Protein AF-0000000074435480 (afdb_homodimer)

Structure (mmCIF, N/CA/C/O backbone):
data_AF-0000000074435480-model_v1
#
loop_
_entity.id
_entity.type
_entity.pdbx_description
1 polymer 'D-3-phosphoglycerate dehydrogenase'
#
loop_
_atom_site.group_PDB
_atom_site.id
_atom_site.type_symbol
_atom_site.label_atom_id
_atom_site.label_alt_id
_atom_site.label_comp_id
_atom_site.label_asym_id
_atom_site.label_entity_id
_atom_site.label_seq_id
_atom_site.pdbx_PDB_ins_code
_atom_site.Cartn_x
_atom_site.Cartn_y
_atom_site.Cartn_z
_atom_site.occupancy
_atom_site.B_iso_or_equiv
_atom_site.auth_seq_id
_atom_site.auth_comp_id
_atom_site.auth_asym_id
_atom_site.auth_atom_id
_atom_site.pdbx_PDB_model_num
ATOM 1 N N . MET A 1 1 ? -9.57 33.469 27.469 1 95.88 1 MET A N 1
ATOM 2 C CA . MET A 1 1 ? -8.82 33.781 26.266 1 95.88 1 MET A CA 1
ATOM 3 C C . MET A 1 1 ? -9.508 33.219 25.016 1 95.88 1 MET A C 1
ATOM 5 O O . MET A 1 1 ? -10.156 32.188 25.078 1 95.88 1 MET A O 1
ATOM 9 N N . LYS A 1 2 ? -9.391 34.031 23.969 1 98.12 2 LYS A N 1
ATOM 10 C CA . LYS A 1 2 ? -10.07 33.688 22.719 1 98.12 2 LYS A CA 1
ATOM 11 C C . LYS A 1 2 ? -9.086 33.156 21.688 1 98.12 2 LYS A C 1
ATOM 13 O O . LYS A 1 2 ? -8.039 33.75 21.453 1 98.12 2 LYS A O 1
ATOM 18 N N . ILE A 1 3 ? -9.484 32.031 21.141 1 98.5 3 ILE A N 1
ATOM 19 C CA . ILE A 1 3 ? -8.641 31.375 20.141 1 98.5 3 ILE A CA 1
ATOM 20 C C . ILE A 1 3 ? -9.375 31.312 18.797 1 98.5 3 ILE A C 1
ATOM 22 O O . ILE A 1 3 ? -10.531 30.891 18.734 1 98.5 3 ILE A O 1
ATOM 26 N N . LEU A 1 4 ? -8.711 31.781 17.766 1 98.69 4 LEU A N 1
ATOM 27 C CA . LEU A 1 4 ? -9.234 31.625 16.406 1 98.69 4 LEU A CA 1
ATOM 28 C C . LEU A 1 4 ? -8.516 30.516 15.664 1 98.69 4 LEU A C 1
ATOM 30 O O . LEU A 1 4 ? -7.324 30.625 15.375 1 98.69 4 LEU A O 1
ATOM 34 N N . ALA A 1 5 ? -9.219 29.438 15.438 1 98.19 5 ALA A N 1
ATOM 35 C CA . ALA A 1 5 ? -8.719 28.391 14.547 1 98.19 5 ALA A CA 1
ATOM 36 C C . ALA A 1 5 ? -9.117 28.656 13.102 1 98.19 5 ALA A C 1
ATOM 38 O O . ALA A 1 5 ? -10.07 28.062 12.594 1 98.19 5 ALA A O 1
ATOM 39 N N . ASN A 1 6 ? -8.305 29.5 12.445 1 97.75 6 ASN A N 1
ATOM 40 C CA . ASN A 1 6 ? -8.703 30.047 11.148 1 97.75 6 ASN A CA 1
ATOM 41 C C . ASN A 1 6 ? -8.781 28.953 10.086 1 97.75 6 ASN A C 1
ATOM 43 O O . ASN A 1 6 ? -9.578 29.047 9.148 1 97.75 6 ASN A O 1
ATOM 47 N N . ASP A 1 7 ? -7.941 27.953 10.172 1 94 7 ASP A N 1
ATOM 48 C CA . ASP A 1 7 ? -7.938 26.875 9.188 1 94 7 ASP A CA 1
ATOM 49 C C . ASP A 1 7 ? -8.523 25.594 9.781 1 94 7 ASP A C 1
ATOM 51 O O . ASP A 1 7 ? -8.266 24.5 9.273 1 94 7 ASP A O 1
ATOM 55 N N . GLY A 1 8 ? -9.164 25.781 10.867 1 93.62 8 GLY A N 1
ATOM 56 C CA . GLY A 1 8 ? -9.828 24.656 11.492 1 93.62 8 GLY A CA 1
ATOM 57 C C . GLY A 1 8 ? -8.961 23.938 12.516 1 93.62 8 GLY A C 1
ATOM 58 O O . GLY A 1 8 ? -7.742 24.109 12.523 1 93.62 8 GLY A O 1
ATOM 59 N N . ILE A 1 9 ? -9.609 23.188 13.383 1 95.94 9 ILE A N 1
ATOM 60 C CA . ILE A 1 9 ? -8.984 22.328 14.383 1 95.94 9 ILE A CA 1
ATOM 61 C C . ILE A 1 9 ? -9.914 21.156 14.719 1 95.94 9 ILE A C 1
ATOM 63 O O . ILE A 1 9 ? -11.133 21.266 14.555 1 95.94 9 ILE A O 1
ATOM 67 N N . SER A 1 10 ? -9.328 20.078 15.102 1 95.12 10 SER A N 1
ATOM 68 C CA . SER A 1 10 ? -10.125 18.891 15.398 1 95.12 10 SER A CA 1
ATOM 69 C C . SER A 1 10 ? -11.055 19.141 16.578 1 95.12 10 SER A C 1
ATOM 71 O O . SER A 1 10 ? -10.773 19.984 17.438 1 95.12 10 SER A O 1
ATOM 73 N N . GLN A 1 11 ? -12.133 18.344 16.641 1 96.38 11 GLN A N 1
ATOM 74 C CA . GLN A 1 11 ? -13.07 18.453 17.766 1 96.38 11 GLN A CA 1
ATOM 75 C C . GLN A 1 11 ? -12.375 18.156 19.094 1 96.38 11 GLN A C 1
ATOM 77 O O . GLN A 1 11 ? -12.664 18.797 20.109 1 96.38 11 GLN A O 1
ATOM 82 N N . SER A 1 12 ? -11.523 17.203 19.062 1 95.81 12 SER A N 1
ATOM 83 C CA . SER A 1 12 ? -10.781 16.891 20.281 1 95.81 12 SER A CA 1
ATOM 84 C C . SER A 1 12 ? -9.953 18.078 20.75 1 95.81 12 SER A C 1
ATOM 86 O O . SER A 1 12 ? -9.828 18.328 21.953 1 95.81 12 SER A O 1
ATOM 88 N N . GLY A 1 13 ? -9.367 18.766 19.797 1 97.44 13 GLY A N 1
ATOM 89 C CA . GLY A 1 13 ? -8.648 20 20.125 1 97.44 13 GLY A CA 1
ATOM 90 C C . GLY A 1 13 ? -9.539 21.062 20.734 1 97.44 13 GLY A C 1
ATOM 91 O O . GLY A 1 13 ? -9.188 21.688 21.734 1 97.44 13 GLY A O 1
ATOM 92 N N . ILE A 1 14 ? -10.695 21.234 20.156 1 98.06 14 ILE A N 1
ATOM 93 C CA . ILE A 1 14 ? -11.672 22.188 20.656 1 98.06 14 ILE A CA 1
ATOM 94 C C . ILE A 1 14 ? -12.078 21.828 22.078 1 98.06 14 ILE A C 1
ATOM 96 O O . ILE A 1 14 ? -12.062 22.672 22.969 1 98.06 14 ILE A O 1
ATOM 100 N N . ASP A 1 15 ? -12.391 20.547 22.219 1 98 15 ASP A N 1
ATOM 101 C CA . ASP A 1 15 ? -12.836 20.078 23.516 1 98 15 ASP A CA 1
ATOM 102 C C . ASP A 1 15 ? -11.773 20.312 24.578 1 98 15 ASP A C 1
ATOM 104 O O . ASP A 1 15 ? -12.086 20.75 25.703 1 98 15 ASP A O 1
ATOM 108 N N . THR A 1 16 ? -10.578 20.031 24.234 1 97.19 16 THR A N 1
ATOM 109 C CA . THR A 1 16 ? -9.469 20.203 25.156 1 97.19 16 THR A CA 1
ATOM 110 C C . THR A 1 16 ? -9.312 21.688 25.547 1 97.19 16 THR A C 1
ATOM 112 O O . THR A 1 16 ? -9.141 22.016 26.719 1 97.19 16 THR A O 1
ATOM 115 N N . LEU A 1 17 ? -9.406 22.562 24.594 1 98.12 17 LEU A N 1
ATOM 116 C CA . LEU A 1 17 ? -9.234 24 24.812 1 98.12 17 LEU A CA 1
ATOM 117 C C . LEU A 1 17 ? -10.398 24.547 25.641 1 98.12 17 LEU A C 1
ATOM 119 O O . LEU A 1 17 ? -10.18 25.266 26.609 1 98.12 17 LEU A O 1
ATOM 123 N N . GLU A 1 18 ? -11.594 24.156 25.297 1 98 18 GLU A N 1
ATOM 124 C CA . GLU A 1 18 ? -12.773 24.672 25.984 1 98 18 GLU A CA 1
ATOM 125 C C . GLU A 1 18 ? -12.844 24.156 27.422 1 98 18 GLU A C 1
ATOM 127 O O . GLU A 1 18 ? -13.242 24.875 28.328 1 98 18 GLU A O 1
ATOM 132 N N . LYS A 1 19 ? -12.477 22.938 27.562 1 97.44 19 LYS A N 1
ATOM 133 C CA . LYS A 1 19 ? -12.438 22.344 28.906 1 97.44 19 LYS A CA 1
ATOM 134 C C . LYS A 1 19 ? -11.477 23.109 29.812 1 97.44 19 LYS A C 1
ATOM 136 O O . LYS A 1 19 ? -11.656 23.141 31.031 1 97.44 19 LYS A O 1
ATOM 141 N N . ASN A 1 20 ? -10.531 23.781 29.234 1 97.31 20 ASN A N 1
ATOM 142 C CA . ASN A 1 20 ? -9.539 24.516 30.016 1 97.31 20 ASN A CA 1
ATOM 143 C C . ASN A 1 20 ? -9.812 26.016 29.984 1 97.31 20 ASN A C 1
ATOM 145 O O . ASN A 1 20 ? -8.906 26.812 30.234 1 97.31 20 ASN A O 1
ATOM 149 N N . GLY A 1 21 ? -11.008 26.391 29.562 1 96.69 21 GLY A N 1
ATOM 150 C CA . GLY A 1 21 ? -11.477 27.75 29.766 1 96.69 21 GLY A CA 1
ATOM 151 C C . GLY A 1 21 ? -11.258 28.656 28.562 1 96.69 21 GLY A C 1
ATOM 152 O O . GLY A 1 21 ? -11.492 29.859 28.641 1 96.69 21 GLY A O 1
ATOM 153 N N . PHE A 1 22 ? -10.797 28.109 27.469 1 98.06 22 PHE A N 1
ATOM 154 C CA . PHE A 1 22 ? -10.586 28.922 26.281 1 98.06 22 PHE A CA 1
ATOM 155 C C . PHE A 1 22 ? -11.852 28.984 25.438 1 98.06 22 PHE A C 1
ATOM 157 O O . PHE A 1 22 ? -12.648 28.047 25.422 1 98.06 22 PHE A O 1
ATOM 164 N N . GLU A 1 23 ? -12.07 30.094 24.828 1 98.19 23 GLU A N 1
ATOM 165 C CA . GLU A 1 23 ? -13.117 30.234 23.812 1 98.19 23 GLU A CA 1
ATOM 166 C C . GLU A 1 23 ? -12.555 30 22.422 1 98.19 23 GLU A C 1
ATOM 168 O O . GLU A 1 23 ? -11.656 30.734 21.969 1 98.19 23 GLU A O 1
ATOM 173 N N . VAL A 1 24 ? -13.102 29.016 21.719 1 98.44 24 VAL A N 1
ATOM 174 C CA . VAL A 1 24 ? -12.547 28.641 20.422 1 98.44 24 VAL A CA 1
ATOM 175 C C . VAL A 1 24 ? -13.508 29.078 19.312 1 98.44 24 VAL A C 1
ATOM 177 O O . VAL A 1 24 ? -14.695 28.734 19.344 1 98.44 24 VAL A O 1
ATOM 180 N N . ARG A 1 25 ? -13.023 29.844 18.391 1 98.19 25 ARG A N 1
ATOM 181 C CA . ARG A 1 25 ? -13.742 30.219 17.188 1 98.19 25 ARG A CA 1
ATOM 182 C C . ARG A 1 25 ? -13.156 29.531 15.953 1 98.19 25 ARG A C 1
ATOM 184 O O . ARG A 1 25 ? -11.953 29.594 15.711 1 98.19 25 ARG A O 1
ATOM 191 N N . THR A 1 26 ? -14 28.891 15.156 1 97 26 THR A N 1
ATOM 192 C CA . THR A 1 26 ? -13.508 28.109 14.023 1 97 26 THR A CA 1
ATOM 193 C C . THR A 1 26 ? -13.953 28.734 12.703 1 97 26 THR A C 1
ATOM 195 O O . THR A 1 26 ? -13.852 28.109 11.648 1 97 26 THR A O 1
ATOM 198 N N . THR A 1 27 ? -14.406 29.938 12.773 1 95.06 27 THR A N 1
ATOM 199 C CA . THR A 1 27 ? -14.82 30.641 11.562 1 95.06 27 THR A CA 1
ATOM 200 C C . THR A 1 27 ? -13.617 30.922 10.664 1 95.06 27 THR A C 1
ATOM 202 O O . THR A 1 27 ? -12.609 31.484 11.109 1 95.06 27 THR A O 1
ATOM 205 N N . LYS A 1 28 ? -13.75 30.531 9.43 1 95.81 28 LYS A N 1
ATOM 206 C CA . LYS A 1 28 ? -12.68 30.844 8.484 1 95.81 28 LYS A CA 1
ATOM 207 C C . LYS A 1 28 ? -12.734 32.312 8.055 1 95.81 28 LYS A C 1
ATOM 209 O O . LYS A 1 28 ? -13.695 32.75 7.406 1 95.81 28 LYS A O 1
ATOM 214 N N . VAL A 1 29 ? -11.727 33.031 8.406 1 97.44 29 VAL A N 1
ATOM 215 C CA . VAL A 1 29 ? -11.609 34.438 8.062 1 97.44 29 VAL A CA 1
ATOM 216 C C . VAL A 1 29 ? -10.641 34.625 6.898 1 97.44 29 VAL A C 1
ATOM 218 O O . VAL A 1 29 ? -9.539 34.062 6.91 1 97.44 29 VAL A O 1
ATOM 221 N N . ALA A 1 30 ? -11.133 35.344 5.871 1 96.44 30 ALA A N 1
ATOM 222 C CA . ALA A 1 30 ? -10.281 35.594 4.715 1 96.44 30 ALA A CA 1
ATOM 223 C C . ALA A 1 30 ? -9.031 36.375 5.113 1 96.44 30 ALA A C 1
ATOM 225 O O . ALA A 1 30 ? -9.094 37.219 6.012 1 96.44 30 ALA A O 1
ATOM 226 N N . GLN A 1 31 ? -8 36.125 4.414 1 97.31 31 GLN A N 1
ATOM 227 C CA . GLN A 1 31 ? -6.707 36.75 4.695 1 97.31 31 GLN A CA 1
ATOM 228 C C . GLN A 1 31 ? -6.844 38.281 4.84 1 97.31 31 GLN A C 1
ATOM 230 O O . GLN A 1 31 ? -6.293 38.844 5.77 1 97.31 31 GLN A O 1
ATOM 235 N N . ARG A 1 32 ? -7.676 38.938 4.016 1 96.38 32 ARG A N 1
ATOM 236 C CA . ARG A 1 32 ? -7.793 40.406 3.957 1 96.38 32 ARG A CA 1
ATOM 237 C C . ARG A 1 32 ? -8.578 40.938 5.148 1 96.38 32 ARG A C 1
ATOM 239 O O . ARG A 1 32 ? -8.477 42.125 5.492 1 96.38 32 ARG A O 1
ATOM 246 N N . GLN A 1 33 ? -9.273 40.094 5.742 1 97.88 33 GLN A N 1
ATOM 247 C CA . GLN A 1 33 ? -10.141 40.5 6.836 1 97.88 33 GLN A CA 1
ATOM 248 C C . GLN A 1 33 ? -9.578 40.062 8.188 1 97.88 33 GLN A C 1
ATOM 250 O O . GLN A 1 33 ? -10.133 40.406 9.234 1 97.88 33 GLN A O 1
ATOM 255 N N . LEU A 1 34 ? -8.508 39.375 8.141 1 98.25 34 LEU A N 1
ATOM 256 C CA . LEU A 1 34 ? -7.969 38.719 9.328 1 98.25 34 LEU A CA 1
ATOM 257 C C . LEU A 1 34 ? -7.598 39.75 10.398 1 98.25 34 LEU A C 1
ATOM 259 O O . LEU A 1 34 ? -7.93 39.562 11.57 1 98.25 34 LEU A O 1
ATOM 263 N N . GLU A 1 35 ? -6.902 40.781 10.039 1 98.06 35 GLU A N 1
ATOM 264 C CA . GLU A 1 35 ? -6.496 41.844 10.961 1 98.06 35 GLU A CA 1
ATOM 265 C C . GLU A 1 35 ? -7.703 42.438 11.688 1 98.06 35 GLU A C 1
ATOM 267 O O . GLU A 1 35 ? -7.711 42.531 12.914 1 98.06 35 GLU A O 1
ATOM 272 N N . ASN A 1 36 ? -8.688 42.844 10.867 1 98.38 36 ASN A N 1
ATOM 273 C CA . ASN A 1 36 ? -9.891 43.438 11.438 1 98.38 36 ASN A CA 1
ATOM 274 C C . ASN A 1 36 ? -10.609 42.469 12.383 1 98.38 36 ASN A C 1
ATOM 276 O O . ASN A 1 36 ? -11.078 42.875 13.445 1 98.38 36 ASN A O 1
ATOM 280 N N . TYR A 1 37 ? -10.727 41.25 12 1 98.56 37 TYR A N 1
ATOM 281 C CA . TYR A 1 37 ? -11.406 40.25 12.812 1 98.56 37 TYR A CA 1
ATOM 282 C C . TYR A 1 37 ? -10.695 40.062 14.141 1 98.56 37 TYR A C 1
ATOM 284 O O . TYR A 1 37 ? -11.336 40.031 15.195 1 98.56 37 TYR A O 1
ATOM 292 N N . ILE A 1 38 ? -9.375 39.875 14.078 1 98.44 38 ILE A N 1
ATOM 293 C CA . ILE A 1 38 ? -8.562 39.625 15.273 1 98.44 38 ILE A CA 1
ATOM 294 C C . ILE A 1 38 ? -8.719 40.812 16.234 1 98.44 38 ILE A C 1
ATOM 296 O O . ILE A 1 38 ? -8.93 40.594 17.438 1 98.44 38 ILE A O 1
ATOM 300 N N . ASN A 1 39 ? -8.664 42.031 15.688 1 98.5 39 ASN A N 1
ATOM 301 C CA . ASN A 1 39 ? -8.766 43.25 16.531 1 98.5 39 ASN A CA 1
ATOM 302 C C . ASN A 1 39 ? -10.172 43.406 17.078 1 98.5 39 ASN A C 1
ATOM 304 O O . ASN A 1 39 ? -10.352 43.75 18.25 1 98.5 39 AS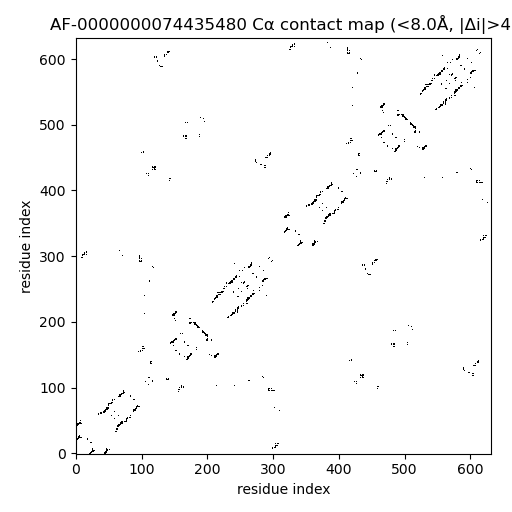N A O 1
ATOM 308 N N . GLU A 1 40 ? -11.141 43.188 16.219 1 98.25 40 GLU A N 1
ATOM 309 C CA . GLU A 1 40 ? -12.539 43.344 16.641 1 98.25 40 GLU A CA 1
ATOM 310 C C . GLU A 1 40 ? -12.891 42.375 17.75 1 98.25 40 GLU A C 1
ATOM 312 O O . GLU A 1 40 ? -13.617 42.719 18.688 1 98.25 40 GLU A O 1
ATOM 317 N N . HIS A 1 41 ? -12.383 41.188 17.703 1 98.06 41 HIS A N 1
ATOM 318 C CA . HIS A 1 41 ? -12.789 40.125 18.625 1 98.06 41 HIS A CA 1
ATOM 319 C C . HIS A 1 41 ? -11.727 39.906 19.703 1 98.06 41 HIS A C 1
ATOM 321 O O . HIS A 1 41 ? -11.883 39.031 20.562 1 98.06 41 HIS A O 1
ATOM 327 N N . GLN A 1 42 ? -10.633 40.625 19.656 1 98.06 42 GLN A N 1
ATOM 328 C CA . GLN A 1 42 ? -9.562 40.562 20.641 1 98.06 42 GLN A CA 1
ATOM 329 C C . GLN A 1 42 ? -9.031 39.125 20.781 1 98.06 42 GLN A C 1
ATOM 331 O O . GLN A 1 42 ? -8.977 38.594 21.875 1 98.06 42 GLN A O 1
ATOM 336 N N . ILE A 1 43 ? -8.688 38.531 19.672 1 98.44 43 ILE A N 1
ATOM 337 C CA . ILE A 1 43 ? -8.188 37.156 19.625 1 98.44 43 ILE A CA 1
ATOM 338 C C . ILE A 1 43 ? -6.824 37.094 20.312 1 98.44 43 ILE A C 1
ATOM 340 O O . ILE A 1 43 ? -5.926 37.875 20 1 98.44 43 ILE A O 1
ATOM 344 N N . ASP A 1 44 ? -6.672 36.125 21.188 1 98.12 44 ASP A N 1
ATOM 345 C CA . ASP A 1 44 ? -5.438 35.969 21.953 1 98.12 44 ASP A CA 1
ATOM 346 C C . ASP A 1 44 ? -4.48 35 21.25 1 98.12 44 ASP A C 1
ATOM 348 O O . ASP A 1 44 ? -3.264 35.125 21.406 1 98.12 44 ASP A O 1
ATOM 352 N N . ALA A 1 45 ? -5.043 34 20.594 1 98.44 45 ALA A N 1
ATOM 353 C CA . ALA A 1 45 ? -4.254 33 19.891 1 98.44 45 ALA A CA 1
ATOM 354 C C . ALA A 1 45 ? -4.887 32.625 18.547 1 98.44 45 ALA A C 1
ATOM 356 O O . ALA A 1 45 ? -6.113 32.531 18.438 1 98.44 45 ALA A O 1
ATOM 357 N N . ILE A 1 46 ? -4.031 32.438 17.594 1 98.5 46 ILE A N 1
ATOM 358 C CA . ILE A 1 46 ? -4.516 32.094 16.266 1 98.5 46 ILE A CA 1
ATOM 359 C C . ILE A 1 46 ? -3.875 30.781 15.812 1 98.5 46 ILE A C 1
ATOM 361 O O . ILE A 1 46 ? -2.666 30.594 15.969 1 98.5 46 ILE A O 1
ATOM 365 N N . LEU A 1 47 ? -4.711 29.844 15.398 1 97.94 47 LEU A N 1
ATOM 366 C CA . LEU A 1 47 ? -4.277 28.562 14.883 1 97.94 47 LEU A CA 1
ATOM 367 C C . LEU A 1 47 ? -4.469 28.484 13.375 1 97.94 47 LEU A C 1
ATOM 369 O O . LEU A 1 47 ? -5.555 28.766 12.867 1 97.94 47 LEU A O 1
ATOM 373 N N . VAL A 1 48 ? -3.391 28.141 12.711 1 96.81 48 VAL A N 1
ATOM 374 C CA . VAL A 1 48 ? -3.447 28.172 11.25 1 96.81 48 VAL A CA 1
ATOM 375 C C . VAL A 1 48 ? -2.748 26.922 10.695 1 96.81 48 VAL A C 1
ATOM 377 O O . VAL A 1 48 ? -2.1 26.188 11.43 1 96.81 48 VAL A O 1
ATOM 380 N N . LYS A 1 49 ? -3.031 26.672 9.422 1 92.38 49 LYS A N 1
ATOM 381 C CA . LYS A 1 49 ? -2.246 25.766 8.586 1 92.38 49 LYS A CA 1
ATOM 382 C C . LYS A 1 49 ? -1.452 26.531 7.535 1 92.38 49 LYS A C 1
ATOM 384 O O . LYS A 1 49 ? -1.077 27.688 7.762 1 92.38 49 LYS A O 1
ATOM 389 N N . ASN A 1 50 ? -1.131 25.922 6.461 1 86.69 50 ASN A N 1
ATOM 390 C CA . ASN A 1 50 ? -0.224 26.547 5.508 1 86.69 50 ASN A CA 1
ATOM 391 C C . ASN A 1 50 ? -0.954 27.562 4.621 1 86.69 50 ASN A C 1
ATOM 393 O O . ASN A 1 50 ? -0.32 28.375 3.955 1 86.69 50 ASN A O 1
ATOM 397 N N . SER A 1 51 ? -2.219 27.641 4.723 1 85.56 51 SER A N 1
ATOM 398 C CA . SER A 1 51 ? -3.002 28.484 3.826 1 85.56 51 SER A CA 1
ATOM 399 C C . SER A 1 51 ? -3.113 29.906 4.363 1 85.56 51 SER A C 1
ATOM 401 O O . SER A 1 51 ? -3.352 30.844 3.602 1 85.56 51 SER A O 1
ATOM 403 N N . THR A 1 52 ? -3.002 30.109 5.66 1 94.44 52 THR A N 1
ATOM 404 C CA . THR A 1 52 ? -3.104 31.422 6.301 1 94.44 52 THR A CA 1
ATOM 405 C C . THR A 1 52 ? -1.718 32 6.539 1 94.44 52 THR A C 1
ATOM 407 O O . THR A 1 52 ? -0.832 31.344 7.07 1 94.44 52 THR A O 1
ATOM 410 N N . GLN A 1 53 ? -1.595 33.25 6.117 1 95.69 53 GLN A N 1
ATOM 411 C CA . GLN A 1 53 ? -0.306 33.938 6.23 1 95.69 53 GLN A CA 1
ATOM 412 C C . GLN A 1 53 ? -0.259 34.812 7.465 1 95.69 53 GLN A C 1
ATOM 414 O O . GLN A 1 53 ? -1.136 35.656 7.66 1 95.69 53 GLN A O 1
ATOM 419 N N . ILE A 1 54 ? 0.703 34.625 8.266 1 97.75 54 ILE A N 1
ATOM 420 C CA . ILE A 1 54 ? 0.902 35.469 9.453 1 97.75 54 ILE A CA 1
ATOM 421 C C . ILE A 1 54 ? 2.307 36.062 9.438 1 97.75 54 ILE A C 1
ATOM 423 O O . ILE A 1 54 ? 3.232 35.5 10.039 1 97.75 54 ILE A O 1
ATOM 427 N N . HIS A 1 55 ? 2.391 37.219 8.836 1 96.88 55 HIS A N 1
ATOM 428 C CA . HIS A 1 55 ? 3.688 37.875 8.711 1 96.88 55 HIS A CA 1
ATOM 429 C C . HIS A 1 55 ? 3.764 39.094 9.586 1 96.88 55 HIS A C 1
ATOM 431 O O . HIS A 1 55 ? 2.85 39.375 10.375 1 96.88 55 HIS A O 1
ATOM 437 N N . GLN A 1 56 ? 4.883 39.812 9.516 1 97.44 56 GLN A N 1
ATOM 438 C CA . GLN A 1 56 ? 5.219 40.906 10.406 1 97.44 56 GLN A CA 1
ATOM 439 C C . GLN A 1 56 ? 4.078 41.938 10.484 1 97.44 56 GLN A C 1
ATOM 441 O O . GLN A 1 56 ? 3.68 42.344 11.578 1 97.44 56 GLN A O 1
ATOM 446 N N . GLU A 1 57 ? 3.486 42.281 9.367 1 97.44 57 GLU A N 1
ATOM 447 C CA . GLU A 1 57 ? 2.449 43.312 9.297 1 97.44 57 GLU A CA 1
ATOM 448 C C . GLU A 1 57 ? 1.236 42.906 10.141 1 97.44 57 GLU A C 1
ATOM 450 O O . GLU A 1 57 ? 0.69 43.75 10.859 1 97.44 57 GLU A O 1
ATOM 455 N N . LEU A 1 58 ? 0.875 41.656 10.008 1 98 58 LEU A N 1
ATOM 456 C CA . LEU A 1 58 ? -0.292 41.219 10.758 1 98 58 LEU A CA 1
ATOM 457 C C . LEU A 1 58 ? 0.003 41.156 12.25 1 98 58 LEU A C 1
ATOM 459 O O . LEU A 1 58 ? -0.845 41.531 13.062 1 98 58 LEU A O 1
ATOM 463 N N . ILE A 1 59 ? 1.117 40.688 12.633 1 98 59 ILE A N 1
ATOM 464 C CA . ILE A 1 59 ? 1.515 40.594 14.031 1 98 59 ILE A CA 1
ATOM 465 C C . ILE A 1 59 ? 1.537 41.969 14.664 1 98 59 ILE A C 1
ATOM 467 O O . ILE A 1 59 ? 1.039 42.188 15.773 1 98 59 ILE A O 1
ATOM 471 N N . GLU A 1 60 ? 2.078 42.969 13.945 1 97.38 60 GLU A N 1
ATOM 472 C CA . GLU A 1 60 ? 2.15 44.344 14.414 1 97.38 60 GLU A CA 1
ATOM 473 C C . GLU A 1 60 ? 0.758 44.938 14.586 1 97.38 60 GLU A C 1
ATOM 475 O O . GLU A 1 60 ? 0.511 45.719 15.523 1 97.38 60 GLU A O 1
ATOM 480 N N . ALA A 1 61 ? -0.049 44.625 13.68 1 97.94 61 ALA A N 1
ATOM 481 C CA . ALA A 1 61 ? -1.375 45.219 13.617 1 97.94 61 ALA A CA 1
ATOM 482 C C . ALA A 1 61 ? -2.312 44.594 14.648 1 97.94 61 ALA A C 1
ATOM 484 O O . ALA A 1 61 ? -3.379 45.156 14.938 1 97.94 61 ALA A O 1
ATOM 485 N N . CYS A 1 62 ? -1.92 43.469 15.258 1 98.19 62 CYS A N 1
ATOM 486 C CA . CYS A 1 62 ? -2.797 42.75 16.172 1 98.19 62 CYS A CA 1
ATOM 487 C C . CYS A 1 62 ? -2.107 42.5 17.516 1 98.19 62 CYS A C 1
ATOM 489 O O . CYS A 1 62 ? -1.761 41.375 17.844 1 98.19 62 CYS A O 1
ATOM 491 N N . PRO A 1 63 ? -2.098 43.469 18.359 1 96.94 63 PRO A N 1
ATOM 492 C CA . PRO A 1 63 ? -1.328 43.375 19.609 1 96.94 63 PRO A CA 1
ATOM 493 C C . PRO A 1 63 ? -1.937 42.406 20.609 1 96.94 63 PRO A C 1
ATOM 495 O O . PRO A 1 63 ? -1.286 42.031 21.594 1 96.94 63 PRO A O 1
ATOM 498 N N . SER A 1 64 ? -3.156 42.031 20.375 1 97.69 64 SER A N 1
ATOM 499 C CA . SER A 1 64 ? -3.795 41.094 21.297 1 97.69 64 SER A CA 1
ATOM 500 C C . SER A 1 64 ? -3.203 39.688 21.172 1 97.69 64 SER A C 1
ATOM 502 O O . SER A 1 64 ? -3.352 38.875 22.078 1 97.69 64 SER A O 1
ATOM 504 N N . ILE A 1 65 ? -2.605 39.312 20.062 1 98.19 65 ILE A N 1
ATOM 505 C CA . ILE A 1 65 ? -2.115 37.969 19.797 1 98.19 65 ILE A CA 1
ATOM 506 C C . ILE A 1 65 ? -0.949 37.625 20.719 1 98.19 65 ILE A C 1
ATOM 508 O O . ILE A 1 65 ? 0.064 38.344 20.719 1 98.19 65 ILE A O 1
ATOM 512 N N . LYS A 1 66 ? -1.131 36.594 21.406 1 98.06 66 LYS A N 1
ATOM 513 C CA . LYS A 1 66 ? -0.096 36.125 22.328 1 98.06 66 LYS A CA 1
ATOM 514 C C . LYS A 1 66 ? 0.564 34.844 21.797 1 98.06 66 LYS A C 1
ATOM 516 O O . LYS A 1 66 ? 1.688 34.531 22.188 1 98.06 66 LYS A O 1
ATOM 521 N N . LEU A 1 67 ? -0.139 34.125 20.938 1 98.44 67 LEU A N 1
ATOM 522 C CA . LEU A 1 67 ? 0.346 32.812 20.484 1 98.44 67 LEU A CA 1
ATOM 523 C C . LEU A 1 67 ? -0.131 32.531 19.062 1 98.44 67 LEU A C 1
ATOM 525 O O . LEU A 1 67 ? -1.287 32.781 18.734 1 98.44 67 LEU A O 1
ATOM 529 N N . ILE A 1 68 ? 0.766 32.062 18.25 1 98.44 68 ILE A N 1
ATOM 530 C CA . ILE A 1 68 ? 0.475 31.562 16.906 1 98.44 68 ILE A CA 1
ATOM 531 C C . ILE A 1 68 ? 0.786 30.078 16.844 1 98.44 68 ILE A C 1
ATOM 533 O O . ILE A 1 68 ? 1.911 29.656 17.109 1 98.44 68 ILE A O 1
ATOM 537 N N . GLY A 1 69 ? -0.232 29.297 16.594 1 97.75 69 GLY A N 1
ATOM 538 C CA . GLY A 1 69 ? -0.063 27.859 16.422 1 97.75 69 GLY A CA 1
ATOM 539 C C . GLY A 1 69 ? -0.204 27.422 14.977 1 97.75 69 GLY A C 1
ATOM 540 O O . GLY A 1 69 ? -1.153 27.812 14.289 1 97.75 69 GLY A O 1
ATOM 541 N N . CYS A 1 70 ? 0.725 26.688 14.531 1 96.56 70 CYS A N 1
ATOM 542 C CA . CYS A 1 70 ? 0.681 26.141 13.18 1 96.56 70 CYS A CA 1
ATOM 543 C C . CYS A 1 70 ? 0.514 24.625 13.227 1 96.56 70 CYS A C 1
ATOM 545 O O . CYS A 1 70 ? 1.344 23.922 13.805 1 96.56 70 CYS A O 1
ATOM 547 N N . ALA A 1 71 ? -0.577 24.141 12.602 1 93.69 71 ALA A N 1
ATOM 548 C CA . ALA A 1 71 ? -0.783 22.703 12.5 1 93.69 71 ALA A CA 1
ATOM 549 C C . ALA A 1 71 ? 0.095 22.094 11.406 1 93.69 71 ALA A C 1
ATOM 551 O O . ALA A 1 71 ? -0.244 22.156 10.219 1 93.69 71 ALA A O 1
ATOM 552 N N . GLY A 1 72 ? 1.198 21.391 11.773 1 89.12 72 GLY A N 1
ATOM 553 C CA . GLY A 1 72 ? 2.119 20.797 10.812 1 89.12 72 GLY A CA 1
ATOM 554 C C . GLY A 1 72 ? 3.576 21.031 11.164 1 89.12 72 GLY A C 1
ATOM 555 O O . GLY A 1 72 ? 3.885 21.609 12.211 1 89.12 72 GLY A O 1
ATOM 556 N N . LEU A 1 73 ? 4.414 20.578 10.289 1 81.31 73 LEU A N 1
ATOM 557 C CA . LEU A 1 73 ? 5.852 20.672 10.516 1 81.31 73 LEU A CA 1
ATOM 558 C C . LEU A 1 73 ? 6.391 22.031 10.055 1 81.31 73 LEU A C 1
ATOM 560 O O . LEU A 1 73 ? 7.152 22.672 10.781 1 81.31 73 LEU A O 1
ATOM 564 N N . HIS A 1 74 ? 5.965 22.484 8.914 1 80.5 74 HIS A N 1
ATOM 565 C CA . HIS A 1 74 ? 6.531 23.688 8.289 1 80.5 74 HIS A CA 1
ATOM 566 C C . HIS A 1 74 ? 5.758 24.938 8.703 1 80.5 74 HIS A C 1
ATOM 568 O O . HIS A 1 74 ? 4.543 24.875 8.898 1 80.5 74 HIS A O 1
ATOM 574 N N . MET A 1 75 ? 6.484 26.047 8.859 1 88.44 75 MET A N 1
ATOM 575 C CA . MET A 1 75 ? 5.879 27.312 9.289 1 88.44 75 MET A CA 1
ATOM 576 C C . MET A 1 75 ? 6.328 28.453 8.391 1 88.44 75 MET A C 1
ATOM 578 O O . MET A 1 75 ? 6.598 29.562 8.875 1 88.44 75 MET A O 1
ATOM 582 N N . ASP A 1 76 ? 6.461 28.094 7.148 1 86.88 76 ASP A N 1
ATOM 583 C CA . ASP A 1 76 ? 6.941 29.094 6.191 1 86.88 76 ASP A CA 1
ATOM 584 C C . ASP A 1 76 ? 5.961 30.25 6.066 1 86.88 76 ASP A C 1
ATOM 586 O O . ASP A 1 76 ? 6.352 31.359 5.68 1 86.88 76 ASP A O 1
ATOM 590 N N . ASN A 1 77 ? 4.762 30.047 6.391 1 92.81 77 ASN A N 1
ATOM 591 C CA . ASN A 1 77 ? 3.721 31.062 6.262 1 92.81 77 ASN A CA 1
ATOM 592 C C . ASN A 1 77 ? 3.662 31.953 7.496 1 92.81 77 ASN A C 1
ATOM 594 O O . ASN A 1 77 ? 2.809 32.844 7.582 1 92.81 77 ASN A O 1
ATOM 598 N N . ILE A 1 78 ? 4.574 31.797 8.414 1 96.94 78 ILE A N 1
ATOM 599 C CA . ILE A 1 78 ? 4.594 32.562 9.664 1 96.94 78 ILE A CA 1
ATOM 600 C C . ILE A 1 78 ? 5.965 33.188 9.852 1 96.94 78 ILE A C 1
ATOM 602 O O . ILE A 1 78 ? 6.996 32.562 9.656 1 96.94 78 ILE A O 1
ATOM 606 N N . ASP A 1 79 ? 5.988 34.469 10.148 1 97.12 79 ASP A N 1
ATOM 607 C CA . ASP A 1 79 ? 7.23 35.125 10.539 1 97.12 79 ASP A CA 1
ATOM 608 C C . ASP A 1 79 ? 7.566 34.844 12 1 97.12 79 ASP A C 1
ATOM 610 O O . ASP A 1 79 ? 7.461 35.719 12.859 1 97.12 79 ASP A O 1
ATOM 614 N N . ALA A 1 80 ? 8.07 33.688 12.203 1 96.62 80 ALA A N 1
ATOM 615 C CA . ALA A 1 80 ? 8.297 33.156 13.555 1 96.62 80 ALA A CA 1
ATOM 616 C C . ALA A 1 80 ? 9.344 34 14.281 1 96.62 80 ALA A C 1
ATOM 618 O O . ALA A 1 80 ? 9.227 34.25 15.484 1 96.62 80 ALA A O 1
ATOM 619 N N . ALA A 1 81 ? 10.375 34.375 13.609 1 96.5 81 ALA A N 1
ATOM 620 C CA . ALA A 1 81 ? 11.43 35.188 14.219 1 96.5 81 ALA A CA 1
ATOM 621 C C . ALA A 1 81 ? 10.875 36.5 14.742 1 96.5 81 ALA A C 1
ATOM 623 O O . ALA A 1 81 ? 11.164 36.906 15.875 1 96.5 81 ALA A O 1
ATOM 624 N N . TYR A 1 82 ? 10.148 37.188 13.914 1 97.25 82 TYR A N 1
ATOM 625 C CA . TYR A 1 82 ? 9.547 38.469 14.312 1 97.25 82 TYR A CA 1
ATOM 626 C C . TYR A 1 82 ? 8.586 38.281 15.477 1 97.25 82 TYR A C 1
ATOM 628 O O . TYR A 1 82 ? 8.555 39.094 16.406 1 97.25 82 TYR A O 1
ATOM 636 N N . ALA A 1 83 ? 7.781 37.219 15.422 1 97.88 83 ALA A N 1
ATOM 637 C CA . ALA A 1 83 ? 6.863 36.906 16.516 1 97.88 83 ALA A CA 1
ATOM 638 C C . ALA A 1 83 ? 7.609 36.781 17.828 1 97.88 83 ALA A C 1
ATOM 640 O O . ALA A 1 83 ? 7.23 37.406 18.828 1 97.88 83 ALA A O 1
ATOM 641 N N . HIS A 1 84 ? 8.633 36.062 17.859 1 96.56 84 HIS A N 1
ATOM 642 C CA . HIS A 1 84 ? 9.43 35.812 19.062 1 96.56 84 HIS A CA 1
ATOM 643 C C . HIS A 1 84 ? 10 37.125 19.594 1 96.56 84 HIS A C 1
ATOM 645 O O . HIS A 1 84 ? 9.961 37.375 20.797 1 96.56 84 HIS A O 1
ATOM 651 N N . GLU A 1 85 ? 10.5 37.906 18.703 1 97.06 85 GLU A N 1
ATOM 652 C CA . GLU A 1 85 ? 11.094 39.188 19.062 1 97.06 85 GLU A CA 1
ATOM 653 C C . GLU A 1 85 ? 10.062 40.125 19.703 1 97.06 85 GLU A C 1
ATOM 655 O O . GLU A 1 85 ? 10.414 41 20.469 1 97.06 85 GLU A O 1
ATOM 660 N N . ASN A 1 86 ? 8.859 39.938 19.406 1 96.56 86 ASN A N 1
ATOM 661 C CA . ASN A 1 86 ? 7.801 40.812 19.891 1 96.56 86 ASN A CA 1
ATOM 662 C C . ASN A 1 86 ? 6.984 40.125 21 1 96.56 86 ASN A C 1
ATOM 664 O O . ASN A 1 86 ? 5.859 40.562 21.281 1 96.56 86 ASN A O 1
ATOM 668 N N . GLY A 1 87 ? 7.531 39.031 21.516 1 96.5 87 GLY A N 1
ATOM 669 C CA . GLY A 1 87 ? 6.945 38.406 22.688 1 96.5 87 GLY A CA 1
ATOM 670 C C . GLY A 1 87 ? 5.773 37.5 22.344 1 96.5 87 GLY A C 1
ATOM 671 O O . GLY A 1 87 ? 4.988 37.125 23.219 1 96.5 87 GLY A O 1
ATOM 672 N N . VAL A 1 88 ? 5.535 37.156 21.125 1 98 88 VAL A N 1
ATOM 673 C CA . VAL A 1 88 ? 4.473 36.25 20.688 1 98 88 VAL A CA 1
ATOM 674 C C . VAL A 1 88 ? 5.004 34.812 20.609 1 98 88 VAL A C 1
ATOM 676 O O . VAL A 1 88 ? 6.027 34.562 19.953 1 98 88 VAL A O 1
ATOM 679 N N . LEU A 1 89 ? 4.328 33.844 21.234 1 97.88 89 LEU A N 1
ATOM 680 C CA . LEU A 1 89 ? 4.727 32.469 21.203 1 97.88 89 LEU A CA 1
ATOM 681 C C . LEU A 1 89 ? 4.336 31.812 19.875 1 97.88 89 LEU A C 1
ATOM 683 O O . LEU A 1 89 ? 3.271 32.094 19.328 1 97.88 89 LEU A O 1
ATOM 687 N N . VAL A 1 90 ? 5.223 31.016 19.344 1 97.94 90 VAL A N 1
ATOM 688 C CA . VAL A 1 90 ? 4.926 30.266 18.141 1 97.94 90 VAL A CA 1
ATOM 689 C C . VAL A 1 90 ? 5.113 28.766 18.406 1 97.94 90 VAL A C 1
ATOM 691 O O . VAL A 1 90 ? 6.168 28.344 18.891 1 97.94 90 VAL A O 1
ATOM 694 N N . ILE A 1 91 ? 4.062 27.984 18.156 1 97.12 91 ILE A N 1
ATOM 695 C CA . ILE A 1 91 ? 4.125 26.547 18.375 1 97.12 91 ILE A CA 1
ATOM 696 C C . ILE A 1 91 ? 3.668 25.812 17.125 1 97.12 91 ILE A C 1
ATOM 698 O O . ILE A 1 91 ? 2.979 26.391 16.281 1 97.12 91 ILE A O 1
ATOM 702 N N . ASN A 1 92 ? 4.102 24.594 16.938 1 96.56 92 ASN A N 1
ATOM 703 C CA . ASN A 1 92 ? 3.68 23.734 15.828 1 96.56 92 ASN A CA 1
ATOM 704 C C . ASN A 1 92 ? 3.594 22.281 16.266 1 96.56 92 ASN A C 1
ATOM 706 O O . ASN A 1 92 ? 3.607 21.984 17.453 1 96.56 92 ASN A O 1
ATOM 710 N N . THR A 1 93 ? 3.266 21.422 15.398 1 95.31 93 THR A N 1
ATOM 711 C CA . THR A 1 93 ? 3.139 19.984 15.656 1 95.31 93 THR A CA 1
ATOM 712 C C . THR A 1 93 ? 4.016 19.188 14.703 1 95.31 93 THR A C 1
ATOM 714 O O . THR A 1 93 ? 3.506 18.531 13.781 1 95.31 93 THR A O 1
ATOM 717 N N . PRO A 1 94 ? 5.301 19.125 14.93 1 91.25 94 PRO A N 1
ATOM 718 C CA . PRO A 1 94 ? 6.273 18.656 13.938 1 91.25 94 PRO A CA 1
ATOM 719 C C . PRO A 1 94 ? 6.16 17.156 13.656 1 91.25 94 PRO A C 1
ATOM 721 O O . PRO A 1 94 ? 6.594 16.688 12.602 1 91.25 94 PRO A O 1
ATOM 724 N N . THR A 1 95 ? 5.582 16.344 14.578 1 93.94 95 THR A N 1
ATOM 725 C CA . THR A 1 95 ? 5.602 14.898 14.375 1 93.94 95 THR A CA 1
ATOM 726 C C . THR A 1 95 ? 4.191 14.359 14.141 1 93.94 95 THR A C 1
ATOM 728 O O . THR A 1 95 ? 4.012 13.172 13.867 1 93.94 95 THR A O 1
ATOM 731 N N . ALA A 1 96 ? 3.24 15.25 14.18 1 95.25 96 ALA A N 1
ATOM 732 C CA . ALA A 1 96 ? 1.844 14.82 14.227 1 95.25 96 ALA A CA 1
ATOM 733 C C . ALA A 1 96 ? 1.425 14.18 12.906 1 95.25 96 ALA A C 1
ATOM 735 O O . ALA A 1 96 ? 0.487 13.383 12.859 1 95.25 96 ALA A O 1
ATOM 736 N N . THR A 1 97 ? 2.131 14.492 11.828 1 96.19 97 THR A N 1
ATOM 737 C CA . THR A 1 97 ? 1.699 14.039 10.508 1 96.19 97 THR A CA 1
ATOM 738 C C . THR A 1 97 ? 2.635 12.953 9.977 1 96.19 97 THR A C 1
ATOM 740 O O . THR A 1 97 ? 2.414 12.414 8.891 1 96.19 97 THR A O 1
ATOM 743 N N . SER A 1 98 ? 3.656 12.562 10.75 1 97 98 SER A N 1
ATOM 744 C CA . SER A 1 98 ? 4.738 11.703 10.273 1 97 98 SER A CA 1
ATOM 745 C C . SER A 1 98 ? 4.207 10.352 9.812 1 97 98 SER A C 1
ATOM 747 O O . SER A 1 98 ? 4.559 9.875 8.734 1 97 98 SER A O 1
ATOM 749 N N . ASN A 1 99 ? 3.334 9.766 10.609 1 97.81 99 ASN A N 1
ATOM 750 C CA . ASN A 1 99 ? 2.812 8.445 10.266 1 97.81 99 ASN A CA 1
ATOM 751 C C . ASN A 1 99 ? 1.924 8.5 9.023 1 97.81 99 ASN A C 1
ATOM 753 O O . ASN A 1 99 ? 1.925 7.574 8.211 1 97.81 99 ASN A O 1
ATOM 757 N N . ALA A 1 100 ? 1.126 9.562 8.906 1 98.06 100 ALA A N 1
ATOM 758 C CA . ALA A 1 100 ? 0.266 9.734 7.742 1 98.06 100 ALA A CA 1
ATOM 759 C C . ALA A 1 100 ? 1.087 9.758 6.453 1 98.06 100 ALA A C 1
ATOM 761 O O . ALA A 1 100 ? 0.768 9.055 5.492 1 98.06 100 ALA A O 1
ATOM 762 N N . VAL A 1 101 ? 2.135 10.516 6.465 1 98.12 101 VAL A N 1
ATOM 763 C CA . VAL A 1 101 ? 2.998 10.625 5.293 1 98.12 101 VAL A CA 1
ATOM 764 C C . VAL A 1 101 ? 3.656 9.281 5 1 98.12 101 VAL A C 1
ATOM 766 O O . VAL A 1 101 ? 3.719 8.852 3.846 1 98.12 101 VAL A O 1
ATOM 769 N N . ALA A 1 102 ? 4.105 8.602 6.027 1 98.69 102 ALA A N 1
ATOM 770 C CA . ALA A 1 102 ? 4.77 7.312 5.867 1 98.69 102 ALA A CA 1
ATOM 771 C C . ALA A 1 102 ? 3.84 6.293 5.211 1 98.69 102 ALA A C 1
ATOM 773 O O . ALA A 1 102 ? 4.238 5.59 4.281 1 98.69 102 ALA A O 1
ATOM 774 N N . GLU A 1 103 ? 2.619 6.254 5.672 1 98.81 103 GLU A N 1
ATOM 775 C CA . GLU A 1 103 ? 1.678 5.285 5.113 1 98.81 103 GLU A CA 1
ATOM 776 C C . GLU A 1 103 ? 1.348 5.609 3.66 1 98.81 103 GLU A C 1
ATOM 778 O O . GLU A 1 103 ? 1.127 4.707 2.852 1 98.81 103 GLU A O 1
ATOM 783 N N . LEU A 1 104 ? 1.354 6.906 3.338 1 98.81 104 LEU A N 1
ATOM 784 C CA . LEU A 1 104 ? 1.115 7.258 1.942 1 98.81 104 LEU A CA 1
ATOM 785 C C . LEU A 1 104 ? 2.264 6.785 1.058 1 98.81 104 LEU A C 1
ATOM 787 O O . LEU A 1 104 ? 2.041 6.34 -0.071 1 98.81 104 LEU A O 1
ATOM 791 N N . VAL A 1 105 ? 3.486 6.906 1.564 1 98.81 105 VAL A N 1
ATOM 792 C CA . VAL A 1 105 ? 4.641 6.402 0.826 1 98.81 105 VAL A CA 1
ATOM 793 C C . VAL A 1 105 ? 4.418 4.941 0.449 1 98.81 105 VAL A C 1
ATOM 795 O O . VAL A 1 105 ? 4.598 4.555 -0.709 1 98.81 105 VAL A O 1
ATOM 798 N N . PHE A 1 106 ? 3.908 4.16 1.338 1 98.88 106 PHE A N 1
ATOM 799 C CA . PHE A 1 106 ? 3.758 2.732 1.077 1 98.88 106 PHE A CA 1
ATOM 800 C C . PHE A 1 106 ? 2.5 2.459 0.263 1 98.88 106 PHE A C 1
ATOM 802 O O . PHE A 1 106 ? 2.438 1.479 -0.482 1 98.88 106 PHE A O 1
ATOM 809 N N . ALA A 1 107 ? 1.463 3.34 0.388 1 98.81 107 ALA A N 1
ATOM 810 C CA . ALA A 1 107 ? 0.339 3.238 -0.54 1 98.81 107 ALA A CA 1
ATOM 811 C C . ALA A 1 107 ? 0.814 3.324 -1.987 1 98.81 107 ALA A C 1
ATOM 813 O O . ALA A 1 107 ? 0.437 2.498 -2.822 1 98.81 107 ALA A O 1
ATOM 814 N N . HIS A 1 108 ? 1.706 4.246 -2.189 1 98.81 108 HIS A N 1
ATOM 815 C CA . HIS A 1 108 ? 2.236 4.426 -3.537 1 98.81 108 HIS A CA 1
ATOM 816 C C . HIS A 1 108 ? 3.188 3.295 -3.912 1 98.81 108 HIS A C 1
ATOM 818 O O . HIS A 1 108 ? 3.123 2.768 -5.023 1 98.81 108 HIS A O 1
ATOM 824 N N . LEU A 1 109 ? 4.062 2.877 -3.008 1 98.5 109 LEU A N 1
ATOM 825 C CA . LEU A 1 109 ? 5.059 1.849 -3.291 1 98.5 109 LEU A CA 1
ATOM 826 C C . LEU A 1 109 ? 4.387 0.53 -3.662 1 98.5 109 LEU A C 1
ATOM 828 O O . LEU A 1 109 ? 4.641 -0.019 -4.738 1 98.5 109 LEU A O 1
ATOM 832 N N . PHE A 1 110 ? 3.477 0.073 -2.812 1 98.62 110 PHE A N 1
ATOM 833 C CA . PHE A 1 110 ? 2.758 -1.164 -3.092 1 98.62 110 PHE A CA 1
ATOM 834 C C . PHE A 1 110 ? 1.931 -1.034 -4.367 1 98.62 110 PHE A C 1
ATOM 836 O O . PHE A 1 110 ? 1.865 -1.968 -5.168 1 98.62 110 PHE A O 1
ATOM 843 N N . GLY A 1 111 ? 1.287 0.118 -4.508 1 98.25 111 GLY A N 1
ATOM 844 C CA . GLY A 1 111 ? 0.456 0.328 -5.684 1 98.25 111 GLY A CA 1
ATOM 845 C C . GLY A 1 111 ? 1.232 0.26 -6.984 1 98.25 111 GLY A C 1
ATOM 846 O O . GLY A 1 111 ? 0.807 -0.402 -7.934 1 98.25 111 GLY A O 1
ATOM 847 N N . MET A 1 112 ? 2.369 0.857 -6.965 1 97.31 112 MET A N 1
ATOM 848 C CA . MET A 1 112 ? 3.131 0.958 -8.211 1 97.31 112 MET A CA 1
ATOM 849 C C . MET A 1 112 ? 3.725 -0.393 -8.594 1 97.31 112 MET A C 1
ATOM 851 O O . MET A 1 112 ? 3.676 -0.786 -9.758 1 97.31 112 MET A O 1
ATOM 855 N N . VAL A 1 113 ? 4.203 -1.168 -7.617 1 97.94 113 VAL A N 1
ATOM 856 C CA . VAL A 1 113 ? 4.91 -2.402 -7.941 1 97.94 113 VAL A CA 1
ATOM 857 C C . VAL A 1 113 ? 3.918 -3.465 -8.398 1 97.94 113 VAL A C 1
ATOM 859 O O . VAL A 1 113 ? 4.309 -4.488 -8.969 1 97.94 113 VAL A O 1
ATOM 862 N N . ARG A 1 114 ? 2.641 -3.15 -8.148 1 98.31 114 ARG A N 1
ATOM 863 C CA . ARG A 1 114 ? 1.6 -4.074 -8.578 1 98.31 114 ARG A CA 1
ATOM 864 C C . ARG A 1 114 ? 0.702 -3.438 -9.633 1 98.31 114 ARG A C 1
ATOM 866 O O . ARG A 1 114 ? -0.385 -3.943 -9.922 1 98.31 114 ARG A O 1
ATOM 873 N N . PHE A 1 115 ? 1.039 -2.268 -10.133 1 97.88 115 PHE A N 1
ATOM 874 C CA . PHE A 1 115 ? 0.409 -1.562 -11.242 1 97.88 115 PHE A CA 1
ATOM 875 C C . PHE A 1 115 ? -1.013 -1.147 -10.883 1 97.88 115 PHE A C 1
ATOM 877 O O . PHE A 1 115 ? -1.885 -1.085 -11.75 1 97.88 115 PHE A O 1
ATOM 884 N N . LEU A 1 116 ? -1.242 -0.899 -9.664 1 97.94 116 LEU A N 1
ATOM 885 C CA . LEU A 1 116 ? -2.588 -0.548 -9.219 1 97.94 116 LEU A CA 1
ATOM 886 C C . LEU A 1 116 ? -3.021 0.791 -9.805 1 97.94 116 LEU A C 1
ATOM 888 O O . LEU A 1 116 ? -4.203 0.993 -10.094 1 97.94 116 LEU A O 1
ATOM 892 N N . HIS A 1 117 ? -2.041 1.758 -9.898 1 97.31 117 HIS A N 1
ATOM 893 C CA . HIS A 1 117 ? -2.357 3.07 -10.453 1 97.31 117 HIS A CA 1
ATOM 894 C C . HIS A 1 117 ? -2.861 2.957 -11.891 1 97.31 117 HIS A C 1
ATOM 896 O O . HIS A 1 117 ? -3.805 3.652 -12.273 1 97.31 117 HIS A O 1
ATOM 902 N N . GLN A 1 118 ? -2.34 2.049 -12.656 1 96.94 118 GLN A N 1
ATOM 903 C CA . GLN A 1 118 ? -2.791 1.816 -14.023 1 96.94 118 GLN A CA 1
ATOM 904 C C . GLN A 1 118 ? -4.062 0.973 -14.055 1 96.94 118 GLN A C 1
ATOM 906 O O . GLN A 1 118 ? -4.988 1.26 -14.812 1 96.94 118 GLN A O 1
ATOM 911 N N . SER A 1 119 ? -4.051 -0.051 -13.242 1 97.88 119 SER A N 1
ATOM 912 C CA . SER A 1 119 ? -5.188 -0.964 -13.219 1 97.88 119 SER A CA 1
ATOM 913 C C . SER A 1 119 ? -6.48 -0.227 -12.883 1 97.88 119 SER A C 1
ATOM 915 O O . SER A 1 119 ? -7.512 -0.458 -13.516 1 97.88 119 SER A O 1
ATOM 917 N N . ASN A 1 120 ? -6.414 0.697 -11.914 1 96.94 120 ASN A N 1
ATOM 918 C CA . ASN A 1 120 ? -7.602 1.436 -11.492 1 96.94 120 ASN A CA 1
ATOM 919 C C . ASN A 1 120 ? -8.023 2.463 -12.539 1 96.94 120 ASN A C 1
ATOM 921 O O . ASN A 1 120 ? -9.148 2.959 -12.516 1 96.94 120 ASN A O 1
ATOM 925 N N . ARG A 1 121 ? -7.145 2.773 -13.453 1 95 121 ARG A N 1
ATOM 926 C CA . ARG A 1 121 ? -7.504 3.617 -14.594 1 95 121 ARG A CA 1
ATOM 927 C C . ARG A 1 121 ? -8.172 2.799 -15.688 1 95 121 ARG A C 1
ATOM 929 O O . ARG A 1 121 ? -9.18 3.223 -16.266 1 95 121 ARG A O 1
ATOM 936 N N . GLU A 1 122 ? -7.688 1.61 -15.953 1 96.38 122 GLU A N 1
ATOM 937 C CA . GLU A 1 122 ? -8.031 0.861 -17.156 1 96.38 122 GLU A CA 1
ATOM 938 C C . GLU A 1 122 ? -9.211 -0.072 -16.906 1 96.38 122 GLU A C 1
ATOM 940 O O . GLU A 1 122 ? -10.055 -0.273 -17.781 1 96.38 122 GLU A O 1
ATOM 945 N N . MET A 1 123 ? -9.344 -0.689 -15.727 1 97.25 123 MET A N 1
ATOM 946 C CA . MET A 1 123 ? -10.391 -1.657 -15.422 1 97.25 123 MET A CA 1
ATOM 947 C C . MET A 1 123 ? -11.773 -1.037 -15.602 1 97.25 123 MET A C 1
ATOM 949 O O . MET A 1 123 ? -12.664 -1.651 -16.188 1 97.25 123 MET A O 1
ATOM 953 N N . PRO A 1 124 ? -11.969 0.209 -15.094 1 95.88 124 PRO A N 1
ATOM 954 C CA . PRO A 1 124 ? -13.281 0.817 -15.305 1 95.88 124 PRO A CA 1
ATOM 955 C C . PRO A 1 124 ? -13.617 1.003 -16.781 1 95.88 124 PRO A C 1
ATOM 957 O O . PRO A 1 124 ? -14.789 0.917 -17.172 1 95.88 124 PRO A O 1
ATOM 960 N N . LEU A 1 125 ? -12.648 1.194 -17.594 1 94.44 125 LEU A N 1
ATOM 961 C CA . LEU A 1 125 ? -12.867 1.528 -19 1 94.44 125 LEU A CA 1
ATOM 962 C C . LEU A 1 125 ? -12.914 0.268 -19.859 1 94.44 125 LEU A C 1
ATOM 964 O O . LEU A 1 125 ? -13.727 0.167 -20.766 1 94.44 125 LEU A O 1
ATOM 968 N N . GLU A 1 126 ? -12.078 -0.725 -19.484 1 96.38 126 GLU A N 1
ATOM 969 C CA . GLU A 1 126 ? -11.859 -1.821 -20.422 1 96.38 126 GLU A CA 1
ATOM 970 C C . GLU A 1 126 ? -11.977 -3.174 -19.719 1 96.38 126 GLU A C 1
ATOM 972 O O . GLU A 1 126 ? -11.828 -4.219 -20.359 1 96.38 126 GLU A O 1
ATOM 977 N N . GLY A 1 127 ? -12.305 -3.209 -18.531 1 96 127 GLY A N 1
ATOM 978 C CA . GLY A 1 127 ? -12.281 -4.441 -17.75 1 96 127 GLY A CA 1
ATOM 979 C C . GLY A 1 127 ? -13.281 -5.469 -18.234 1 96 127 GLY A C 1
ATOM 980 O O . GLY A 1 127 ? -13.055 -6.676 -18.109 1 96 127 GLY A O 1
ATOM 981 N N . GLU A 1 128 ? -14.367 -5.051 -18.797 1 96.44 128 GLU A N 1
ATOM 982 C CA . GLU A 1 128 ? -15.414 -5.957 -19.25 1 96.44 128 GLU A CA 1
ATOM 983 C C . GLU A 1 128 ? -15.023 -6.633 -20.562 1 96.44 128 GLU A C 1
ATOM 985 O O . GLU A 1 128 ? -15.375 -7.789 -20.797 1 96.44 128 GLU A O 1
ATOM 990 N N . THR A 1 129 ? -14.211 -5.969 -21.406 1 96.62 129 THR A N 1
ATOM 991 C CA . THR A 1 129 ? -13.93 -6.457 -22.75 1 96.62 129 THR A CA 1
ATOM 992 C C . THR A 1 129 ? -12.492 -6.949 -22.859 1 96.62 129 THR A C 1
ATOM 994 O O . THR A 1 129 ? -12.188 -7.801 -23.688 1 96.62 129 THR A O 1
ATOM 997 N N . ARG A 1 130 ? -11.656 -6.469 -21.984 1 97.12 130 ARG A N 1
ATOM 998 C CA . ARG A 1 130 ? -10.242 -6.77 -22.125 1 97.12 130 ARG A CA 1
ATOM 999 C C . ARG A 1 130 ? -9.656 -7.305 -20.828 1 97.12 130 ARG A C 1
ATOM 1001 O O . ARG A 1 130 ? -8.5 -7.027 -20.5 1 97.12 130 ARG A O 1
ATOM 1008 N N . PHE A 1 131 ? -10.438 -7.992 -20.141 1 97.38 131 PHE A N 1
ATOM 1009 C CA . PHE A 1 131 ? -10.039 -8.477 -18.828 1 97.38 131 PHE A CA 1
ATOM 1010 C C . PHE A 1 131 ? -8.758 -9.289 -18.906 1 97.38 131 PHE A C 1
ATOM 1012 O O . PHE A 1 131 ? -7.793 -9.016 -18.188 1 97.38 131 PHE A O 1
ATOM 1019 N N . ASN A 1 132 ? -8.648 -10.242 -19.75 1 95 132 ASN A N 1
ATOM 1020 C CA . ASN A 1 132 ? -7.488 -11.133 -19.859 1 95 132 ASN A CA 1
ATOM 1021 C C . ASN A 1 132 ? -6.258 -10.375 -20.359 1 95 132 ASN A C 1
ATOM 1023 O O . ASN A 1 132 ? -5.137 -10.672 -19.938 1 95 132 ASN A O 1
ATOM 1027 N N . SER A 1 133 ? -6.449 -9.469 -21.219 1 96.94 133 SER A N 1
ATOM 1028 C CA . SER A 1 133 ? -5.34 -8.656 -21.703 1 96.94 133 SER A CA 1
ATOM 1029 C C . SER A 1 133 ? -4.766 -7.793 -20.578 1 96.94 133 SER A C 1
ATOM 1031 O O . SER A 1 133 ? -3.547 -7.676 -20.438 1 96.94 133 SER A O 1
ATOM 1033 N N . LEU A 1 134 ? -5.672 -7.199 -19.828 1 97.81 134 LEU A N 1
ATOM 1034 C CA . LEU A 1 134 ? -5.238 -6.395 -18.688 1 97.81 134 LEU A CA 1
ATOM 1035 C C . LEU A 1 134 ? -4.516 -7.254 -17.656 1 97.81 134 LEU A C 1
ATOM 1037 O O . LEU A 1 134 ? -3.498 -6.84 -17.094 1 97.81 134 LEU A O 1
ATOM 1041 N N . ARG A 1 135 ? -5.059 -8.422 -17.453 1 96.5 135 ARG A N 1
ATOM 1042 C CA . ARG A 1 135 ? -4.395 -9.367 -16.562 1 96.5 135 ARG A CA 1
ATOM 1043 C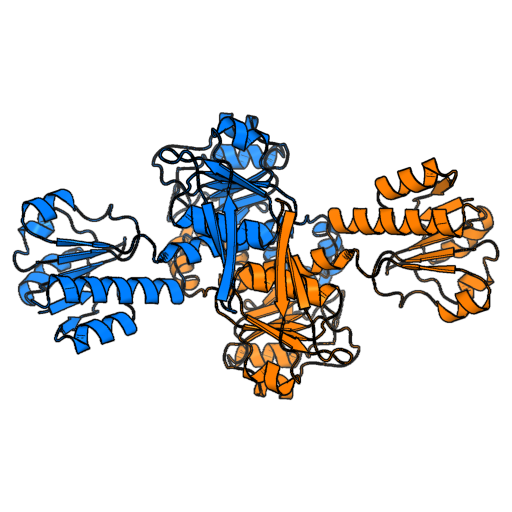 C . ARG A 1 135 ? -2.961 -9.633 -17 1 96.5 135 ARG A C 1
ATOM 1045 O O . ARG A 1 135 ? -2.031 -9.562 -16.203 1 96.5 135 ARG A O 1
ATOM 1052 N N . LYS A 1 136 ? -2.781 -9.906 -18.219 1 94.06 136 LYS A N 1
ATOM 1053 C CA . LYS A 1 136 ? -1.451 -10.172 -18.766 1 94.06 136 LYS A CA 1
ATOM 1054 C C . LYS A 1 136 ? -0.541 -8.953 -18.594 1 94.06 136 LYS A C 1
ATOM 1056 O O . LYS A 1 136 ? 0.625 -9.094 -18.219 1 94.06 136 LYS A O 1
ATOM 1061 N N . GLU A 1 137 ? -1.062 -7.832 -18.812 1 96 137 GLU A N 1
ATOM 1062 C CA . GLU A 1 137 ? -0.301 -6.586 -18.766 1 96 137 GLU A CA 1
ATOM 1063 C C . GLU A 1 137 ? 0.192 -6.301 -17.344 1 96 137 GLU A C 1
ATOM 1065 O O . GLU A 1 137 ? 1.297 -5.789 -17.156 1 96 137 GLU A O 1
ATOM 1070 N N . PHE A 1 138 ? -0.585 -6.637 -16.375 1 97 138 PHE A N 1
ATOM 1071 C CA . PHE A 1 138 ? -0.279 -6.254 -15.008 1 97 138 PHE A CA 1
ATOM 1072 C C . PHE A 1 138 ? 0.257 -7.445 -14.219 1 97 138 PHE A C 1
ATOM 1074 O O . PHE A 1 138 ? 0.292 -7.422 -12.992 1 97 138 PHE A O 1
ATOM 1081 N N . SER A 1 139 ? 0.72 -8.539 -14.938 1 95.56 139 SER A N 1
ATOM 1082 C CA . SER A 1 139 ? 1.148 -9.766 -14.273 1 95.56 139 SER A CA 1
ATOM 1083 C C . SER A 1 139 ? 2.656 -9.773 -14.055 1 95.56 139 SER A C 1
ATOM 1085 O O . SER A 1 139 ? 3.23 -10.812 -13.703 1 95.56 139 SER A O 1
ATOM 1087 N N . LYS A 1 140 ? 3.338 -8.719 -14.242 1 95.25 140 LYS A N 1
ATOM 1088 C CA . LYS A 1 140 ? 4.781 -8.633 -14.047 1 95.25 140 LYS A CA 1
ATOM 1089 C C . LYS A 1 140 ? 5.125 -7.73 -12.867 1 95.25 140 LYS A C 1
ATOM 1091 O O . LYS A 1 140 ? 6.043 -6.91 -12.953 1 95.25 140 LYS A O 1
ATOM 1096 N N . GLY A 1 141 ? 4.293 -7.824 -11.812 1 97.56 141 GLY A N 1
ATOM 1097 C CA . GLY A 1 141 ? 4.594 -7.086 -10.594 1 97.56 141 GLY A CA 1
ATOM 1098 C C . GLY A 1 141 ? 5.797 -7.629 -9.852 1 97.56 141 GLY A C 1
ATOM 1099 O O . GLY A 1 141 ? 6.371 -8.641 -10.25 1 97.56 141 GLY A O 1
ATOM 1100 N N . ILE A 1 142 ? 6.219 -6.93 -8.812 1 98.06 142 ILE A N 1
ATOM 1101 C CA . ILE A 1 142 ? 7.312 -7.406 -7.969 1 98.06 142 ILE A CA 1
ATOM 1102 C C . ILE A 1 142 ? 6.926 -7.273 -6.496 1 98.06 142 ILE A C 1
ATOM 1104 O O . ILE A 1 142 ? 5.938 -6.621 -6.164 1 98.06 142 ILE A O 1
ATOM 1108 N N . GLU A 1 143 ? 7.633 -7.93 -5.625 1 98.56 143 GLU A N 1
ATOM 1109 C CA . GLU A 1 143 ? 7.41 -7.895 -4.184 1 98.56 143 GLU A CA 1
ATOM 1110 C C . GLU A 1 143 ? 8.367 -6.93 -3.498 1 98.56 143 GLU A C 1
ATOM 1112 O O . GLU A 1 143 ? 9.523 -6.793 -3.914 1 98.56 143 GLU A O 1
ATOM 1117 N N . LEU A 1 144 ? 7.902 -6.23 -2.463 1 98.56 144 LEU A N 1
ATOM 1118 C CA . LEU A 1 144 ? 8.727 -5.285 -1.722 1 98.56 144 LEU A CA 1
ATOM 1119 C C . LEU A 1 144 ? 9.641 -6.012 -0.737 1 98.56 144 LEU A C 1
ATOM 1121 O O . LEU A 1 144 ? 10.758 -5.566 -0.474 1 98.56 144 LEU A O 1
ATOM 1125 N N . ARG A 1 145 ? 9.109 -7.133 -0.146 1 97.88 145 ARG A N 1
ATOM 1126 C CA . ARG A 1 145 ? 9.922 -7.891 0.795 1 97.88 145 ARG A CA 1
ATOM 1127 C C . ARG A 1 145 ? 11.281 -8.234 0.19 1 97.88 145 ARG A C 1
ATOM 1129 O O . ARG A 1 145 ? 11.359 -8.688 -0.953 1 97.88 145 ARG A O 1
ATOM 1136 N N . GLY A 1 146 ? 12.305 -7.945 0.937 1 97.5 146 GLY A N 1
ATOM 1137 C CA . GLY A 1 146 ? 13.648 -8.297 0.514 1 97.5 146 GLY A CA 1
ATOM 1138 C C . GLY A 1 146 ? 14.312 -7.211 -0.31 1 97.5 146 GLY A C 1
ATOM 1139 O O . GLY A 1 146 ? 15.531 -7.238 -0.516 1 97.5 146 GLY A O 1
ATOM 1140 N N . LYS A 1 147 ? 13.586 -6.262 -0.839 1 98.38 147 LYS A N 1
ATOM 1141 C CA . LYS A 1 147 ? 14.148 -5.148 -1.599 1 98.38 147 LYS A CA 1
ATOM 1142 C C . LYS A 1 147 ? 14.695 -4.07 -0.669 1 98.38 147 LYS A C 1
ATOM 1144 O O . LYS A 1 147 ? 14.359 -4.039 0.518 1 98.38 147 LYS A O 1
ATOM 1149 N N . THR A 1 148 ? 15.484 -3.182 -1.178 1 98.56 148 THR A N 1
ATOM 1150 C CA . THR A 1 148 ? 16.125 -2.133 -0.388 1 98.56 148 THR A CA 1
ATOM 1151 C C . THR A 1 148 ? 15.453 -0.785 -0.641 1 98.56 148 THR A C 1
ATOM 1153 O O . THR A 1 148 ? 15.344 -0.347 -1.787 1 98.56 148 THR A O 1
ATOM 1156 N N . LEU A 1 149 ? 15.023 -0.16 0.423 1 98.75 149 LEU A N 1
ATOM 1157 C CA . LEU A 1 149 ? 14.484 1.194 0.36 1 98.75 149 LEU A CA 1
ATOM 1158 C C . LEU A 1 149 ? 15.531 2.215 0.813 1 98.75 149 LEU A C 1
ATOM 1160 O O . LEU A 1 149 ? 16.078 2.098 1.909 1 98.75 149 LEU A O 1
ATOM 1164 N N . GLY A 1 150 ? 15.852 3.148 -0.068 1 98.69 150 GLY A N 1
ATOM 1165 C CA . GLY A 1 150 ? 16.656 4.305 0.286 1 98.69 150 GLY A CA 1
ATOM 1166 C C . GLY A 1 150 ? 15.828 5.504 0.707 1 98.69 150 GLY A C 1
ATOM 1167 O O . GLY A 1 150 ? 14.945 5.949 -0.034 1 98.69 150 GLY A O 1
ATOM 1168 N N . ILE A 1 151 ? 16.125 6.035 1.904 1 98.62 151 ILE A N 1
ATOM 1169 C CA . ILE A 1 151 ? 15.367 7.164 2.439 1 98.62 151 ILE A CA 1
ATOM 1170 C C . ILE A 1 151 ? 16.25 8.414 2.436 1 98.62 151 ILE A C 1
ATOM 1172 O O . ILE A 1 151 ? 17.266 8.461 3.121 1 98.62 151 ILE A O 1
ATOM 1176 N N . LEU A 1 152 ? 15.859 9.398 1.604 1 97.81 152 LEU A N 1
ATOM 1177 C CA . LEU A 1 152 ? 16.531 10.688 1.629 1 97.81 152 LEU A CA 1
ATOM 1178 C C . LEU A 1 152 ? 15.883 11.617 2.654 1 97.81 152 LEU A C 1
ATOM 1180 O O . LEU A 1 152 ? 14.914 12.312 2.344 1 97.81 152 LEU A O 1
ATOM 1184 N N . GLY A 1 153 ? 16.469 11.695 3.828 1 94.5 153 GLY A N 1
ATOM 1185 C CA . GLY A 1 153 ? 15.922 12.461 4.934 1 94.5 153 GLY A CA 1
ATOM 1186 C C . GLY A 1 153 ? 15.391 11.594 6.055 1 94.5 153 GLY A C 1
ATOM 1187 O O . GLY A 1 153 ? 14.281 11.055 5.961 1 94.5 153 GLY A O 1
ATOM 1188 N N . LEU A 1 154 ? 16.094 11.57 7.152 1 93.69 154 LEU A N 1
ATOM 1189 C CA . LEU A 1 154 ? 15.758 10.688 8.266 1 93.69 154 LEU A CA 1
ATOM 1190 C C . LEU A 1 154 ? 15.281 11.484 9.469 1 93.69 154 LEU A C 1
ATOM 1192 O O . LEU A 1 154 ? 15.781 11.305 10.578 1 93.69 154 LEU A O 1
ATOM 1196 N N . ASP A 1 155 ? 14.359 12.336 9.234 1 91.69 155 ASP A N 1
ATOM 1197 C CA . ASP A 1 155 ? 13.648 13.023 10.305 1 91.69 155 ASP A CA 1
ATOM 1198 C C . ASP A 1 155 ? 12.531 12.156 10.867 1 91.69 155 ASP A C 1
ATOM 1200 O O . ASP A 1 155 ? 12.539 10.93 10.703 1 91.69 155 ASP A O 1
ATOM 1204 N N . ALA A 1 156 ? 11.562 12.75 11.562 1 93.56 156 ALA A N 1
ATOM 1205 C CA . ALA A 1 156 ? 10.469 11.992 12.172 1 93.56 156 ALA A CA 1
ATOM 1206 C C . ALA A 1 156 ? 9.711 11.18 11.125 1 93.56 156 ALA A C 1
ATOM 1208 O O . ALA A 1 156 ? 9.383 10.008 11.359 1 93.56 156 ALA A O 1
ATOM 1209 N N . THR A 1 157 ? 9.43 11.82 9.977 1 96.25 157 THR A N 1
ATOM 1210 C CA . THR A 1 157 ? 8.742 11.125 8.898 1 96.25 157 THR A CA 1
ATOM 1211 C C . THR A 1 157 ? 9.602 9.992 8.336 1 96.25 157 THR A C 1
ATOM 1213 O O . THR A 1 157 ? 9.102 8.883 8.102 1 96.25 157 THR A O 1
ATOM 1216 N N . GLY A 1 158 ? 10.867 10.305 8.117 1 96.94 158 GLY A N 1
ATOM 1217 C CA . GLY A 1 158 ? 11.781 9.281 7.637 1 96.94 158 GLY A CA 1
ATOM 1218 C C . GLY A 1 158 ? 11.852 8.062 8.539 1 96.94 158 GLY A C 1
ATOM 1219 O O . GLY A 1 158 ? 11.914 6.93 8.062 1 96.94 158 GLY A O 1
ATOM 1220 N N . LYS A 1 159 ? 11.828 8.305 9.805 1 96.88 159 LYS A N 1
ATOM 1221 C CA . LYS A 1 159 ? 11.875 7.207 10.766 1 96.88 159 LYS A CA 1
ATOM 1222 C C . LYS A 1 159 ? 10.602 6.367 10.703 1 96.88 159 LYS A C 1
ATOM 1224 O O . LYS A 1 159 ? 10.656 5.141 10.836 1 96.88 159 LYS A O 1
ATOM 1229 N N . GLU A 1 160 ? 9.461 7.031 10.555 1 98 160 GLU A N 1
ATOM 1230 C CA . GLU A 1 160 ? 8.211 6.289 10.406 1 98 160 GLU A CA 1
ATOM 1231 C C . GLU A 1 160 ? 8.219 5.445 9.133 1 98 160 GLU A C 1
ATOM 1233 O O . GLU A 1 160 ? 7.715 4.32 9.125 1 98 160 GLU A O 1
ATOM 1238 N N . VAL A 1 161 ? 8.797 5.973 8.055 1 98.69 161 VAL A N 1
ATOM 1239 C CA . VAL A 1 161 ? 8.914 5.23 6.805 1 98.69 161 VAL A CA 1
ATOM 1240 C C . VAL A 1 161 ? 9.812 4.012 7.012 1 98.69 161 VAL A C 1
ATOM 1242 O O . VAL A 1 161 ? 9.469 2.904 6.59 1 98.69 161 VAL A O 1
ATOM 1245 N N . ALA A 1 162 ? 10.922 4.246 7.684 1 98.56 162 ALA A N 1
ATOM 1246 C CA . ALA A 1 162 ? 11.836 3.145 7.973 1 98.56 162 ALA A CA 1
ATOM 1247 C C . ALA A 1 162 ? 11.141 2.059 8.789 1 98.56 162 ALA A C 1
ATOM 1249 O O . ALA A 1 162 ? 11.312 0.867 8.523 1 98.56 162 ALA A O 1
ATOM 1250 N N . LYS A 1 163 ? 10.414 2.498 9.766 1 98.31 163 LYS A N 1
ATOM 1251 C CA . LYS A 1 163 ? 9.68 1.591 10.641 1 98.31 163 LYS A CA 1
ATOM 1252 C C . LYS A 1 163 ? 8.773 0.663 9.844 1 98.31 163 LYS A C 1
ATOM 1254 O O . LYS A 1 163 ? 8.805 -0.556 10.023 1 98.31 163 LYS A O 1
ATOM 1259 N N . ILE A 1 164 ? 8.008 1.184 8.922 1 98.62 164 ILE A N 1
ATOM 1260 C CA . ILE A 1 164 ? 7.078 0.398 8.125 1 98.62 164 ILE A CA 1
ATOM 1261 C C . ILE A 1 164 ? 7.859 -0.515 7.176 1 98.62 164 ILE A C 1
ATOM 1263 O O . ILE A 1 164 ? 7.543 -1.699 7.047 1 98.62 164 ILE A O 1
ATOM 1267 N N . ALA A 1 165 ? 8.883 0.008 6.527 1 98.75 165 ALA A N 1
ATOM 1268 C CA . ALA A 1 165 ? 9.688 -0.769 5.594 1 98.75 165 ALA A CA 1
ATOM 1269 C C . ALA A 1 165 ? 10.258 -2.014 6.266 1 98.75 165 ALA A C 1
ATOM 1271 O O . ALA A 1 165 ? 10.164 -3.119 5.727 1 98.75 165 ALA A O 1
ATOM 1272 N N . LEU A 1 166 ? 10.828 -1.8 7.426 1 98.31 166 LEU A N 1
ATOM 1273 C CA . LEU A 1 166 ? 11.406 -2.91 8.172 1 98.31 166 LEU A CA 1
ATOM 1274 C C . LEU A 1 166 ? 10.328 -3.91 8.578 1 98.31 166 LEU A C 1
ATOM 1276 O O . LEU A 1 166 ? 10.547 -5.121 8.508 1 98.31 166 LEU A O 1
ATOM 1280 N N . GLY A 1 167 ? 9.211 -3.43 8.953 1 97.5 167 GLY A N 1
ATOM 1281 C CA . GLY A 1 167 ? 8.109 -4.273 9.383 1 97.5 167 GLY A CA 1
ATOM 1282 C C . GLY A 1 167 ? 7.602 -5.195 8.289 1 97.5 167 GLY A C 1
ATOM 1283 O O . GLY A 1 167 ? 7.129 -6.301 8.57 1 97.5 167 GLY A O 1
ATOM 1284 N N . ILE A 1 168 ? 7.715 -4.762 7.023 1 97.38 168 ILE A N 1
ATOM 1285 C CA . ILE A 1 168 ? 7.18 -5.594 5.953 1 97.38 168 ILE A CA 1
ATOM 1286 C C . ILE A 1 168 ? 8.297 -6.449 5.355 1 97.38 168 ILE A C 1
ATOM 1288 O O . ILE A 1 168 ? 8.062 -7.223 4.426 1 97.38 168 ILE A O 1
ATOM 1292 N N . GLY A 1 169 ? 9.516 -6.238 5.867 1 97.25 169 GLY A N 1
ATOM 1293 C CA . GLY A 1 169 ? 10.602 -7.137 5.5 1 97.25 169 GLY A CA 1
ATOM 1294 C C . GLY A 1 169 ? 11.555 -6.547 4.48 1 97.25 169 GLY A C 1
ATOM 1295 O O . GLY A 1 169 ? 12.305 -7.273 3.83 1 97.25 169 GLY A O 1
ATOM 1296 N N . MET A 1 170 ? 11.555 -5.27 4.285 1 98.12 170 MET A N 1
ATOM 1297 C CA . MET A 1 170 ? 12.508 -4.605 3.396 1 98.12 170 MET A CA 1
ATOM 1298 C C . MET A 1 170 ? 13.82 -4.32 4.117 1 98.12 170 MET A C 1
ATOM 1300 O O . MET A 1 170 ? 13.867 -4.316 5.348 1 98.12 170 MET A O 1
ATOM 1304 N N . ASN A 1 171 ? 14.852 -4.105 3.328 1 97.44 171 ASN A N 1
ATOM 1305 C CA . ASN A 1 171 ? 16.062 -3.459 3.811 1 97.44 171 ASN A CA 1
ATOM 1306 C C . ASN A 1 171 ? 15.969 -1.938 3.723 1 97.44 171 ASN A C 1
ATOM 1308 O O . ASN A 1 171 ? 15.266 -1.407 2.859 1 97.44 171 ASN A O 1
ATOM 1312 N N . VAL A 1 172 ? 16.719 -1.264 4.672 1 98.06 172 VAL A N 1
ATOM 1313 C CA . VAL A 1 172 ? 16.609 0.191 4.676 1 98.06 172 VAL A CA 1
ATOM 1314 C C . VAL A 1 172 ? 18 0.81 4.734 1 98.06 172 VAL A C 1
ATOM 1316 O O . VAL A 1 172 ? 18.844 0.383 5.527 1 98.06 172 VAL A O 1
ATOM 1319 N N . ILE A 1 173 ? 18.297 1.727 3.881 1 97.44 173 ILE A N 1
ATOM 1320 C CA . ILE A 1 173 ? 19.438 2.629 3.953 1 97.44 173 ILE A CA 1
ATOM 1321 C C . ILE A 1 173 ? 18.969 4.078 3.904 1 97.44 173 ILE A C 1
ATOM 1323 O O . ILE A 1 173 ? 17.984 4.387 3.227 1 97.44 173 ILE A O 1
ATOM 1327 N N . ALA A 1 174 ? 19.578 4.949 4.645 1 97.88 174 ALA A N 1
ATOM 1328 C CA . ALA A 1 174 ? 19.094 6.324 4.715 1 97.88 174 ALA A CA 1
ATOM 1329 C C . ALA A 1 174 ? 20.25 7.312 4.723 1 97.88 174 ALA A C 1
ATOM 1331 O O . ALA A 1 174 ? 21.406 6.934 4.953 1 97.88 174 ALA A O 1
ATOM 1332 N N . THR A 1 175 ? 19.906 8.523 4.375 1 96.62 175 THR A N 1
ATOM 1333 C CA . THR A 1 175 ? 20.844 9.625 4.527 1 96.62 175 THR A CA 1
ATOM 1334 C C . THR A 1 175 ? 20.391 10.57 5.637 1 96.62 175 THR A C 1
ATOM 1336 O O . THR A 1 175 ? 19.203 10.672 5.934 1 96.62 175 THR A O 1
ATOM 1339 N N . SER A 1 176 ? 21.359 11.117 6.273 1 92.75 176 SER A N 1
ATOM 1340 C CA . SER A 1 176 ? 21.109 12.141 7.281 1 92.75 176 SER A CA 1
ATOM 1341 C C . SER A 1 176 ? 22.266 13.133 7.355 1 92.75 176 SER A C 1
ATOM 1343 O O . SER A 1 176 ? 23.438 12.758 7.199 1 92.75 176 SER A O 1
ATOM 1345 N N . ASP A 1 177 ? 21.875 14.328 7.512 1 85.94 177 ASP A N 1
ATOM 1346 C CA . ASP A 1 177 ? 22.906 15.344 7.652 1 85.94 177 ASP A CA 1
ATOM 1347 C C . ASP A 1 177 ? 23.422 15.422 9.094 1 85.94 177 ASP A C 1
ATOM 1349 O O . ASP A 1 177 ? 24.516 15.914 9.344 1 85.94 177 ASP A O 1
ATOM 1353 N N . ASN A 1 178 ? 22.703 14.906 10 1 85 178 ASN A N 1
ATOM 1354 C CA . ASN A 1 178 ? 23 15.188 11.398 1 85 178 ASN A CA 1
ATOM 1355 C C . ASN A 1 178 ? 23.172 13.906 12.211 1 85 178 ASN A C 1
ATOM 1357 O O . ASN A 1 178 ? 23.5 13.961 13.398 1 85 178 ASN A O 1
ATOM 1361 N N . LEU A 1 179 ? 22.875 12.812 11.555 1 85.12 179 LEU A N 1
ATOM 1362 C CA . LEU A 1 179 ? 22.953 11.562 12.297 1 85.12 179 LEU A CA 1
ATOM 1363 C C . LEU A 1 179 ? 24.062 10.672 11.758 1 85.12 179 LEU A C 1
ATOM 1365 O O . LEU A 1 179 ? 24.266 10.594 10.539 1 85.12 179 LEU A O 1
ATOM 1369 N N . GLU A 1 180 ? 24.75 10.055 12.656 1 85.12 180 GLU A N 1
ATOM 1370 C CA . GLU A 1 180 ? 25.75 9.07 12.258 1 85.12 180 GLU A CA 1
ATOM 1371 C C . GLU A 1 180 ? 25.188 7.652 12.336 1 85.12 180 GLU A C 1
ATOM 1373 O O . GLU A 1 180 ? 25.625 6.766 11.602 1 85.12 180 GLU A O 1
ATOM 1378 N N . LYS A 1 181 ? 24.406 7.539 13.344 1 88.31 181 LYS A N 1
ATOM 1379 C CA . LYS A 1 181 ? 23.734 6.262 13.539 1 88.31 181 LYS A CA 1
ATOM 1380 C C . LYS A 1 181 ? 22.281 6.469 13.977 1 88.31 181 LYS A C 1
ATOM 1382 O O . LYS A 1 181 ? 21.938 7.531 14.5 1 88.31 181 LYS A O 1
ATOM 1387 N N . THR A 1 182 ? 21.469 5.531 13.578 1 92.88 182 THR A N 1
ATOM 1388 C CA . THR A 1 182 ? 20.078 5.629 14.031 1 92.88 182 THR A CA 1
ATOM 1389 C C . THR A 1 182 ? 19.5 4.242 14.32 1 92.88 182 THR A C 1
ATOM 1391 O O . THR A 1 182 ? 19.953 3.248 13.742 1 92.88 182 THR A O 1
ATOM 1394 N N . THR A 1 183 ? 18.703 4.227 15.328 1 96.56 183 THR A N 1
ATOM 1395 C CA . THR A 1 183 ? 17.969 3.02 15.688 1 96.56 183 THR A CA 1
ATOM 1396 C C . THR A 1 183 ? 16.469 3.23 15.516 1 96.56 183 THR A C 1
ATOM 1398 O O . THR A 1 183 ? 15.922 4.242 15.969 1 96.56 183 THR A O 1
ATOM 1401 N N . ILE A 1 184 ? 15.883 2.295 14.836 1 97.56 184 ILE A N 1
ATOM 1402 C CA . ILE A 1 184 ? 14.438 2.344 14.641 1 97.56 184 ILE A CA 1
ATOM 1403 C C . ILE A 1 184 ? 13.758 1.341 15.57 1 97.56 184 ILE A C 1
ATOM 1405 O O . ILE A 1 184 ? 14.109 0.158 15.586 1 97.56 184 ILE A O 1
ATOM 1409 N N . THR A 1 185 ? 12.828 1.843 16.312 1 97.44 185 THR A N 1
ATOM 1410 C CA . THR A 1 185 ? 12.023 0.974 17.172 1 97.44 185 THR A CA 1
ATOM 1411 C C . THR A 1 185 ? 10.688 0.638 16.5 1 97.44 185 THR A C 1
ATOM 1413 O O . THR A 1 185 ? 9.953 1.536 16.094 1 97.44 185 THR A O 1
ATOM 1416 N N . ILE A 1 186 ? 10.359 -0.612 16.344 1 97.44 186 ILE A N 1
ATOM 1417 C CA . ILE A 1 186 ? 9.094 -1.097 15.797 1 97.44 186 ILE A CA 1
ATOM 1418 C C . ILE A 1 186 ? 8.219 -1.65 16.922 1 97.44 186 ILE A C 1
ATOM 1420 O O . ILE A 1 186 ? 8.477 -2.746 17.422 1 97.44 186 ILE A O 1
ATOM 1424 N N . PRO A 1 187 ? 7.207 -0.896 17.281 1 97.12 187 PRO A N 1
ATOM 1425 C CA . PRO A 1 187 ? 6.305 -1.369 18.328 1 97.12 187 PRO A CA 1
ATOM 1426 C C . PRO A 1 187 ? 5.176 -2.246 17.781 1 97.12 187 PRO A C 1
ATOM 1428 O O . PRO A 1 187 ? 4.66 -1.989 16.688 1 97.12 187 PRO A O 1
ATOM 1431 N N . PHE A 1 188 ? 4.723 -3.234 18.531 1 95.69 188 PHE A N 1
ATOM 1432 C CA . PHE A 1 188 ? 3.602 -4.102 18.188 1 95.69 188 PHE A CA 1
ATOM 1433 C C . PHE A 1 188 ? 2.461 -3.922 19.188 1 95.69 188 PHE A C 1
ATOM 1435 O O . PHE A 1 188 ? 2.672 -3.428 20.297 1 95.69 188 PHE A O 1
ATOM 1442 N N . TYR A 1 189 ? 1.343 -4.289 18.828 1 90.31 189 TYR A N 1
ATOM 1443 C CA . TYR A 1 189 ? 0.133 -3.986 19.578 1 90.31 189 TYR A CA 1
ATOM 1444 C C . TYR A 1 189 ? 0.116 -4.738 20.906 1 90.31 189 TYR A C 1
ATOM 1446 O O . TYR A 1 189 ? -0.569 -4.336 21.844 1 90.31 189 TYR A O 1
ATOM 1454 N N . ASN A 1 190 ? 0.87 -5.801 21 1 91.38 190 ASN A N 1
ATOM 1455 C CA . ASN A 1 190 ? 0.86 -6.609 22.219 1 91.38 190 ASN A CA 1
ATOM 1456 C C . ASN A 1 190 ? 1.93 -6.148 23.203 1 91.38 190 ASN A C 1
ATOM 1458 O O . ASN A 1 190 ? 2.275 -6.875 24.125 1 91.38 190 ASN A O 1
ATOM 1462 N N . GLY A 1 191 ? 2.584 -5.004 22.938 1 93.62 191 GLY A N 1
ATOM 1463 C CA . GLY A 1 191 ? 3.547 -4.414 23.859 1 93.62 191 GLY A CA 1
ATOM 1464 C C . GLY A 1 191 ? 4.984 -4.766 23.516 1 93.62 191 GLY A C 1
ATOM 1465 O O . GLY A 1 191 ? 5.918 -4.156 24.047 1 93.62 191 GLY A O 1
ATOM 1466 N N . GLN A 1 192 ? 5.168 -5.758 22.625 1 95.19 192 GLN A N 1
ATOM 1467 C CA . GLN A 1 192 ? 6.512 -6.094 22.156 1 95.19 192 GLN A CA 1
ATOM 1468 C C . GLN A 1 192 ? 7.07 -4.996 21.25 1 95.19 192 GLN A C 1
ATOM 1470 O O . GLN A 1 192 ? 6.316 -4.176 20.719 1 95.19 192 GLN A O 1
ATOM 1475 N N . SER A 1 193 ? 8.383 -4.977 21.156 1 96.81 193 SER A N 1
ATOM 1476 C CA . SER A 1 193 ? 9.055 -4.078 20.219 1 96.81 193 SER A CA 1
ATOM 1477 C C . SER A 1 193 ? 10.383 -4.66 19.75 1 96.81 193 SER A C 1
ATOM 1479 O O . SER A 1 193 ? 10.945 -5.547 20.406 1 96.81 193 SER A O 1
ATOM 1481 N N . VAL A 1 194 ? 10.797 -4.316 18.641 1 96.81 194 VAL A N 1
ATOM 1482 C CA . VAL A 1 194 ? 12.094 -4.691 18.094 1 96.81 194 VAL A CA 1
ATOM 1483 C C . VAL A 1 194 ? 12.883 -3.439 17.734 1 96.81 194 VAL A C 1
ATOM 1485 O O . VAL A 1 194 ? 12.328 -2.473 17.203 1 96.81 194 VAL A O 1
ATOM 1488 N N . MET A 1 195 ? 14.086 -3.406 18.062 1 97.56 195 MET A N 1
ATOM 1489 C CA . MET A 1 195 ? 14.977 -2.311 17.703 1 97.56 195 MET A CA 1
ATOM 1490 C C . MET A 1 195 ? 15.938 -2.734 16.609 1 97.56 195 MET A C 1
ATOM 1492 O O . MET A 1 195 ? 16.625 -3.754 16.734 1 97.56 195 MET A O 1
ATOM 1496 N N . ILE A 1 196 ? 15.992 -1.985 15.578 1 97.31 196 ILE A N 1
ATOM 1497 C CA . ILE A 1 196 ? 16.859 -2.309 14.445 1 97.31 196 ILE A CA 1
ATOM 1498 C C . ILE A 1 196 ? 17.688 -1.088 14.07 1 97.31 196 ILE A C 1
ATOM 1500 O O . ILE A 1 196 ? 17.156 0.009 13.891 1 97.31 196 ILE A O 1
ATOM 1504 N N . ASN A 1 197 ? 18.969 -1.293 13.93 1 96 197 ASN A N 1
ATOM 1505 C CA . ASN A 1 197 ? 19.859 -0.238 13.445 1 96 197 ASN A CA 1
ATOM 1506 C C . ASN A 1 197 ? 19.828 -0.143 11.922 1 96 197 ASN A C 1
ATOM 1508 O O . ASN A 1 197 ? 19.922 -1.159 11.227 1 96 197 ASN A O 1
ATOM 1512 N N . ILE A 1 198 ? 19.641 1.039 11.43 1 94.69 198 ILE A N 1
ATOM 1513 C CA . ILE A 1 198 ? 19.688 1.197 9.977 1 94.69 198 ILE A CA 1
ATOM 1514 C C . ILE A 1 198 ? 20.969 1.93 9.594 1 94.69 198 ILE A C 1
ATOM 1516 O O . ILE A 1 198 ? 21.516 2.701 10.383 1 94.69 198 ILE A O 1
ATOM 1520 N N . ASP A 1 199 ? 21.422 1.724 8.375 1 92.62 199 ASP A N 1
ATOM 1521 C CA . ASP A 1 199 ? 22.672 2.289 7.879 1 92.62 199 ASP A CA 1
ATOM 1522 C C . ASP A 1 199 ? 22.469 3.709 7.359 1 92.62 199 ASP A C 1
ATOM 1524 O O . ASP A 1 199 ? 21.594 3.947 6.523 1 92.62 199 ASP A O 1
ATOM 1528 N N . ILE A 1 200 ? 23.188 4.562 7.871 1 95.88 200 ILE A N 1
ATOM 1529 C CA . ILE A 1 200 ? 23.266 5.906 7.309 1 95.88 200 ILE A CA 1
ATOM 1530 C C . ILE A 1 200 ? 24.406 5.98 6.305 1 95.88 200 ILE A C 1
ATOM 1532 O O . ILE A 1 200 ? 25.547 5.664 6.637 1 95.88 200 ILE A O 1
ATOM 1536 N N . LYS A 1 201 ? 24.078 6.285 5.09 1 94 201 LYS A N 1
ATOM 1537 C CA . LYS A 1 201 ? 25.047 6.289 3.994 1 94 201 LYS A CA 1
ATOM 1538 C C . LYS A 1 201 ? 25.016 7.613 3.236 1 94 201 LYS A C 1
ATOM 1540 O O . LYS A 1 201 ? 24 8.328 3.266 1 94 201 LYS A O 1
ATOM 1545 N N . PRO A 1 202 ? 26.203 7.902 2.596 1 94.75 202 PRO A N 1
ATOM 1546 C CA . PRO A 1 202 ? 26.125 9.031 1.662 1 94.75 202 PRO A CA 1
ATOM 1547 C C . PRO A 1 202 ? 25.109 8.797 0.54 1 94.75 202 PRO A C 1
ATOM 1549 O O . PRO A 1 202 ? 24.875 7.652 0.141 1 94.75 202 PRO A O 1
ATOM 1552 N N . ALA A 1 203 ? 24.578 9.844 0.016 1 95.69 203 ALA A N 1
ATOM 1553 C CA . ALA A 1 203 ? 23.531 9.773 -1.014 1 95.69 203 ALA A CA 1
ATOM 1554 C C . ALA A 1 203 ? 24.016 8.938 -2.205 1 95.69 203 ALA A C 1
ATOM 1556 O O . ALA A 1 203 ? 23.234 8.172 -2.779 1 95.69 203 ALA A O 1
ATOM 1557 N N . GLU A 1 204 ? 25.281 9.047 -2.533 1 96.12 204 GLU A N 1
ATOM 1558 C CA . GLU A 1 204 ? 25.844 8.336 -3.678 1 96.12 204 GLU A CA 1
ATOM 1559 C C . GLU A 1 204 ? 25.719 6.824 -3.492 1 96.12 204 GLU A C 1
ATOM 1561 O O . GLU A 1 204 ? 25.375 6.105 -4.43 1 96.12 204 GLU A O 1
ATOM 1566 N N . GLU A 1 205 ? 26.031 6.391 -2.359 1 96.62 205 GLU A N 1
ATOM 1567 C CA . GLU A 1 205 ? 25.938 4.965 -2.061 1 96.62 205 GLU A CA 1
ATOM 1568 C C . GLU A 1 205 ? 24.484 4.512 -2.031 1 96.62 205 GLU A C 1
ATOM 1570 O O . GLU A 1 205 ? 24.156 3.418 -2.498 1 96.62 205 GLU A O 1
ATOM 1575 N N . LEU A 1 206 ? 23.672 5.32 -1.478 1 97.69 206 LEU A N 1
ATOM 1576 C CA . LEU A 1 206 ? 22.25 5.023 -1.444 1 97.69 206 LEU A CA 1
ATOM 1577 C C . LEU A 1 206 ? 21.703 4.84 -2.854 1 97.69 206 LEU A C 1
ATOM 1579 O O . LEU A 1 206 ? 20.984 3.869 -3.125 1 97.69 206 LEU A O 1
ATOM 1583 N N . PHE A 1 207 ? 22.062 5.715 -3.787 1 98.38 207 PHE A N 1
ATOM 1584 C CA . PHE A 1 207 ? 21.594 5.664 -5.168 1 98.38 207 PHE A CA 1
ATOM 1585 C C . PHE A 1 207 ? 22.031 4.359 -5.832 1 98.38 207 PHE A C 1
ATOM 1587 O O . PHE A 1 207 ? 21.266 3.768 -6.598 1 98.38 207 PHE A O 1
ATOM 1594 N N . GLN A 1 208 ? 23.156 3.826 -5.48 1 97.56 208 GLN A N 1
ATOM 1595 C CA . GLN A 1 208 ? 23.734 2.658 -6.137 1 97.56 208 GLN A CA 1
ATOM 1596 C C . GLN A 1 208 ? 23.078 1.37 -5.652 1 97.56 208 GLN A C 1
ATOM 1598 O O . GLN A 1 208 ? 23.016 0.382 -6.387 1 97.56 208 GLN A O 1
ATOM 1603 N N . HIS A 1 209 ? 22.516 1.419 -4.477 1 97.38 209 HIS A N 1
ATOM 1604 C CA . HIS A 1 209 ? 22.156 0.146 -3.863 1 97.38 209 HIS A CA 1
ATOM 1605 C C . HIS A 1 209 ? 20.641 0.025 -3.688 1 97.38 209 HIS A C 1
ATOM 1607 O O . HIS A 1 209 ? 20.125 -1.079 -3.52 1 97.38 209 HIS A O 1
ATOM 1613 N N . ALA A 1 210 ? 19.953 1.106 -3.697 1 98.62 210 ALA A N 1
ATOM 1614 C CA . ALA A 1 210 ? 18.531 1.101 -3.395 1 98.62 210 ALA A CA 1
ATOM 1615 C C . ALA A 1 210 ? 17.719 0.616 -4.59 1 98.62 210 ALA A C 1
ATOM 1617 O O . ALA A 1 210 ? 18.031 0.947 -5.738 1 98.62 210 ALA A O 1
ATOM 1618 N N . ASP A 1 211 ? 16.734 -0.214 -4.34 1 98.75 211 ASP A N 1
ATOM 1619 C CA . ASP A 1 211 ? 15.742 -0.578 -5.352 1 98.75 211 ASP A CA 1
ATOM 1620 C C . ASP A 1 211 ? 14.656 0.493 -5.477 1 98.75 211 ASP A C 1
ATOM 1622 O O . ASP A 1 211 ? 14.086 0.684 -6.551 1 98.75 211 ASP A O 1
ATOM 1626 N N . PHE A 1 212 ? 14.367 1.132 -4.379 1 98.88 212 PHE A N 1
ATOM 1627 C CA . PHE A 1 212 ? 13.414 2.23 -4.27 1 98.88 212 PHE A CA 1
ATOM 1628 C C . PHE A 1 212 ? 14.016 3.389 -3.477 1 98.88 212 PHE A C 1
ATOM 1630 O O . PHE A 1 212 ? 14.797 3.172 -2.547 1 98.88 212 PHE A O 1
ATOM 1637 N N . ILE A 1 213 ? 13.625 4.613 -3.842 1 98.88 213 ILE A N 1
ATOM 1638 C CA . ILE A 1 213 ? 14.117 5.801 -3.148 1 98.88 213 ILE A CA 1
ATOM 1639 C C . ILE A 1 213 ? 12.953 6.738 -2.85 1 98.88 213 ILE A C 1
ATOM 1641 O O . ILE A 1 213 ? 12.133 7.02 -3.727 1 98.88 213 ILE A O 1
ATOM 1645 N N . THR A 1 214 ? 12.836 7.145 -1.636 1 98.81 214 THR A N 1
ATOM 1646 C CA . THR A 1 214 ? 11.828 8.133 -1.263 1 98.81 214 THR A CA 1
ATOM 1647 C C . THR A 1 214 ? 12.492 9.422 -0.781 1 98.81 214 THR A C 1
ATOM 1649 O O . THR A 1 214 ? 13.477 9.383 -0.036 1 98.81 214 THR A O 1
ATOM 1652 N N . ILE A 1 215 ? 12.023 10.523 -1.294 1 98.19 215 ILE A N 1
ATOM 1653 C CA . ILE A 1 215 ? 12.492 11.844 -0.892 1 98.19 215 ILE A CA 1
ATOM 1654 C C . ILE A 1 215 ? 11.617 12.383 0.234 1 98.19 215 ILE A C 1
ATOM 1656 O O . ILE A 1 215 ? 10.414 12.602 0.044 1 98.19 215 ILE A O 1
ATOM 1660 N N . LEU A 1 216 ? 12.227 12.625 1.377 1 96.5 216 LEU A N 1
ATOM 1661 C CA . LEU A 1 216 ? 11.477 13.133 2.523 1 96.5 216 LEU A CA 1
ATOM 1662 C C . LEU A 1 216 ? 12.109 14.422 3.047 1 96.5 216 LEU A C 1
ATOM 1664 O O . LEU A 1 216 ? 11.539 15.086 3.918 1 96.5 216 LEU A O 1
ATOM 1668 N N . LYS A 1 217 ? 13.188 14.773 2.445 1 92 217 LYS A N 1
ATOM 1669 C CA . LYS A 1 217 ? 13.875 16 2.803 1 92 217 LYS A CA 1
ATOM 1670 C C . LYS A 1 217 ? 13.273 17.203 2.074 1 92 217 LYS A C 1
ATOM 1672 O O . LYS A 1 217 ? 13.172 17.203 0.846 1 92 217 LYS A O 1
ATOM 1677 N N . TYR A 1 218 ? 12.93 18.156 2.881 1 88.25 218 TYR A N 1
ATOM 1678 C CA . TYR A 1 218 ? 12.438 19.391 2.275 1 88.25 218 TYR A CA 1
ATOM 1679 C C . TYR A 1 218 ? 13.586 20.203 1.687 1 88.25 218 TYR A C 1
ATOM 1681 O O . TYR A 1 218 ? 14.641 20.344 2.311 1 88.25 218 TYR A O 1
ATOM 1689 N N . SER A 1 219 ? 13.383 20.578 0.472 1 90.25 219 SER A N 1
ATOM 1690 C CA . SER A 1 219 ? 14.414 21.359 -0.203 1 90.25 219 SER A CA 1
ATOM 1691 C C . SER A 1 219 ? 13.812 22.234 -1.291 1 90.25 219 SER A C 1
ATOM 1693 O O . SER A 1 219 ? 12.906 21.812 -2.01 1 90.25 219 SER A O 1
ATOM 1695 N N . SER A 1 220 ? 14.359 23.422 -1.367 1 86 220 SER A N 1
ATOM 1696 C CA . SER A 1 220 ? 13.953 24.328 -2.439 1 86 220 SER A CA 1
ATOM 1697 C C . SER A 1 220 ? 14.75 24.062 -3.711 1 86 220 SER A C 1
ATOM 1699 O O . SER A 1 220 ? 14.453 24.641 -4.766 1 86 220 SER A O 1
ATOM 1701 N N . GLU A 1 221 ? 15.742 23.281 -3.527 1 93.44 221 GLU A N 1
ATOM 1702 C CA . GLU A 1 221 ? 16.562 22.891 -4.672 1 93.44 221 GLU A CA 1
ATOM 1703 C C . GLU A 1 221 ? 16.391 21.406 -4.992 1 93.44 221 GLU A C 1
ATOM 1705 O O . GLU A 1 221 ? 16.031 20.625 -4.121 1 93.44 221 GLU A O 1
ATOM 1710 N N . TYR A 1 222 ? 16.719 21.156 -6.273 1 96.06 222 TYR A N 1
ATOM 1711 C CA . TYR A 1 222 ? 16.625 19.766 -6.695 1 96.06 222 TYR A CA 1
ATOM 1712 C C . TYR A 1 222 ? 17.594 18.891 -5.906 1 96.06 222 TYR A C 1
ATOM 1714 O O . TYR A 1 222 ? 18.797 19.156 -5.879 1 96.06 222 TYR A O 1
ATOM 1722 N N . ILE A 1 223 ? 17.094 17.922 -5.234 1 96.25 223 ILE A N 1
ATOM 1723 C CA . ILE A 1 223 ? 17.906 16.875 -4.625 1 96.25 223 ILE A CA 1
ATOM 1724 C C . ILE A 1 223 ? 18.266 15.828 -5.672 1 96.25 223 ILE A C 1
ATOM 1726 O O . ILE A 1 223 ? 19.391 15.312 -5.676 1 96.25 223 ILE A O 1
ATOM 1730 N N . ILE A 1 224 ? 17.266 15.539 -6.527 1 97.94 224 ILE A N 1
ATOM 1731 C CA . ILE A 1 224 ? 17.453 14.562 -7.594 1 97.94 224 ILE A CA 1
ATOM 1732 C C . ILE A 1 224 ? 17.234 15.227 -8.953 1 97.94 224 ILE A C 1
ATOM 1734 O O . ILE A 1 224 ? 16.156 15.781 -9.211 1 97.94 224 ILE A O 1
ATOM 1738 N N . LYS A 1 225 ? 18.219 15.242 -9.727 1 97.06 225 LYS A N 1
ATOM 1739 C CA . LYS A 1 225 ? 18.188 15.664 -11.125 1 97.06 225 LYS A CA 1
ATOM 1740 C C . LYS A 1 225 ? 18.766 14.594 -12.039 1 97.06 225 LYS A C 1
ATOM 1742 O O . LYS A 1 225 ? 18.844 13.422 -11.664 1 97.06 225 LYS A O 1
ATOM 1747 N N . GLU A 1 226 ? 19.094 14.898 -13.234 1 97.56 226 GLU A N 1
ATOM 1748 C CA . GLU A 1 226 ? 19.547 13.93 -14.219 1 97.56 226 GLU A CA 1
ATOM 1749 C C . GLU A 1 226 ? 20.766 13.164 -13.711 1 97.56 226 GLU A C 1
ATOM 1751 O O . GLU A 1 226 ? 20.859 11.945 -13.867 1 97.56 226 GLU A O 1
ATOM 1756 N N . GLU A 1 227 ? 21.703 13.836 -13.125 1 97.81 227 GLU A N 1
ATOM 1757 C CA . GLU A 1 227 ? 22.953 13.234 -12.664 1 97.81 227 GLU A CA 1
ATOM 1758 C C . GLU A 1 227 ? 22.688 12.164 -11.609 1 97.81 227 GLU A C 1
ATOM 1760 O O . GLU A 1 227 ? 23.312 11.102 -11.633 1 97.81 227 GLU A O 1
ATOM 1765 N N . GLU A 1 228 ? 21.859 12.43 -10.695 1 98.31 228 GLU A N 1
ATOM 1766 C CA . GLU A 1 228 ? 21.547 11.461 -9.648 1 98.31 228 GLU A CA 1
ATOM 1767 C C . GLU A 1 228 ? 20.859 10.227 -10.227 1 98.31 228 GLU A C 1
ATOM 1769 O O . GLU A 1 228 ? 21.156 9.102 -9.82 1 98.31 228 GLU A O 1
ATOM 1774 N N . PHE A 1 229 ? 19.922 10.367 -11.203 1 98.38 229 PHE A N 1
ATOM 1775 C CA . PHE A 1 229 ? 19.25 9.234 -11.828 1 98.38 229 PHE A CA 1
ATOM 1776 C C . PHE A 1 229 ? 20.266 8.297 -12.469 1 98.38 229 PHE A C 1
ATOM 1778 O O . PHE A 1 229 ? 20.109 7.07 -12.406 1 98.38 229 PHE A O 1
ATOM 1785 N N . ARG A 1 230 ? 21.281 8.859 -13.039 1 97.69 230 ARG A N 1
ATOM 1786 C CA . ARG A 1 230 ? 22.281 8.055 -13.719 1 97.69 230 ARG A CA 1
ATOM 1787 C C . ARG A 1 230 ? 23 7.141 -12.742 1 97.69 230 ARG A C 1
ATOM 1789 O O . ARG A 1 230 ? 23.484 6.07 -13.117 1 97.69 230 ARG A O 1
ATOM 1796 N N . LYS A 1 231 ? 23.047 7.531 -11.516 1 98.19 231 LYS A N 1
ATOM 1797 C CA . LYS A 1 231 ? 23.781 6.789 -10.5 1 98.19 231 LYS A CA 1
ATOM 1798 C C . LYS A 1 231 ? 22.922 5.676 -9.906 1 98.19 231 LYS A C 1
ATOM 1800 O O . LYS A 1 231 ? 23.422 4.805 -9.195 1 98.19 231 LYS A O 1
ATOM 1805 N N . MET A 1 232 ? 21.672 5.645 -10.227 1 98.5 232 MET A N 1
ATOM 1806 C CA . MET A 1 232 ? 20.75 4.699 -9.617 1 98.5 232 MET A CA 1
ATOM 1807 C C . MET A 1 232 ? 20.719 3.387 -10.391 1 98.5 232 MET A C 1
ATOM 1809 O O . MET A 1 232 ? 21.234 3.305 -11.508 1 98.5 232 MET A O 1
ATOM 1813 N N . LYS A 1 233 ? 20.203 2.336 -9.766 1 97.94 233 LYS A N 1
ATOM 1814 C CA . LYS A 1 233 ? 19.984 1.064 -10.445 1 97.94 233 LYS A CA 1
ATOM 1815 C C . LYS A 1 233 ? 19.016 1.232 -11.617 1 97.94 233 LYS A C 1
ATOM 1817 O O . LYS A 1 233 ? 18.094 2.049 -11.555 1 97.94 233 LYS A O 1
ATOM 1822 N N . ASP A 1 234 ? 19.25 0.48 -12.656 1 97.69 234 ASP A N 1
ATOM 1823 C CA . ASP A 1 234 ? 18.234 0.42 -13.703 1 97.69 234 ASP A CA 1
ATOM 1824 C C . ASP A 1 234 ? 16.922 -0.142 -13.164 1 97.69 234 ASP A C 1
ATOM 1826 O O . ASP A 1 234 ? 16.922 -1.137 -12.43 1 97.69 234 ASP A O 1
ATOM 1830 N N . GLY A 1 235 ? 15.844 0.567 -13.453 1 97.44 235 GLY A N 1
ATOM 1831 C CA . GLY A 1 235 ? 14.539 0.111 -13.008 1 97.44 235 GLY A CA 1
ATOM 1832 C C . GLY A 1 235 ? 14.18 0.592 -11.617 1 97.44 235 GLY A C 1
ATOM 1833 O O . GLY A 1 235 ? 13.25 0.078 -10.992 1 97.44 235 GLY A O 1
ATOM 1834 N N . VAL A 1 236 ? 14.867 1.566 -11.094 1 98.56 236 VAL A N 1
ATOM 1835 C CA . VAL A 1 236 ? 14.648 2.072 -9.742 1 98.56 236 VAL A CA 1
ATOM 1836 C C . VAL A 1 236 ? 13.242 2.641 -9.617 1 98.56 236 VAL A C 1
ATOM 1838 O O . VAL A 1 236 ? 12.648 3.076 -10.617 1 98.56 236 VAL A O 1
ATOM 1841 N N . GLY A 1 237 ? 12.672 2.523 -8.43 1 98.38 237 GLY A N 1
ATOM 1842 C CA . GLY A 1 237 ? 11.453 3.244 -8.078 1 98.38 237 GLY A CA 1
ATOM 1843 C C . GLY A 1 237 ? 11.719 4.512 -7.293 1 98.38 237 GLY A C 1
ATOM 1844 O O . GLY A 1 237 ? 12.594 4.543 -6.426 1 98.38 237 GLY A O 1
ATOM 1845 N N . ILE A 1 238 ? 10.953 5.617 -7.586 1 98.56 238 ILE A N 1
ATOM 1846 C CA . ILE A 1 238 ? 11.172 6.895 -6.918 1 98.56 238 ILE A CA 1
ATOM 1847 C C . ILE A 1 238 ? 9.844 7.449 -6.414 1 98.56 238 ILE A C 1
ATOM 1849 O O . ILE A 1 238 ? 8.836 7.398 -7.125 1 98.56 238 ILE A O 1
ATOM 1853 N N . ILE A 1 239 ? 9.844 7.961 -5.203 1 98.62 239 ILE A N 1
ATOM 1854 C CA . ILE A 1 239 ? 8.656 8.578 -4.617 1 98.62 239 ILE A CA 1
ATOM 1855 C C . ILE A 1 239 ? 9.023 9.93 -4.02 1 98.62 239 ILE A C 1
ATOM 1857 O O . ILE A 1 239 ? 9.992 10.047 -3.268 1 98.62 239 ILE A O 1
ATOM 1861 N N . ASN A 1 240 ? 8.258 10.945 -4.348 1 98.38 240 ASN A N 1
ATOM 1862 C CA . ASN A 1 240 ? 8.43 12.258 -3.736 1 98.38 240 ASN A CA 1
ATOM 1863 C C . ASN A 1 240 ? 7.164 12.711 -3.018 1 98.38 240 ASN A C 1
ATOM 1865 O O . ASN A 1 240 ? 6.145 12.984 -3.658 1 98.38 240 ASN A O 1
ATOM 1869 N N . THR A 1 241 ? 7.246 12.773 -1.739 1 97.38 241 THR A N 1
ATOM 1870 C CA . THR A 1 241 ? 6.152 13.281 -0.922 1 97.38 241 THR A CA 1
ATOM 1871 C C . THR A 1 241 ? 6.602 14.484 -0.103 1 97.38 241 THR A C 1
ATOM 1873 O O . THR A 1 241 ? 5.922 14.891 0.842 1 97.38 241 THR A O 1
ATOM 1876 N N . ALA A 1 242 ? 7.793 14.984 -0.366 1 94.88 242 ALA A N 1
ATOM 1877 C CA . ALA A 1 242 ? 8.391 16.047 0.454 1 94.88 242 ALA A CA 1
ATOM 1878 C C . ALA A 1 242 ? 7.961 17.422 -0.032 1 94.88 242 ALA A C 1
ATOM 1880 O O . ALA A 1 242 ? 7.16 18.094 0.62 1 94.88 242 ALA A O 1
ATOM 1881 N N . GLN A 1 243 ? 8.5 17.75 -1.208 1 93.62 243 GLN A N 1
ATOM 1882 C CA . GLN A 1 243 ? 8.266 19.078 -1.742 1 93.62 243 GLN A CA 1
ATOM 1883 C C . GLN A 1 243 ? 8.398 19.094 -3.264 1 93.62 243 GLN A C 1
ATOM 1885 O O . GLN A 1 243 ? 9.289 18.469 -3.82 1 93.62 243 GLN A O 1
ATOM 1890 N N . GLY A 1 244 ? 7.391 19.781 -3.869 1 94.81 244 GLY A N 1
ATOM 1891 C CA . GLY A 1 244 ? 7.617 20.062 -5.281 1 94.81 244 GLY A CA 1
ATOM 1892 C C . GLY A 1 244 ? 8.906 20.812 -5.539 1 94.81 244 GLY A C 1
ATOM 1893 O O . GLY A 1 244 ? 9.211 21.797 -4.867 1 94.81 244 GLY A O 1
ATOM 1894 N N . GLY A 1 245 ? 9.734 20.375 -6.402 1 94.88 245 GLY A N 1
ATOM 1895 C CA . GLY A 1 245 ? 11.008 21.031 -6.664 1 94.88 245 GLY A CA 1
ATOM 1896 C C . GLY A 1 245 ? 12.195 20.281 -6.074 1 94.88 245 GLY A C 1
ATOM 1897 O O . GLY A 1 245 ? 13.336 20.531 -6.457 1 94.88 245 GLY A O 1
ATOM 1898 N N . ALA A 1 246 ? 11.938 19.375 -5.188 1 96.5 246 ALA A N 1
ATOM 1899 C CA . ALA A 1 246 ? 13.016 18.531 -4.672 1 96.5 246 ALA A CA 1
ATOM 1900 C C . ALA A 1 246 ? 13.484 17.531 -5.727 1 96.5 246 ALA A C 1
ATOM 1902 O O . ALA A 1 246 ? 14.633 17.078 -5.695 1 96.5 246 ALA A O 1
ATOM 1903 N N . LEU A 1 247 ? 12.617 17.188 -6.59 1 97.75 247 LEU A N 1
ATOM 1904 C CA . LEU A 1 247 ? 12.844 16.297 -7.723 1 97.75 247 LEU A CA 1
ATOM 1905 C C . LEU A 1 247 ? 12.641 17.047 -9.039 1 97.75 247 LEU A C 1
ATOM 1907 O O . LEU A 1 247 ? 11.641 17.734 -9.227 1 97.75 247 LEU A O 1
ATOM 1911 N N . ASP A 1 248 ? 13.656 16.984 -9.922 1 98.31 248 ASP A N 1
ATOM 1912 C CA . ASP A 1 248 ? 13.508 17.547 -11.266 1 98.31 248 ASP A CA 1
ATOM 1913 C C . ASP A 1 248 ? 12.516 16.719 -12.086 1 98.31 248 ASP A C 1
ATOM 1915 O O . ASP A 1 248 ? 12.836 15.625 -12.547 1 98.31 248 ASP A O 1
ATOM 1919 N N . GLU A 1 249 ? 11.383 17.328 -12.344 1 98.06 249 GLU A N 1
ATOM 1920 C CA . GLU A 1 249 ? 10.281 16.594 -12.961 1 98.06 249 GLU A CA 1
ATOM 1921 C C . GLU A 1 249 ? 10.57 16.281 -14.422 1 98.06 249 GLU A C 1
ATOM 1923 O O . GLU A 1 249 ? 10.156 15.234 -14.938 1 98.06 249 GLU A O 1
ATOM 1928 N N . VAL A 1 250 ? 11.242 17.188 -15.109 1 97.94 250 VAL A N 1
ATOM 1929 C CA . VAL A 1 250 ? 11.633 16.922 -16.484 1 97.94 250 VAL A CA 1
ATOM 1930 C C . VAL A 1 250 ? 12.602 15.742 -16.547 1 97.94 250 VAL A C 1
ATOM 1932 O O . VAL A 1 250 ? 12.453 14.844 -17.375 1 97.94 250 VAL A O 1
ATOM 1935 N N . ALA A 1 251 ? 13.547 15.75 -15.688 1 98.38 251 ALA A N 1
ATOM 1936 C CA . ALA A 1 251 ? 14.492 14.641 -15.594 1 98.38 251 ALA A CA 1
ATOM 1937 C C . ALA A 1 251 ? 13.781 13.336 -15.273 1 98.38 251 ALA A C 1
ATOM 1939 O O . ALA A 1 251 ? 14.148 12.273 -15.781 1 98.38 251 ALA A O 1
ATOM 1940 N N . LEU A 1 252 ? 12.836 13.375 -14.406 1 98.5 252 LEU A N 1
ATOM 1941 C CA . LEU A 1 252 ? 12.055 12.195 -14.047 1 98.5 252 LEU A CA 1
ATOM 1942 C C . LEU A 1 252 ? 11.375 11.602 -15.281 1 98.5 252 LEU A C 1
ATOM 1944 O O . LEU A 1 252 ? 11.461 10.398 -15.523 1 98.5 252 LEU A O 1
ATOM 1948 N N . VAL A 1 253 ? 10.695 12.469 -16.031 1 98.12 253 VAL A N 1
ATOM 1949 C CA . VAL A 1 253 ? 9.977 12.008 -17.219 1 98.12 253 VAL A CA 1
ATOM 1950 C C . VAL A 1 253 ? 10.961 11.344 -18.188 1 98.12 253 VAL A C 1
ATOM 1952 O O . VAL A 1 253 ? 10.672 10.273 -18.719 1 98.12 253 VAL A O 1
ATOM 1955 N N . ASN A 1 254 ? 12.086 12.008 -18.344 1 98.12 254 ASN A N 1
ATOM 1956 C CA . ASN A 1 254 ? 13.109 11.438 -19.219 1 98.12 254 ASN A CA 1
ATOM 1957 C C . ASN A 1 254 ? 13.602 10.086 -18.703 1 98.12 254 ASN A C 1
ATOM 1959 O O . ASN A 1 254 ? 13.812 9.156 -19.484 1 98.12 254 ASN A O 1
ATOM 1963 N N . ALA A 1 255 ? 13.828 9.953 -17.422 1 98.38 255 ALA A N 1
ATOM 1964 C CA . ALA A 1 255 ? 14.305 8.719 -16.797 1 98.38 255 ALA A CA 1
ATOM 1965 C C . ALA A 1 255 ? 13.281 7.602 -16.953 1 98.38 255 ALA A C 1
ATOM 1967 O O . ALA A 1 255 ? 13.648 6.43 -17.094 1 98.38 255 ALA A O 1
ATOM 1968 N N . ILE A 1 256 ? 12.031 7.906 -16.906 1 98.06 256 ILE A N 1
ATOM 1969 C CA . ILE A 1 256 ? 10.969 6.93 -17.125 1 98.06 256 ILE A CA 1
ATOM 1970 C C . ILE A 1 256 ? 10.992 6.445 -18.578 1 98.06 256 ILE A C 1
ATOM 1972 O O . ILE A 1 256 ? 10.93 5.242 -18.828 1 98.06 256 ILE A O 1
ATOM 1976 N N . GLU A 1 257 ? 11.109 7.359 -19.453 1 96.94 257 GLU A N 1
ATOM 1977 C CA . GLU A 1 257 ? 11.094 7.051 -20.891 1 96.94 257 GLU A CA 1
ATOM 1978 C C . GLU A 1 257 ? 12.25 6.125 -21.25 1 96.94 257 GLU A C 1
ATOM 1980 O O . GLU A 1 257 ? 12.094 5.246 -22.109 1 96.94 257 GLU A O 1
ATOM 1985 N N . THR A 1 258 ? 13.391 6.305 -20.641 1 96.94 258 THR A N 1
ATOM 1986 C CA . THR A 1 258 ? 14.578 5.52 -20.969 1 96.94 258 THR A CA 1
ATOM 1987 C C . THR A 1 258 ? 14.562 4.184 -20.234 1 96.94 258 THR A C 1
ATOM 1989 O O . THR A 1 258 ? 15.398 3.312 -20.5 1 96.94 258 THR A O 1
ATOM 1992 N N . GLY A 1 259 ? 13.695 4.074 -19.25 1 96.44 259 GLY A N 1
ATOM 1993 C CA . GLY A 1 259 ? 13.617 2.836 -18.5 1 96.44 259 GLY A CA 1
ATOM 1994 C C . GLY A 1 259 ? 14.453 2.852 -17.234 1 96.44 259 GLY A C 1
ATOM 1995 O O . GLY A 1 259 ? 14.438 1.893 -16.453 1 96.44 259 GLY A O 1
ATOM 1996 N N . LYS A 1 260 ? 15.195 3.926 -17.047 1 98.12 260 LYS A N 1
ATOM 1997 C CA . LYS A 1 260 ? 15.969 4.066 -15.812 1 98.12 260 LYS A CA 1
ATOM 1998 C C . LYS A 1 260 ? 15.062 3.994 -14.586 1 98.12 260 LYS A C 1
ATOM 2000 O O . LYS A 1 260 ? 15.359 3.287 -13.617 1 98.12 260 LYS A O 1
ATOM 2005 N N . VAL A 1 261 ? 13.992 4.719 -14.688 1 98.31 261 VAL A N 1
ATOM 2006 C CA . VAL A 1 261 ? 12.977 4.688 -13.641 1 98.31 261 VAL A CA 1
ATOM 2007 C C . VAL A 1 261 ? 11.789 3.838 -14.102 1 98.31 261 VAL A C 1
ATOM 2009 O O . VAL A 1 261 ? 11.172 4.125 -15.125 1 98.31 261 VAL A O 1
ATOM 2012 N N . ARG A 1 262 ? 11.492 2.826 -13.328 1 96.81 262 ARG A N 1
ATOM 2013 C CA . ARG A 1 262 ? 10.383 1.941 -13.68 1 96.81 262 ARG A CA 1
ATOM 2014 C C . ARG A 1 262 ? 9.117 2.314 -12.922 1 96.81 262 ARG A C 1
ATOM 2016 O O . ARG A 1 262 ? 8.008 2.143 -13.43 1 96.81 262 ARG A O 1
ATOM 2023 N N . TYR A 1 263 ? 9.273 2.746 -11.672 1 94.12 263 TYR A N 1
ATOM 2024 C CA . TYR A 1 263 ? 8.172 3.094 -10.781 1 94.12 263 TYR A CA 1
ATOM 2025 C C . TYR A 1 263 ? 8.312 4.523 -10.273 1 94.12 263 TYR A C 1
ATOM 2027 O O . TYR A 1 263 ? 9.367 4.914 -9.773 1 94.12 263 TYR A O 1
ATOM 2035 N N . ALA A 1 264 ? 7.328 5.367 -10.438 1 98.25 264 ALA A N 1
ATOM 2036 C CA . ALA A 1 264 ? 7.375 6.75 -9.961 1 98.25 264 ALA A CA 1
ATOM 2037 C C . ALA A 1 264 ? 6.066 7.137 -9.273 1 98.25 264 ALA A C 1
ATOM 2039 O O . ALA A 1 264 ? 4.984 6.758 -9.727 1 98.25 264 ALA A O 1
ATOM 2040 N N . ALA A 1 265 ? 6.207 7.863 -8.188 1 98.69 265 ALA A N 1
ATOM 2041 C CA . ALA A 1 265 ? 5.043 8.391 -7.477 1 98.69 265 ALA A CA 1
ATOM 2042 C C . ALA A 1 265 ? 5.289 9.812 -7 1 98.69 265 ALA A C 1
ATOM 2044 O O . ALA A 1 265 ? 6.383 10.148 -6.539 1 98.69 265 ALA A O 1
ATOM 2045 N N . LEU A 1 266 ? 4.266 10.648 -7.16 1 98.62 266 LEU A N 1
ATOM 2046 C CA . LEU A 1 266 ? 4.344 12.039 -6.742 1 98.62 266 LEU A CA 1
ATOM 2047 C C . LEU A 1 266 ? 3.119 12.43 -5.922 1 98.62 266 LEU A C 1
ATOM 2049 O O . LEU A 1 266 ? 1.983 12.203 -6.344 1 98.62 266 LEU A O 1
ATOM 2053 N N . ASP A 1 267 ? 3.344 13.008 -4.805 1 98.5 267 ASP A N 1
ATOM 2054 C CA . ASP A 1 267 ? 2.293 13.656 -4.031 1 98.5 267 ASP A CA 1
ATOM 2055 C C . ASP A 1 267 ? 2.404 15.18 -4.129 1 98.5 267 ASP A C 1
ATOM 2057 O O . ASP A 1 267 ? 1.481 15.898 -3.744 1 98.5 267 ASP A O 1
ATOM 2061 N N . VAL A 1 268 ? 3.51 15.609 -4.566 1 97.62 268 VAL A N 1
ATOM 2062 C CA . VAL A 1 268 ? 3.807 17.031 -4.695 1 97.62 268 VAL A CA 1
ATOM 2063 C C . VAL A 1 268 ? 4.332 17.328 -6.102 1 97.62 268 VAL A C 1
ATOM 2065 O O . VAL A 1 268 ? 4.895 16.438 -6.754 1 97.62 268 VAL A O 1
ATOM 2068 N N . PHE A 1 269 ? 4.16 18.516 -6.488 1 97.69 269 PHE A N 1
ATOM 2069 C CA . PHE A 1 269 ? 4.496 18.922 -7.848 1 97.69 269 PHE A CA 1
ATOM 2070 C C . PHE A 1 269 ? 5.152 20.297 -7.855 1 97.69 269 PHE A C 1
ATOM 2072 O O . PHE A 1 269 ? 4.844 21.141 -7.012 1 97.69 269 PHE A O 1
ATOM 2079 N N . GLU A 1 270 ? 5.984 20.562 -8.781 1 96.56 270 GLU A N 1
ATOM 2080 C CA . GLU A 1 270 ? 6.695 21.828 -8.898 1 96.56 270 GLU A CA 1
ATOM 2081 C C . GLU A 1 270 ? 5.727 22.984 -9.125 1 96.56 270 GLU A C 1
ATOM 2083 O O . GLU A 1 270 ? 5.883 24.062 -8.531 1 96.56 270 GLU A O 1
ATOM 2088 N N . ASN A 1 271 ? 4.715 22.719 -9.961 1 96.06 271 ASN A N 1
ATOM 2089 C CA . ASN A 1 271 ? 3.816 23.797 -10.352 1 96.06 271 ASN A CA 1
ATOM 2090 C C . ASN A 1 271 ? 2.426 23.625 -9.75 1 96.06 271 ASN A C 1
ATOM 2092 O O . ASN A 1 271 ? 1.422 23.719 -10.453 1 96.06 271 ASN A O 1
ATOM 2096 N N . GLU A 1 272 ? 2.355 23.359 -8.516 1 94.31 272 GLU A N 1
ATOM 2097 C CA . GLU A 1 272 ? 1.062 23.359 -7.84 1 94.31 272 GLU A CA 1
ATOM 2098 C C . GLU A 1 272 ? 0.458 24.75 -7.781 1 94.31 272 GLU A C 1
ATOM 2100 O O . GLU A 1 272 ? 1.176 25.734 -7.59 1 94.31 272 GLU A O 1
ATOM 2105 N N . PRO A 1 273 ? -0.774 24.891 -8.094 1 95.44 273 PRO A N 1
ATOM 2106 C CA . PRO A 1 273 ? -1.817 23.875 -8.211 1 95.44 273 PRO A CA 1
ATOM 2107 C C . PRO A 1 273 ? -2.09 23.469 -9.656 1 95.44 273 PRO A C 1
ATOM 2109 O O . PRO A 1 273 ? -3.197 23.031 -9.977 1 95.44 273 PRO A O 1
ATOM 2112 N N . THR A 1 274 ? -1.129 23.703 -10.57 1 97.56 274 THR A N 1
ATOM 2113 C CA . THR A 1 274 ? -1.299 23.344 -11.977 1 97.56 274 THR A CA 1
ATOM 2114 C C . THR A 1 274 ? -0.165 22.422 -12.438 1 97.56 274 THR A C 1
ATOM 2116 O O . THR A 1 274 ? 0.638 22.812 -13.289 1 97.56 274 THR A O 1
ATOM 2119 N N . PRO A 1 275 ? -0.125 21.219 -11.945 1 97.94 275 PRO A N 1
ATOM 2120 C CA . PRO A 1 275 ? 0.94 20.312 -12.367 1 97.94 275 PRO A CA 1
ATOM 2121 C C . PRO A 1 275 ? 1.018 20.172 -13.891 1 97.94 275 PRO A C 1
ATOM 2123 O O . PRO A 1 275 ? 0.01 20.328 -14.578 1 97.94 275 PRO A O 1
ATOM 2126 N N . GLU A 1 276 ? 2.178 19.891 -14.375 1 97.25 276 GLU A N 1
ATOM 2127 C CA . GLU A 1 276 ? 2.406 19.766 -15.812 1 97.25 276 GLU A CA 1
ATOM 2128 C C . GLU A 1 276 ? 1.613 18.594 -16.391 1 97.25 276 GLU A C 1
ATOM 2130 O O . GLU A 1 276 ? 1.597 17.5 -15.828 1 97.25 276 GLU A O 1
ATOM 2135 N N . ILE A 1 277 ? 1.054 18.812 -17.5 1 96.62 277 ILE A N 1
ATOM 2136 C CA . ILE A 1 277 ? 0.207 17.844 -18.172 1 96.62 277 ILE A CA 1
ATOM 2137 C C . ILE A 1 277 ? 1.02 16.594 -18.5 1 96.62 277 ILE A C 1
ATOM 2139 O O . ILE A 1 277 ? 0.498 15.469 -18.438 1 96.62 277 ILE A O 1
ATOM 2143 N N . GLN A 1 278 ? 2.25 16.812 -18.844 1 96.31 278 GL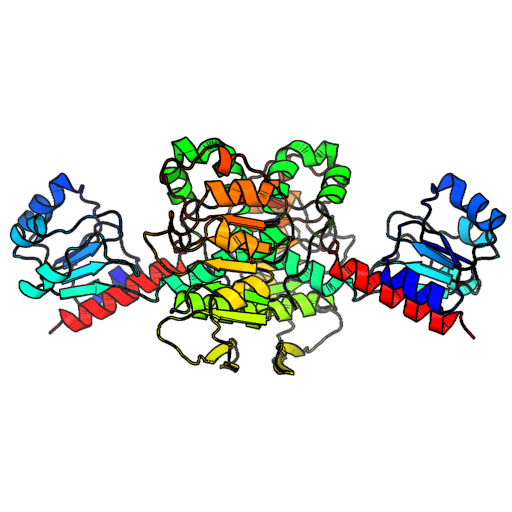N A N 1
ATOM 2144 C CA . GLN A 1 278 ? 3.109 15.68 -19.188 1 96.31 278 GLN A CA 1
ATOM 2145 C C . GLN A 1 278 ? 3.229 14.703 -18.031 1 96.31 278 GLN A C 1
ATOM 2147 O O . GLN A 1 278 ? 3.336 13.492 -18.234 1 96.31 278 GLN A O 1
ATOM 2152 N N . LEU A 1 279 ? 3.268 15.172 -16.812 1 97.62 279 LEU A N 1
ATOM 2153 C CA . LEU A 1 279 ? 3.277 14.32 -15.633 1 97.62 279 LEU A CA 1
ATOM 2154 C C . LEU A 1 279 ? 1.923 13.641 -15.445 1 97.62 279 LEU A C 1
ATOM 2156 O O . LEU A 1 279 ? 1.854 12.43 -15.234 1 97.62 279 LEU A O 1
ATOM 2160 N N . LEU A 1 280 ? 0.877 14.438 -15.547 1 97.31 280 LEU A N 1
ATOM 2161 C CA . LEU A 1 280 ? -0.481 13.992 -15.266 1 97.31 280 LEU A CA 1
ATOM 2162 C C . LEU A 1 280 ? -0.899 12.883 -16.219 1 97.31 280 LEU A C 1
ATOM 2164 O O . LEU A 1 280 ? -1.608 11.953 -15.828 1 97.31 280 LEU A O 1
ATOM 2168 N N . MET A 1 281 ? -0.419 12.898 -17.422 1 94.81 281 MET A N 1
ATOM 2169 C CA . MET A 1 281 ? -0.86 11.938 -18.438 1 94.81 281 MET A CA 1
ATOM 2170 C C . MET A 1 281 ? 0.096 10.758 -18.516 1 94.81 281 MET A C 1
ATOM 2172 O O . MET A 1 281 ? -0.136 9.82 -19.281 1 94.81 281 MET A O 1
ATOM 2176 N N . ASN A 1 282 ? 1.165 10.812 -17.797 1 95.94 282 ASN A N 1
ATOM 2177 C CA . ASN A 1 282 ? 2.119 9.711 -17.812 1 95.94 282 ASN A CA 1
ATOM 2178 C C . ASN A 1 282 ? 1.568 8.477 -17.109 1 95.94 282 ASN A C 1
ATOM 2180 O O . ASN A 1 282 ? 1.38 8.492 -15.883 1 95.94 282 ASN A O 1
ATOM 2184 N N . PRO A 1 283 ? 1.378 7.406 -17.75 1 93.25 283 PRO A N 1
ATOM 2185 C CA . PRO A 1 283 ? 0.741 6.234 -17.141 1 93.25 283 PRO A CA 1
ATOM 2186 C C . PRO A 1 283 ? 1.633 5.547 -16.109 1 93.25 283 PRO A C 1
ATOM 2188 O O . PRO A 1 283 ? 1.152 4.73 -15.328 1 93.25 283 PRO A O 1
ATOM 2191 N N . GLU A 1 284 ? 2.875 5.934 -16.078 1 95.31 284 GLU A N 1
ATOM 2192 C CA . GLU A 1 284 ? 3.814 5.246 -15.195 1 95.31 284 GLU A CA 1
ATOM 2193 C C . GLU A 1 284 ? 3.914 5.949 -13.844 1 95.31 284 GLU A C 1
ATOM 2195 O O . GLU A 1 284 ? 4.617 5.48 -12.953 1 95.31 284 GLU A O 1
ATOM 2200 N N . ILE A 1 285 ? 3.209 7.027 -13.711 1 98 285 ILE A N 1
ATOM 2201 C CA . ILE A 1 285 ? 3.338 7.801 -12.484 1 98 285 ILE A CA 1
ATOM 2202 C C . ILE A 1 285 ? 2.07 7.648 -11.641 1 98 285 ILE A C 1
ATOM 2204 O O . ILE A 1 285 ? 0.962 7.883 -12.133 1 98 285 ILE A O 1
ATOM 2208 N N . SER A 1 286 ? 2.184 7.145 -10.414 1 98.56 286 SER A N 1
ATOM 2209 C CA . SER A 1 286 ? 1.127 7.199 -9.406 1 98.56 286 SER A CA 1
ATOM 2210 C C . SER A 1 286 ? 1.062 8.57 -8.75 1 98.56 286 SER A C 1
ATOM 2212 O O . SER A 1 286 ? 2.09 9.125 -8.359 1 98.56 286 SER A O 1
ATOM 2214 N N . MET A 1 287 ? -0.168 9.172 -8.594 1 98.31 287 MET A N 1
ATOM 2215 C CA . MET A 1 287 ? -0.21 10.57 -8.195 1 98.31 287 MET A CA 1
ATOM 2216 C C . MET A 1 287 ? -1.283 10.805 -7.133 1 98.31 287 MET A C 1
ATOM 2218 O O . MET A 1 287 ? -2.357 10.195 -7.191 1 98.31 287 MET A O 1
ATOM 2222 N N . THR A 1 288 ? -1.003 11.594 -6.219 1 98.56 288 THR A N 1
ATOM 2223 C CA . THR A 1 288 ? -1.952 12.18 -5.281 1 98.56 288 THR A CA 1
ATOM 2224 C C . THR A 1 288 ? -1.752 13.688 -5.18 1 98.56 288 THR A C 1
ATOM 2226 O O . THR A 1 288 ? -0.661 14.195 -5.449 1 98.56 288 THR A O 1
ATOM 2229 N N . PRO A 1 289 ? -2.789 14.422 -4.926 1 98.19 289 PRO A N 1
ATOM 2230 C CA . PRO A 1 289 ? -2.711 15.883 -4.922 1 98.19 289 PRO A CA 1
ATOM 2231 C C . PRO A 1 289 ? -2.35 16.453 -3.549 1 98.19 289 PRO A C 1
ATOM 2233 O O . PRO A 1 289 ? -3.152 17.156 -2.939 1 98.19 289 PRO A O 1
ATOM 2236 N N . HIS A 1 290 ? -1.151 16.188 -3.141 1 96.75 290 HIS A N 1
ATOM 2237 C CA . HIS A 1 290 ? -0.571 16.812 -1.953 1 96.75 290 HIS A CA 1
ATOM 2238 C C . HIS A 1 290 ? -1.398 16.5 -0.71 1 96.75 290 HIS A C 1
ATOM 2240 O O . HIS A 1 290 ? -1.784 17.406 0.028 1 96.75 290 HIS A O 1
ATOM 2246 N N . ILE A 1 291 ? -1.553 15.195 -0.431 1 97.5 291 ILE A N 1
ATOM 2247 C CA . ILE A 1 291 ? -2.404 14.781 0.679 1 97.5 291 ILE A CA 1
ATOM 2248 C C . ILE A 1 291 ? -1.583 13.984 1.69 1 97.5 291 ILE A C 1
ATOM 2250 O O . ILE A 1 291 ? -2.135 13.211 2.479 1 97.5 291 ILE A O 1
ATOM 2254 N N . GLY A 1 292 ? -0.294 14.055 1.643 1 96.5 292 GLY A N 1
ATOM 2255 C CA . GLY A 1 292 ? 0.593 13.258 2.479 1 96.5 292 GLY A CA 1
ATOM 2256 C C . GLY A 1 292 ? 0.223 13.305 3.949 1 96.5 292 GLY A C 1
ATOM 2257 O O . GLY A 1 292 ? 0.186 12.266 4.617 1 96.5 292 GLY A O 1
ATOM 2258 N N . SER A 1 293 ? -0.166 14.477 4.391 1 94.62 293 SER A N 1
ATOM 2259 C CA . SER A 1 293 ? -0.43 14.672 5.812 1 94.62 293 SER A CA 1
ATOM 2260 C C . SER A 1 293 ? -1.918 14.547 6.121 1 94.62 293 SER A C 1
ATOM 2262 O O . SER A 1 293 ? -2.33 14.664 7.277 1 94.62 293 SER A O 1
ATOM 2264 N N . ALA A 1 294 ? -2.689 14.289 5.148 1 94.31 294 ALA A N 1
ATOM 2265 C CA . ALA A 1 294 ? -4.129 14.492 5.277 1 94.31 294 ALA A CA 1
ATOM 2266 C C . ALA A 1 294 ? -4.832 13.203 5.688 1 94.31 294 ALA A C 1
ATOM 2268 O O . ALA A 1 294 ? -5.461 12.539 4.863 1 94.31 294 ALA A O 1
ATOM 2269 N N . THR A 1 295 ? -4.801 12.828 6.957 1 97 295 THR A N 1
ATOM 2270 C CA . THR A 1 295 ? -5.605 11.758 7.535 1 97 295 THR A CA 1
ATOM 2271 C C . THR A 1 295 ? -6.375 12.25 8.75 1 97 295 THR A C 1
ATOM 2273 O O . THR A 1 295 ? -5.98 13.234 9.383 1 97 295 THR A O 1
ATOM 2276 N N . MET A 1 296 ? -7.438 11.586 9.031 1 96.38 296 MET A N 1
ATOM 2277 C CA . MET A 1 296 ? -8.234 11.945 10.203 1 96.38 296 MET A CA 1
ATOM 2278 C C . MET A 1 296 ? -7.414 11.805 11.484 1 96.38 296 MET A C 1
ATOM 2280 O O . MET A 1 296 ? -7.52 12.633 12.383 1 96.38 296 MET A O 1
ATOM 2284 N N . GLU A 1 297 ? -6.629 10.781 11.594 1 97.69 297 GLU A N 1
ATOM 2285 C CA . GLU A 1 297 ? -5.773 10.57 12.758 1 97.69 297 GLU A CA 1
ATOM 2286 C C . GLU A 1 297 ? -4.758 11.695 12.914 1 97.69 297 GLU A C 1
ATOM 2288 O O . GLU A 1 297 ? -4.535 12.195 14.016 1 97.69 297 GLU A O 1
ATOM 2293 N N . ALA A 1 298 ? -4.133 12.102 11.797 1 96.69 298 ALA A N 1
ATOM 2294 C CA . ALA A 1 298 ? -3.154 13.18 11.828 1 96.69 298 ALA A CA 1
ATOM 2295 C C . ALA A 1 298 ? -3.801 14.492 12.273 1 96.69 298 ALA A C 1
ATOM 2297 O O . ALA A 1 298 ? -3.225 15.234 13.078 1 96.69 298 ALA A O 1
ATOM 2298 N N . GLU A 1 299 ? -4.949 14.773 11.719 1 95.31 299 GLU A N 1
ATOM 2299 C CA . GLU A 1 299 ? -5.684 15.977 12.102 1 95.31 299 GLU A CA 1
ATOM 2300 C C . GLU A 1 299 ? -5.969 15.992 13.602 1 95.31 299 GLU A C 1
ATOM 2302 O O . GLU A 1 299 ? -5.789 17.016 14.266 1 95.31 299 GLU A O 1
ATOM 2307 N N . ASN A 1 300 ? -6.41 14.875 14.102 1 96.44 300 ASN A N 1
ATOM 2308 C CA . ASN A 1 300 ? -6.699 14.758 15.523 1 96.44 300 ASN A CA 1
ATOM 2309 C C . ASN A 1 300 ? -5.438 14.93 16.375 1 96.44 300 ASN A C 1
ATOM 2311 O O . ASN A 1 300 ? -5.469 15.594 17.406 1 96.44 300 ASN A O 1
ATOM 2315 N N . ARG A 1 301 ? -4.375 14.328 15.938 1 96.94 301 ARG A N 1
ATOM 2316 C CA . ARG A 1 301 ? -3.111 14.484 16.656 1 96.94 301 ARG A CA 1
ATOM 2317 C C . ARG A 1 301 ? -2.664 15.938 16.672 1 96.94 301 ARG A C 1
ATOM 2319 O O . ARG A 1 301 ? -2.246 16.453 17.703 1 96.94 301 ARG A O 1
ATOM 2326 N N . MET A 1 302 ? -2.721 16.578 15.5 1 96.75 302 MET A N 1
ATOM 2327 C CA . MET A 1 302 ? -2.332 17.984 15.406 1 96.75 302 MET A CA 1
ATOM 2328 C C . MET A 1 302 ? -3.168 18.844 16.344 1 96.75 302 MET A C 1
ATOM 2330 O O . MET A 1 302 ? -2.625 19.656 17.094 1 96.75 302 MET A O 1
ATOM 2334 N N . GLY A 1 303 ? -4.473 18.641 16.312 1 96.56 303 GLY A N 1
ATOM 2335 C CA . GLY A 1 303 ? -5.371 19.422 17.141 1 96.56 303 GLY A CA 1
ATOM 2336 C C . GLY A 1 303 ? -5.121 19.234 18.625 1 96.56 303 GLY A C 1
ATOM 2337 O O . GLY A 1 303 ? -5.047 20.203 19.375 1 96.56 303 GLY A O 1
ATOM 2338 N N . THR A 1 304 ? -4.977 18.031 19.016 1 96.75 304 THR A N 1
ATOM 2339 C CA . THR A 1 304 ? -4.773 17.719 20.422 1 96.75 304 THR A CA 1
ATOM 2340 C C . THR A 1 304 ? -3.428 18.25 20.906 1 96.75 304 THR A C 1
ATOM 2342 O O . THR A 1 304 ? -3.332 18.797 22 1 96.75 304 THR A O 1
ATOM 2345 N N . GLU A 1 305 ? -2.426 18.031 20.078 1 97.25 305 GLU A N 1
ATOM 2346 C CA . GLU A 1 305 ? -1.098 18.5 20.469 1 97.25 305 GLU A CA 1
ATOM 2347 C C . GLU A 1 305 ? -1.07 20.031 20.594 1 97.25 305 GLU A C 1
ATOM 2349 O O . GLU A 1 305 ? -0.495 20.562 21.531 1 97.25 305 GLU A O 1
ATOM 2354 N N . LEU A 1 306 ? -1.661 20.719 19.609 1 97.38 306 LEU A N 1
ATOM 2355 C CA . LEU A 1 306 ? -1.737 22.172 19.688 1 97.38 306 LEU A CA 1
ATOM 2356 C C . LEU A 1 306 ? -2.488 22.609 20.938 1 97.38 306 LEU A C 1
ATOM 2358 O O . LEU A 1 306 ? -2.039 23.516 21.641 1 97.38 306 LEU A O 1
ATOM 2362 N N . ALA A 1 307 ? -3.572 22 21.203 1 97.81 307 ALA A N 1
ATOM 2363 C CA . ALA A 1 307 ? -4.398 22.344 22.344 1 97.81 307 ALA A CA 1
ATOM 2364 C C . ALA A 1 307 ? -3.621 22.172 23.656 1 97.81 307 ALA A C 1
ATOM 2366 O O . ALA A 1 307 ? -3.662 23.031 24.531 1 97.81 307 ALA A O 1
ATOM 2367 N N . GLN A 1 308 ? -2.932 21.094 23.734 1 97.56 308 GLN A N 1
ATOM 2368 C CA . GLN A 1 308 ? -2.166 20.812 24.953 1 97.56 308 GLN A CA 1
ATOM 2369 C C . GLN A 1 308 ? -1.059 21.844 25.156 1 97.56 308 GLN A C 1
ATOM 2371 O O . GLN A 1 308 ? -0.809 22.281 26.281 1 97.56 308 GLN A O 1
ATOM 2376 N N . GLN A 1 309 ? -0.411 22.203 24.078 1 97.69 309 GLN A N 1
ATOM 2377 C CA . GLN A 1 309 ? 0.63 23.219 24.156 1 97.69 309 GLN A CA 1
ATOM 2378 C C . GLN A 1 309 ? 0.056 24.562 24.594 1 97.69 309 GLN A C 1
ATOM 2380 O O . GLN A 1 309 ? 0.65 25.266 25.422 1 97.69 309 GLN A O 1
ATOM 2385 N N . ILE A 1 310 ? -1.055 24.906 24.094 1 97.81 310 ILE A N 1
ATOM 2386 C CA . ILE A 1 310 ? -1.702 26.172 24.406 1 97.81 310 ILE A CA 1
ATOM 2387 C C . ILE A 1 310 ? -2.1 26.203 25.875 1 97.81 310 ILE A C 1
ATOM 2389 O O . ILE A 1 310 ? -1.85 27.188 26.578 1 97.81 310 ILE A O 1
ATOM 2393 N N . VAL A 1 311 ? -2.676 25.141 26.312 1 97.56 311 VAL A N 1
ATOM 2394 C CA . VAL A 1 311 ? -3.088 25.047 27.719 1 97.56 311 VAL A CA 1
ATOM 2395 C C . VAL A 1 311 ? -1.873 25.219 28.625 1 97.56 311 VAL A C 1
ATOM 2397 O O . VAL A 1 311 ? -1.936 25.938 29.625 1 97.56 311 VAL A O 1
ATOM 2400 N N . LYS A 1 312 ? -0.857 24.641 28.25 1 97.19 312 LYS A N 1
ATOM 2401 C CA . LYS A 1 312 ? 0.363 24.703 29.047 1 97.19 312 LYS A CA 1
ATOM 2402 C C . LYS A 1 312 ? 0.95 26.109 29.047 1 97.19 312 LYS A C 1
ATOM 2404 O O . LYS A 1 312 ? 1.435 26.594 30.078 1 97.19 312 LYS A O 1
ATOM 2409 N N . LEU A 1 313 ? 0.861 26.797 27.938 1 97.25 313 LEU A N 1
ATOM 2410 C CA . LEU A 1 313 ? 1.593 28.047 27.75 1 97.25 313 LEU A CA 1
ATOM 2411 C C . LEU A 1 313 ? 0.743 29.234 28.156 1 97.25 313 LEU A C 1
ATOM 2413 O O . LEU A 1 313 ? 1.274 30.266 28.594 1 97.25 313 LEU A O 1
ATOM 2417 N N . LEU A 1 314 ? -0.58 29.078 28 1 95.44 314 LEU A N 1
ATOM 2418 C CA . LEU A 1 314 ? -1.422 30.25 28.188 1 95.44 314 LEU A CA 1
ATOM 2419 C C . LEU A 1 314 ? -2.307 30.078 29.422 1 95.44 314 LEU A C 1
ATOM 2421 O O . LEU A 1 314 ? -2.939 31.047 29.875 1 95.44 314 LEU A O 1
ATOM 2425 N N . SER A 1 315 ? -2.494 28.766 29.953 1 85.62 315 SER A N 1
ATOM 2426 C CA . SER A 1 315 ? -3.355 28.609 31.125 1 85.62 315 SER A CA 1
ATOM 2427 C C . SER A 1 315 ? -2.693 29.156 32.375 1 85.62 315 SER A C 1
ATOM 2429 O O . SER A 1 315 ? -3.377 29.5 33.344 1 85.62 315 SER A O 1
ATOM 2431 N N . GLU A 1 316 ? -1.412 29.688 32.625 1 61.88 316 GLU A N 1
ATOM 2432 C CA . GLU A 1 316 ? -0.994 30.234 33.938 1 61.88 316 GLU A CA 1
ATOM 2433 C C . GLU A 1 316 ? -1.742 31.531 34.25 1 61.88 316 GLU A C 1
ATOM 2435 O O . GLU A 1 316 ? -2.119 32.281 33.344 1 61.88 316 GLU A O 1
ATOM 2440 N N . MET B 1 1 ? 14.781 -37.438 -19.453 1 95.94 1 MET B N 1
ATOM 2441 C CA . MET B 1 1 ? 13.336 -37.25 -19.406 1 95.94 1 MET B CA 1
ATOM 2442 C C . MET B 1 1 ? 12.945 -35.875 -19.938 1 95.94 1 MET B C 1
ATOM 2444 O O . MET B 1 1 ? 13.703 -34.906 -19.828 1 95.94 1 MET B O 1
ATOM 2448 N N . LYS B 1 2 ? 11.797 -35.875 -20.594 1 98.12 2 LYS B N 1
ATOM 2449 C CA . LYS B 1 2 ? 11.32 -34.656 -21.266 1 98.12 2 LYS B CA 1
ATOM 2450 C C . LYS B 1 2 ? 10.18 -34.031 -20.484 1 98.12 2 LYS B C 1
ATOM 2452 O O . LYS B 1 2 ? 9.227 -34.688 -20.094 1 98.12 2 LYS B O 1
ATOM 2457 N N . ILE B 1 3 ? 10.375 -32.719 -20.297 1 98.5 3 ILE B N 1
ATOM 2458 C CA . ILE B 1 3 ? 9.375 -31.969 -19.531 1 98.5 3 ILE B CA 1
ATOM 2459 C C . ILE B 1 3 ? 8.758 -30.906 -20.438 1 98.5 3 ILE B C 1
ATOM 2461 O O . ILE B 1 3 ? 9.477 -30.141 -21.094 1 98.5 3 ILE B O 1
ATOM 2465 N N . LEU B 1 4 ? 7.453 -30.875 -20.484 1 98.62 4 LEU B N 1
ATOM 2466 C CA . LEU B 1 4 ? 6.742 -29.812 -21.172 1 98.62 4 LEU B CA 1
ATOM 2467 C C . LEU B 1 4 ? 6.172 -28.797 -20.172 1 98.62 4 LEU B C 1
ATOM 2469 O O . LEU B 1 4 ? 5.266 -29.125 -19.406 1 98.62 4 LEU B O 1
ATOM 2473 N N . ALA B 1 5 ? 6.746 -27.641 -20.156 1 98.19 5 ALA B N 1
ATOM 2474 C CA . ALA B 1 5 ? 6.156 -26.531 -19.406 1 98.19 5 ALA B CA 1
ATOM 2475 C C . ALA B 1 5 ? 5.16 -25.75 -20.266 1 98.19 5 ALA B C 1
ATOM 2477 O O . ALA B 1 5 ? 5.484 -24.672 -20.781 1 98.19 5 ALA B O 1
ATOM 2478 N N . ASN B 1 6 ? 3.939 -26.266 -20.297 1 97.69 6 ASN B N 1
ATOM 2479 C CA . ASN B 1 6 ? 2.961 -25.781 -21.266 1 97.69 6 ASN B CA 1
ATOM 2480 C C . ASN B 1 6 ? 2.562 -24.344 -20.984 1 97.69 6 ASN B C 1
ATOM 2482 O O . ASN B 1 6 ? 2.234 -23.594 -21.906 1 97.69 6 ASN B O 1
ATOM 2486 N N . ASP B 1 7 ? 2.535 -23.969 -19.734 1 93.94 7 ASP B N 1
ATOM 2487 C CA . ASP B 1 7 ? 2.152 -22.609 -19.375 1 93.94 7 ASP B CA 1
ATOM 2488 C C . ASP B 1 7 ? 3.365 -21.797 -18.922 1 93.94 7 ASP B C 1
ATOM 2490 O O . ASP B 1 7 ? 3.221 -20.781 -18.234 1 93.94 7 ASP B O 1
ATOM 2494 N N . GLY B 1 8 ? 4.477 -22.328 -19.234 1 93.5 8 GLY B N 1
ATOM 2495 C CA . GLY B 1 8 ? 5.711 -21.625 -18.922 1 93.5 8 GLY B CA 1
ATOM 2496 C C . GLY B 1 8 ? 6.285 -22 -17.578 1 93.5 8 GLY B C 1
ATOM 2497 O O . GLY B 1 8 ? 5.586 -22.562 -16.734 1 93.5 8 GLY B O 1
ATOM 2498 N N . ILE B 1 9 ? 7.562 -21.719 -17.391 1 95.88 9 ILE B N 1
ATOM 2499 C CA . ILE B 1 9 ? 8.297 -21.875 -16.141 1 95.88 9 ILE B CA 1
ATOM 2500 C C . ILE B 1 9 ? 9.461 -20.891 -16.094 1 95.88 9 ILE B C 1
ATOM 2502 O O . ILE B 1 9 ? 9.945 -20.453 -17.141 1 95.88 9 ILE B O 1
ATOM 2506 N N . SER B 1 10 ? 9.82 -20.516 -14.922 1 95.06 10 SER B N 1
ATOM 2507 C CA . SER B 1 10 ? 10.883 -19.531 -14.766 1 95.06 10 SER B CA 1
ATOM 2508 C C . SER B 1 10 ? 12.211 -20.078 -15.297 1 95.06 10 SER B C 1
ATOM 2510 O O . SER B 1 10 ? 12.422 -21.281 -15.344 1 95.06 10 SER B O 1
ATOM 2512 N N . GLN B 1 11 ? 13.109 -19.141 -15.656 1 96.31 11 GLN B N 1
ATOM 2513 C CA . GLN B 1 11 ? 14.438 -19.547 -16.125 1 96.31 11 GLN B CA 1
ATOM 2514 C C . GLN B 1 11 ? 15.188 -20.328 -15.062 1 96.31 11 GLN B C 1
ATOM 2516 O O . GLN B 1 11 ? 15.898 -21.281 -15.375 1 96.31 11 GLN B O 1
ATOM 2521 N N . SER B 1 12 ? 15.047 -19.906 -13.859 1 95.69 12 SER B N 1
ATOM 2522 C CA . SER B 1 12 ? 15.688 -20.641 -12.773 1 95.69 12 SER B CA 1
ATOM 2523 C C . SER B 1 12 ? 15.188 -22.078 -12.695 1 95.69 12 SER B C 1
ATOM 2525 O O . SER B 1 12 ? 15.961 -23 -12.422 1 95.69 12 SER B O 1
ATOM 2527 N N . GLY B 1 13 ? 13.906 -22.25 -12.914 1 97.38 13 GLY B N 1
ATOM 2528 C CA . GLY B 1 13 ? 13.352 -23.594 -12.977 1 97.38 13 GLY B CA 1
ATOM 2529 C C . GLY B 1 13 ? 13.914 -24.422 -14.117 1 97.38 13 GLY B C 1
ATOM 2530 O O . GLY B 1 13 ? 14.281 -25.594 -13.93 1 97.38 13 GLY B O 1
ATOM 2531 N N . ILE B 1 14 ? 14.039 -23.812 -15.258 1 98.06 14 ILE B N 1
ATOM 2532 C CA . ILE B 1 14 ? 14.602 -24.469 -16.438 1 98.06 14 ILE B CA 1
ATOM 2533 C C . ILE B 1 14 ? 16.047 -24.875 -16.141 1 98.06 14 ILE B C 1
ATOM 2535 O O . ILE B 1 14 ? 16.422 -26.031 -16.375 1 98.06 14 ILE B O 1
ATOM 2539 N N . ASP B 1 15 ? 16.766 -23.906 -15.594 1 97.94 15 ASP B N 1
ATOM 2540 C CA . ASP B 1 15 ? 18.172 -24.156 -15.312 1 97.94 15 ASP B CA 1
ATOM 2541 C C . ASP B 1 15 ? 18.344 -25.312 -14.336 1 97.94 15 ASP B C 1
ATOM 2543 O O . ASP B 1 15 ? 19.203 -26.172 -14.523 1 97.94 15 ASP B O 1
ATOM 2547 N N . THR B 1 16 ? 17.516 -25.328 -13.359 1 97.19 16 THR B N 1
ATOM 2548 C CA . THR B 1 16 ? 17.578 -26.391 -12.359 1 97.19 16 THR B CA 1
ATOM 2549 C C . THR B 1 16 ? 17.266 -27.75 -12.992 1 97.19 16 THR B C 1
ATOM 2551 O O . THR B 1 16 ? 17.969 -28.734 -12.734 1 97.19 16 THR B O 1
ATOM 2554 N N . LEU B 1 17 ? 16.281 -27.812 -13.828 1 98.12 17 LEU B N 1
ATOM 2555 C CA . LEU B 1 17 ? 15.875 -29.062 -14.461 1 98.12 17 LEU B CA 1
ATOM 2556 C C . LEU B 1 17 ? 16.922 -29.531 -15.453 1 98.12 17 LEU B C 1
ATOM 2558 O O . LEU B 1 17 ? 17.312 -30.703 -15.438 1 98.12 17 LEU B O 1
ATOM 2562 N N . GLU B 1 18 ? 17.438 -28.625 -16.234 1 98 18 GLU B N 1
ATOM 2563 C CA . GLU B 1 18 ? 18.422 -28.984 -17.25 1 98 18 GLU B CA 1
ATOM 2564 C C . GLU B 1 18 ? 19.75 -29.406 -16.609 1 98 18 GLU B C 1
ATOM 2566 O O . GLU B 1 18 ? 20.406 -30.328 -17.094 1 98 18 GLU B O 1
ATOM 2571 N N . LYS B 1 19 ? 20.094 -28.734 -15.57 1 97.44 19 LYS B N 1
ATOM 2572 C CA . LYS B 1 19 ? 21.297 -29.094 -14.836 1 97.44 19 LYS B CA 1
ATOM 2573 C C . LYS B 1 19 ? 21.219 -30.516 -14.297 1 97.44 19 LYS B C 1
ATOM 2575 O O . LYS B 1 19 ? 22.234 -31.188 -14.117 1 97.44 19 LYS B O 1
ATOM 2580 N N . ASN B 1 20 ? 20.016 -31 -14.117 1 97.31 20 ASN B N 1
ATOM 2581 C CA . ASN B 1 20 ? 19.828 -32.344 -13.57 1 97.31 20 ASN B CA 1
ATOM 2582 C C . ASN B 1 20 ? 19.422 -33.344 -14.648 1 97.31 20 ASN B C 1
ATOM 2584 O O . ASN B 1 20 ? 18.859 -34.406 -14.352 1 97.31 20 ASN B O 1
ATOM 2588 N N . GLY B 1 21 ? 19.609 -32.969 -15.906 1 96.62 21 GLY B N 1
ATOM 2589 C CA . GLY B 1 21 ? 19.547 -33.906 -17 1 96.62 21 GLY B CA 1
ATOM 2590 C C . GLY B 1 21 ? 18.188 -33.969 -17.672 1 96.62 21 GLY B C 1
ATOM 2591 O O . GLY B 1 21 ? 17.953 -34.812 -18.531 1 96.62 21 GLY B O 1
ATOM 2592 N N . PHE B 1 22 ? 17.297 -33.062 -17.312 1 98.06 22 PHE B N 1
ATOM 2593 C CA . PHE B 1 22 ? 15.992 -33.062 -17.953 1 98.06 22 PHE B CA 1
ATOM 2594 C C . PHE B 1 22 ? 16 -32.156 -19.188 1 98.06 22 PHE B C 1
ATOM 2596 O O . PHE B 1 22 ? 16.75 -31.188 -19.25 1 98.06 22 PHE B O 1
ATOM 2603 N N . GLU B 1 23 ? 15.273 -32.562 -20.172 1 98.19 23 GLU B N 1
ATOM 2604 C CA . GLU B 1 23 ? 15.008 -31.703 -21.312 1 98.19 23 GLU B CA 1
ATOM 2605 C C . GLU B 1 23 ? 13.703 -30.922 -21.141 1 98.19 23 GLU B C 1
ATOM 2607 O O . GLU B 1 23 ? 12.633 -31.516 -20.984 1 98.19 23 GLU B O 1
ATOM 2612 N N . VAL B 1 24 ? 13.812 -29.594 -21.172 1 98.44 24 VAL B N 1
ATOM 2613 C CA . VAL B 1 24 ? 12.641 -28.766 -20.891 1 98.44 24 VAL B CA 1
ATOM 2614 C C . VAL B 1 24 ? 12.156 -28.109 -22.188 1 98.44 24 VAL B C 1
ATOM 2616 O O . VAL B 1 24 ? 12.93 -27.469 -22.891 1 98.44 24 VAL B O 1
ATOM 2619 N N . ARG B 1 25 ? 10.914 -28.297 -22.5 1 98.19 25 ARG B N 1
ATOM 2620 C CA . ARG B 1 25 ? 10.234 -27.641 -23.609 1 98.19 25 ARG B CA 1
ATOM 2621 C C . ARG B 1 25 ? 9.219 -26.625 -23.094 1 98.19 25 ARG B C 1
ATOM 2623 O O . ARG B 1 25 ? 8.367 -26.953 -22.266 1 98.19 25 ARG B O 1
ATOM 2630 N N . THR B 1 26 ? 9.273 -25.391 -23.578 1 97 26 THR B N 1
ATOM 2631 C CA . THR B 1 26 ? 8.414 -24.344 -23.062 1 97 26 THR B CA 1
ATOM 2632 C C . THR B 1 26 ? 7.418 -23.875 -24.125 1 97 26 THR B C 1
ATOM 2634 O O . THR B 1 26 ? 6.766 -22.844 -23.969 1 97 26 THR B O 1
ATOM 2637 N N . THR B 1 27 ? 7.289 -24.625 -25.156 1 95.06 27 THR B N 1
ATOM 2638 C CA . THR B 1 27 ? 6.336 -24.312 -26.203 1 95.06 27 THR B CA 1
ATOM 2639 C C . THR B 1 27 ? 4.902 -24.406 -25.688 1 95.06 27 THR B C 1
ATOM 2641 O O . THR B 1 27 ? 4.516 -25.438 -25.125 1 95.06 27 THR B O 1
ATOM 2644 N N . LYS B 1 28 ? 4.168 -23.375 -25.906 1 95.81 28 LYS B N 1
ATOM 2645 C CA . LYS B 1 28 ? 2.76 -23.438 -25.531 1 95.81 28 LYS B CA 1
ATOM 2646 C C . LYS B 1 28 ? 1.949 -24.25 -26.531 1 95.81 28 LYS B C 1
ATOM 2648 O O . LYS B 1 28 ? 1.813 -23.859 -27.688 1 95.81 28 LYS B O 1
ATOM 2653 N N . VAL B 1 29 ? 1.428 -25.344 -26.062 1 97.44 29 VAL B N 1
ATOM 2654 C CA . VAL B 1 29 ? 0.613 -26.219 -26.891 1 97.44 29 VAL B CA 1
ATOM 2655 C C . VAL B 1 29 ? -0.865 -26.016 -26.562 1 97.44 29 VAL B C 1
ATOM 2657 O O . VAL B 1 29 ? -1.253 -26 -25.391 1 97.44 29 VAL B O 1
ATOM 2660 N N . ALA B 1 30 ? -1.644 -25.781 -27.641 1 96.38 30 ALA B N 1
ATOM 2661 C CA . ALA B 1 30 ? -3.082 -25.609 -27.469 1 96.38 30 ALA B CA 1
ATOM 2662 C C . ALA B 1 30 ? -3.713 -26.859 -26.859 1 96.38 30 ALA B C 1
ATOM 2664 O O . ALA B 1 30 ? -3.285 -27.984 -27.141 1 96.38 30 ALA B O 1
ATOM 2665 N N . GLN B 1 31 ? -4.711 -26.625 -26.109 1 97.25 31 GLN B N 1
ATOM 2666 C CA . GLN B 1 31 ? -5.402 -27.703 -25.391 1 97.25 31 GLN B CA 1
ATOM 2667 C C . GLN B 1 31 ? -5.75 -28.844 -26.328 1 97.25 31 GLN B C 1
ATOM 2669 O O . GLN B 1 31 ? -5.531 -30.016 -26 1 97.25 31 GLN B O 1
ATOM 2674 N N . ARG B 1 32 ? -6.176 -28.594 -27.578 1 96.31 32 ARG B N 1
ATOM 2675 C CA . ARG B 1 32 ? -6.66 -29.578 -28.531 1 96.31 32 ARG B CA 1
ATOM 2676 C C . ARG B 1 32 ? -5.508 -30.391 -29.125 1 96.31 32 ARG B C 1
ATOM 2678 O O . ARG B 1 32 ? -5.711 -31.5 -29.625 1 96.31 32 ARG B O 1
ATOM 2685 N N . GLN B 1 33 ? -4.383 -29.859 -29 1 97.81 33 GLN B N 1
ATOM 2686 C CA . GLN B 1 33 ? -3.225 -30.5 -29.609 1 97.81 33 GLN B CA 1
ATOM 2687 C C . GLN B 1 33 ? -2.34 -31.156 -28.562 1 97.81 33 GLN B C 1
ATOM 2689 O O . GLN B 1 33 ? -1.343 -31.797 -28.891 1 97.81 33 GLN B O 1
ATOM 2694 N N . LEU B 1 34 ? -2.705 -31 -27.344 1 98.19 34 LEU B N 1
ATOM 2695 C CA . LEU B 1 34 ? -1.854 -31.391 -26.219 1 98.19 34 LEU B CA 1
ATOM 2696 C C . LEU B 1 34 ? -1.587 -32.875 -26.234 1 98.19 34 LEU B C 1
ATOM 2698 O O . LEU B 1 34 ? -0.445 -33.312 -26.078 1 98.19 34 LEU B O 1
ATOM 2702 N N . GLU B 1 35 ? -2.594 -33.688 -26.422 1 98.06 35 GLU B N 1
ATOM 2703 C CA . GLU B 1 35 ? -2.469 -35.156 -26.469 1 98.06 35 GLU B CA 1
ATOM 2704 C C . GLU B 1 35 ? -1.474 -35.594 -27.531 1 98.06 35 GLU B C 1
ATOM 2706 O O . GLU B 1 35 ? -0.555 -36.344 -27.266 1 98.06 35 GLU B O 1
ATOM 2711 N N . ASN B 1 36 ? -1.716 -35.062 -28.75 1 98.38 36 ASN B N 1
ATOM 2712 C CA . ASN B 1 36 ? -0.845 -35.406 -29.859 1 98.38 36 ASN B CA 1
ATOM 2713 C C . ASN B 1 36 ? 0.602 -35 -29.594 1 98.38 36 ASN B C 1
ATOM 2715 O O . ASN B 1 36 ? 1.529 -35.75 -29.906 1 98.38 36 ASN B O 1
ATOM 2719 N N . TYR B 1 37 ? 0.794 -33.844 -29.078 1 98.56 37 TYR B N 1
ATOM 2720 C CA . TYR B 1 37 ? 2.133 -33.312 -28.812 1 98.56 37 TYR B CA 1
ATOM 2721 C C . TYR B 1 37 ? 2.848 -34.188 -27.781 1 98.56 37 TYR B C 1
ATOM 2723 O O . TYR B 1 37 ? 4.016 -34.562 -27.969 1 98.56 37 TYR B O 1
ATOM 2731 N N . ILE B 1 38 ? 2.158 -34.469 -26.672 1 98.44 38 ILE B N 1
ATOM 2732 C CA . ILE B 1 38 ? 2.725 -35.281 -25.594 1 98.44 38 ILE B CA 1
ATOM 2733 C C . ILE B 1 38 ? 3.141 -36.656 -26.125 1 98.44 38 ILE B C 1
ATOM 2735 O O . ILE B 1 38 ? 4.246 -37.125 -25.859 1 98.44 38 ILE B O 1
ATOM 2739 N N . ASN B 1 39 ? 2.256 -37.281 -26.953 1 98.5 39 ASN B N 1
ATOM 2740 C CA . ASN B 1 39 ? 2.539 -38.594 -27.5 1 98.5 39 ASN B CA 1
ATOM 2741 C C . ASN B 1 39 ? 3.656 -38.562 -28.531 1 98.5 39 ASN B C 1
ATOM 2743 O O . ASN B 1 39 ? 4.531 -39.406 -28.547 1 98.5 39 ASN B O 1
ATOM 2747 N N . GLU B 1 40 ? 3.588 -37.562 -29.391 1 98.19 40 GLU B N 1
ATOM 2748 C CA . GLU B 1 40 ? 4.602 -37.406 -30.438 1 98.19 40 GLU B CA 1
ATOM 2749 C C . GLU B 1 40 ? 5.988 -37.219 -29.828 1 98.19 40 GLU B C 1
ATOM 2751 O O . GLU B 1 40 ? 6.973 -37.75 -30.344 1 98.19 40 GLU B O 1
ATOM 2756 N N . HIS B 1 41 ? 6.094 -36.5 -28.766 1 98.06 41 HIS B N 1
ATOM 2757 C CA . HIS B 1 41 ? 7.391 -36.125 -28.219 1 98.06 41 HIS B CA 1
ATOM 2758 C C . HIS B 1 41 ? 7.727 -36.938 -26.984 1 98.06 41 HIS B C 1
ATOM 2760 O O . HIS B 1 41 ? 8.773 -36.75 -26.359 1 98.06 41 HIS B O 1
ATOM 2766 N N . GLN B 1 42 ? 6.855 -37.844 -26.562 1 98 42 GLN B N 1
ATOM 2767 C CA . GLN B 1 42 ? 7.059 -38.719 -25.438 1 98 42 GLN B CA 1
ATOM 2768 C C . GLN B 1 42 ? 7.375 -37.938 -24.156 1 98 42 GLN B C 1
ATOM 2770 O O . GLN B 1 42 ? 8.383 -38.188 -23.5 1 98 42 GLN B O 1
ATOM 2775 N N . ILE B 1 43 ? 6.559 -36.969 -23.844 1 98.44 43 ILE B N 1
ATOM 2776 C CA . ILE B 1 43 ? 6.727 -36.094 -22.688 1 98.44 43 ILE B CA 1
ATOM 2777 C C . ILE B 1 43 ? 6.551 -36.938 -21.406 1 98.44 43 ILE B C 1
ATOM 2779 O O . ILE B 1 43 ? 5.562 -37.656 -21.266 1 98.44 43 ILE B O 1
ATOM 2783 N N . ASP B 1 44 ? 7.48 -36.781 -20.5 1 98.12 44 ASP B N 1
ATOM 2784 C CA . ASP B 1 44 ? 7.461 -37.531 -19.25 1 98.12 44 ASP B CA 1
ATOM 2785 C C . ASP B 1 44 ? 6.742 -36.75 -18.156 1 98.12 44 ASP B C 1
ATOM 2787 O O . ASP B 1 44 ? 6.164 -37.344 -17.25 1 98.12 44 ASP B O 1
ATOM 2791 N N . ALA B 1 45 ? 6.895 -35.438 -18.172 1 98.44 45 ALA B N 1
ATOM 2792 C CA . ALA B 1 45 ? 6.285 -34.562 -17.172 1 98.44 45 ALA B CA 1
ATOM 2793 C C . ALA B 1 45 ? 5.715 -33.312 -17.828 1 98.44 45 ALA B C 1
ATOM 2795 O O . ALA B 1 45 ? 6.32 -32.75 -18.75 1 98.44 45 ALA B O 1
ATOM 2796 N N . ILE B 1 46 ? 4.582 -32.906 -17.312 1 98.5 46 ILE B N 1
ATOM 2797 C CA . ILE B 1 46 ? 3.943 -31.703 -17.844 1 98.5 46 ILE B CA 1
ATOM 2798 C C . ILE B 1 46 ? 3.705 -30.703 -16.719 1 98.5 46 ILE B C 1
ATOM 2800 O O . ILE B 1 46 ? 3.242 -31.078 -15.633 1 98.5 46 ILE B O 1
ATOM 2804 N N . LEU B 1 47 ? 4.16 -29.484 -16.938 1 97.88 47 LEU B N 1
ATOM 2805 C CA . LEU B 1 47 ? 3.98 -28.391 -15.992 1 97.88 47 LEU B CA 1
ATOM 2806 C C . LEU B 1 47 ? 2.943 -27.391 -16.516 1 97.88 47 LEU B C 1
ATOM 2808 O O . LEU B 1 47 ? 3.037 -26.922 -17.641 1 97.88 47 LEU B O 1
ATOM 2812 N N . VAL B 1 48 ? 1.976 -27.141 -15.664 1 96.75 48 VAL B N 1
ATOM 2813 C CA . VAL B 1 48 ? 0.875 -26.297 -16.109 1 96.75 48 VAL B CA 1
ATOM 2814 C C . VAL B 1 48 ? 0.5 -25.312 -15.016 1 96.75 48 VAL B C 1
ATOM 2816 O O . VAL B 1 48 ? 0.982 -25.422 -13.883 1 96.75 48 VAL B O 1
ATOM 2819 N N . LYS B 1 49 ? -0.241 -24.297 -15.43 1 92.31 49 LYS B N 1
ATOM 2820 C CA . LYS B 1 49 ? -0.989 -23.422 -14.531 1 92.31 49 LYS B CA 1
ATOM 2821 C C . LYS B 1 49 ? -2.49 -23.656 -14.656 1 92.31 49 LYS B C 1
ATOM 2823 O O . LYS B 1 49 ? -2.924 -24.766 -14.969 1 92.31 49 LYS B O 1
ATOM 2828 N N . ASN B 1 50 ? -3.268 -22.688 -14.352 1 86.69 50 ASN B N 1
ATOM 2829 C CA . ASN B 1 50 ? -4.707 -22.922 -14.281 1 86.69 50 ASN B CA 1
ATOM 2830 C C . ASN B 1 50 ? -5.348 -22.891 -15.664 1 86.69 50 ASN B C 1
ATOM 2832 O O . ASN B 1 50 ? -6.492 -23.328 -15.828 1 86.69 50 ASN B O 1
ATOM 2836 N N . SER B 1 51 ? -4.617 -22.578 -16.656 1 85.25 51 SER B N 1
ATOM 2837 C CA . SER B 1 51 ? -5.188 -22.406 -17.984 1 85.25 51 SER B CA 1
ATOM 2838 C C . SER B 1 51 ? -5.211 -23.719 -18.75 1 85.25 51 SER B C 1
ATOM 2840 O O . SER B 1 51 ? -6.004 -23.906 -19.688 1 85.25 51 SER B O 1
ATOM 2842 N N . THR B 1 52 ? -4.34 -24.656 -18.438 1 94.44 52 THR B N 1
ATOM 2843 C CA . THR B 1 52 ? -4.25 -25.953 -19.094 1 94.44 52 THR B CA 1
ATOM 2844 C C . THR B 1 52 ? -5.016 -27.016 -18.312 1 94.44 52 THR B C 1
ATOM 2846 O O . THR B 1 52 ? -4.855 -27.125 -17.094 1 94.44 52 THR B O 1
ATOM 2849 N N . GLN B 1 53 ? -5.832 -27.734 -19.047 1 95.69 53 GLN B N 1
ATOM 2850 C CA . GLN B 1 53 ? -6.672 -28.75 -18.422 1 95.69 53 GLN B CA 1
ATOM 2851 C C . GLN B 1 53 ? -6.059 -30.141 -18.562 1 95.69 53 GLN B C 1
ATOM 2853 O O . GLN B 1 53 ? -5.742 -30.562 -19.672 1 95.69 53 GLN B O 1
ATOM 2858 N N . ILE B 1 54 ? -5.895 -30.812 -17.5 1 97.75 54 ILE B N 1
ATOM 2859 C CA . ILE B 1 54 ? -5.379 -32.188 -17.5 1 97.75 54 ILE B CA 1
ATOM 2860 C C . ILE B 1 54 ? -6.352 -33.094 -16.766 1 97.75 54 ILE B C 1
ATOM 2862 O O . ILE B 1 54 ? -6.195 -33.344 -15.578 1 97.75 54 ILE B O 1
ATOM 2866 N N . HIS B 1 55 ? -7.262 -33.625 -17.531 1 96.81 55 HIS B N 1
ATOM 2867 C CA . HIS B 1 55 ? -8.281 -34.5 -16.953 1 96.81 55 HIS B CA 1
ATOM 2868 C C . HIS B 1 55 ? -8.07 -35.938 -17.375 1 96.81 55 HIS B C 1
ATOM 2870 O O . HIS B 1 55 ? -7.07 -36.281 -18.016 1 96.81 55 HIS B O 1
ATOM 2876 N N . GLN B 1 56 ? -8.969 -36.812 -16.953 1 97.38 56 GLN B N 1
ATOM 2877 C CA . GLN B 1 56 ? -8.852 -38.281 -17.094 1 97.38 56 GLN B CA 1
ATOM 2878 C C . GLN B 1 56 ? -8.523 -38.656 -18.531 1 97.38 56 GLN B C 1
ATOM 2880 O O . GLN B 1 56 ? -7.613 -39.438 -18.781 1 97.38 56 GLN B O 1
ATOM 2885 N N . GLU B 1 57 ? -9.195 -38.062 -19.484 1 97.38 57 GLU B N 1
ATOM 2886 C CA . GLU B 1 57 ? -9.047 -38.406 -20.891 1 97.38 57 GLU B CA 1
ATOM 2887 C C . GLU B 1 57 ? -7.613 -38.188 -21.375 1 97.38 57 GLU B C 1
ATOM 2889 O O . GLU B 1 57 ? -7.051 -39.031 -22.078 1 97.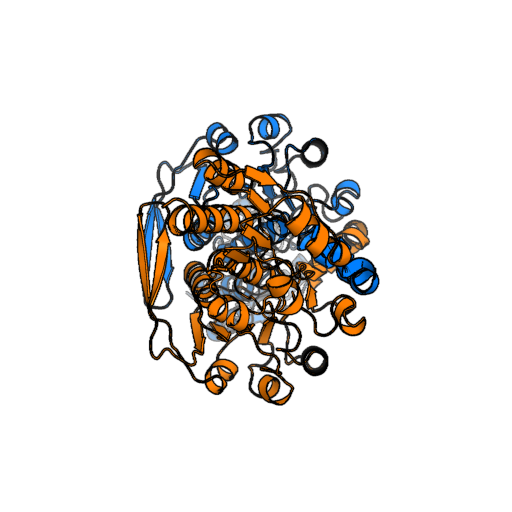38 57 GLU B O 1
ATOM 2894 N N . LEU B 1 58 ? -7.086 -37.062 -20.969 1 98 58 LEU B N 1
ATOM 2895 C CA . LEU B 1 58 ? -5.73 -36.75 -21.391 1 98 58 LEU B CA 1
ATOM 2896 C C . LEU B 1 58 ? -4.719 -37.688 -20.734 1 98 58 LEU B C 1
ATOM 2898 O O . LEU B 1 58 ? -3.764 -38.125 -21.375 1 98 58 LEU B O 1
ATOM 2902 N N . ILE B 1 59 ? -4.867 -37.938 -19.5 1 98 59 ILE B N 1
ATOM 2903 C CA . ILE B 1 59 ? -3.965 -38.812 -18.75 1 98 59 ILE B CA 1
ATOM 2904 C C . ILE B 1 59 ? -3.971 -40.219 -19.375 1 98 59 ILE B C 1
ATOM 2906 O O . ILE B 1 59 ? -2.912 -40.812 -19.562 1 98 59 ILE B O 1
ATOM 2910 N N . GLU B 1 60 ? -5.156 -40.719 -19.719 1 97.31 60 GLU B N 1
ATOM 2911 C CA . GLU B 1 60 ? -5.309 -42.031 -20.328 1 97.31 60 GLU B CA 1
ATOM 2912 C C . GLU B 1 60 ? -4.641 -42.062 -21.703 1 97.31 60 GLU B C 1
ATOM 2914 O O . GLU B 1 60 ? -4.047 -43.094 -22.078 1 97.31 60 GLU B O 1
ATOM 2919 N N . ALA B 1 61 ? -4.797 -41.031 -22.375 1 97.88 61 ALA B N 1
ATOM 2920 C CA . ALA B 1 61 ? -4.344 -40.969 -23.766 1 97.88 61 ALA B CA 1
ATOM 2921 C C . ALA B 1 61 ? -2.834 -40.781 -23.844 1 97.88 61 ALA B C 1
ATOM 2923 O O . ALA B 1 61 ? -2.23 -40.969 -24.891 1 97.88 61 ALA B O 1
ATOM 2924 N N . CYS B 1 62 ? -2.178 -40.438 -22.719 1 98.19 62 CYS B N 1
ATOM 2925 C CA . CYS B 1 62 ? -0.751 -40.125 -22.719 1 98.19 62 CYS B CA 1
ATOM 2926 C C . CYS B 1 62 ? -0.008 -40.969 -21.688 1 98.19 62 CYS B C 1
ATOM 2928 O O . CYS B 1 62 ? 0.45 -40.438 -20.672 1 98.19 62 CYS B O 1
ATOM 2930 N N . PRO B 1 63 ? 0.312 -42.156 -22 1 96.94 63 PRO B N 1
ATOM 2931 C CA . PRO B 1 63 ? 0.885 -43.094 -21.031 1 96.94 63 PRO B CA 1
ATOM 2932 C C . PRO B 1 63 ? 2.322 -42.75 -20.656 1 96.94 63 PRO B C 1
ATOM 2934 O O . PRO B 1 63 ? 2.854 -43.25 -19.672 1 96.94 63 PRO B O 1
ATOM 2937 N N . SER B 1 64 ? 2.914 -41.875 -21.438 1 97.69 64 SER B N 1
ATOM 2938 C CA . SER B 1 64 ? 4.293 -41.5 -21.125 1 97.69 64 SER B CA 1
ATOM 2939 C C . SER B 1 64 ? 4.367 -40.625 -19.906 1 97.69 64 SER B C 1
ATOM 2941 O O . SER B 1 64 ? 5.43 -40.5 -19.281 1 97.69 64 SER B O 1
ATOM 2943 N N . ILE B 1 65 ? 3.332 -39.906 -19.516 1 98.19 65 ILE B N 1
ATOM 2944 C CA . ILE B 1 65 ? 3.328 -38.906 -18.438 1 98.19 65 ILE B CA 1
ATOM 2945 C C . ILE B 1 65 ? 3.533 -39.625 -17.094 1 98.19 65 ILE B C 1
ATOM 2947 O O . ILE B 1 65 ? 2.748 -40.5 -16.734 1 98.19 65 ILE B O 1
ATOM 2951 N N . LYS B 1 66 ? 4.523 -39.188 -16.453 1 98.06 66 LYS B N 1
ATOM 2952 C CA . LYS B 1 66 ? 4.84 -39.719 -15.133 1 98.06 66 LYS B CA 1
ATOM 2953 C C . LYS B 1 66 ? 4.531 -38.719 -14.031 1 98.06 66 LYS B C 1
ATOM 2955 O O . LYS B 1 66 ? 4.348 -39.094 -12.875 1 98.06 66 LYS B O 1
ATOM 2960 N N . LEU B 1 67 ? 4.488 -37.438 -14.383 1 98.44 67 LEU B N 1
ATOM 2961 C CA . LEU B 1 67 ? 4.332 -36.406 -13.383 1 98.44 67 LEU B CA 1
ATOM 2962 C C . LEU B 1 67 ? 3.6 -35.188 -13.961 1 98.44 67 LEU B C 1
ATOM 2964 O O . LEU B 1 67 ? 3.867 -34.781 -15.094 1 98.44 67 LEU B O 1
ATOM 2968 N N . ILE B 1 68 ? 2.648 -34.688 -13.234 1 98.44 68 ILE B N 1
ATOM 2969 C CA . ILE B 1 68 ? 1.947 -33.438 -13.531 1 98.44 68 ILE B CA 1
ATOM 2970 C C . ILE B 1 68 ? 2.244 -32.406 -12.453 1 98.44 68 ILE B C 1
ATOM 2972 O O . ILE B 1 68 ? 2.006 -32.656 -11.266 1 98.44 68 ILE B O 1
ATOM 2976 N N . GLY B 1 69 ? 2.871 -31.359 -12.852 1 97.75 69 GLY B N 1
ATOM 2977 C CA . GLY B 1 69 ? 3.143 -30.25 -11.938 1 97.75 69 GLY B CA 1
ATOM 2978 C C . GLY B 1 69 ? 2.26 -29.047 -12.188 1 97.75 69 GLY B C 1
ATOM 2979 O O . GLY B 1 69 ? 2.115 -28.594 -13.328 1 97.75 69 GLY B O 1
ATOM 2980 N N . CYS B 1 70 ? 1.679 -28.578 -11.172 1 96.5 70 CYS B N 1
ATOM 2981 C CA . CYS B 1 70 ? 0.858 -27.375 -11.25 1 96.5 70 CYS B CA 1
ATOM 2982 C C . CYS B 1 70 ? 1.504 -26.219 -10.484 1 96.5 70 CYS B C 1
ATOM 2984 O O . CYS B 1 70 ? 1.755 -26.328 -9.281 1 96.5 70 CYS B O 1
ATOM 2986 N N . ALA B 1 71 ? 1.768 -25.125 -11.219 1 93.56 71 ALA B N 1
ATOM 2987 C CA . ALA B 1 71 ? 2.303 -23.938 -10.57 1 93.56 71 ALA B CA 1
ATOM 2988 C C . ALA B 1 71 ? 1.202 -23.172 -9.852 1 93.56 71 ALA B C 1
ATOM 2990 O O . ALA B 1 71 ? 0.47 -22.391 -10.469 1 93.56 71 ALA B O 1
ATOM 2991 N N . GLY B 1 72 ? 1.135 -23.266 -8.5 1 89.19 72 GLY B N 1
ATOM 2992 C CA . GLY B 1 72 ? 0.109 -22.594 -7.711 1 89.19 72 GLY B CA 1
ATOM 2993 C C . GLY B 1 72 ? -0.48 -23.484 -6.629 1 89.19 72 GLY B C 1
ATOM 2994 O O . GLY B 1 72 ? -0.027 -24.609 -6.43 1 89.19 72 GLY B O 1
ATOM 2995 N N . LEU B 1 73 ? -1.438 -22.938 -5.953 1 81.38 73 LEU B N 1
ATOM 2996 C CA . LEU B 1 73 ? -2.061 -23.641 -4.836 1 81.38 73 LEU B CA 1
ATOM 2997 C C . LEU B 1 73 ? -3.172 -24.562 -5.328 1 81.38 73 LEU B C 1
ATOM 2999 O O . LEU B 1 73 ? -3.244 -25.719 -4.922 1 81.38 73 LEU B O 1
ATOM 3003 N N . HIS B 1 74 ? -3.986 -24.094 -6.223 1 80.56 74 HIS B N 1
ATOM 3004 C CA . HIS B 1 74 ? -5.18 -24.812 -6.648 1 80.56 74 HIS B CA 1
ATOM 3005 C C . HIS B 1 74 ? -4.887 -25.703 -7.855 1 80.56 74 HIS B C 1
ATOM 3007 O O . HIS B 1 74 ? -4.07 -25.344 -8.703 1 80.56 74 HIS B O 1
ATOM 3013 N N . MET B 1 75 ? -5.547 -26.859 -7.906 1 88.44 75 MET B N 1
ATOM 3014 C CA . MET B 1 75 ? -5.332 -27.828 -8.984 1 88.44 75 MET B CA 1
ATOM 3015 C C . MET B 1 75 ? -6.664 -28.312 -9.555 1 88.44 75 MET B C 1
ATOM 3017 O O . MET B 1 75 ? -6.82 -29.5 -9.852 1 88.44 75 MET B O 1
ATOM 3021 N N . ASP B 1 76 ? -7.566 -27.375 -9.578 1 86.81 76 ASP B N 1
ATOM 3022 C CA . ASP B 1 76 ? -8.906 -27.719 -10.047 1 86.81 76 ASP B CA 1
ATOM 3023 C C . ASP B 1 76 ? -8.883 -28.156 -11.508 1 86.81 76 ASP B C 1
ATOM 3025 O O . ASP B 1 76 ? -9.766 -28.891 -11.961 1 86.81 76 ASP B O 1
ATOM 3029 N N . ASN B 1 77 ? -7.922 -27.766 -12.219 1 92.56 77 ASN B N 1
ATOM 3030 C CA . ASN B 1 77 ? -7.812 -28.078 -13.641 1 92.56 77 ASN B CA 1
ATOM 3031 C C . ASN B 1 77 ? -7.145 -29.422 -13.875 1 92.56 77 ASN B C 1
ATOM 3033 O O . ASN B 1 77 ? -6.93 -29.828 -15.016 1 92.56 77 ASN B O 1
ATOM 3037 N N . ILE B 1 78 ? -6.863 -30.156 -12.828 1 96.88 78 ILE B N 1
ATOM 3038 C CA . ILE B 1 78 ? -6.176 -31.453 -12.914 1 96.88 78 ILE B CA 1
ATOM 3039 C C . ILE B 1 78 ? -6.984 -32.531 -12.188 1 96.88 78 ILE B C 1
ATOM 3041 O O . ILE B 1 78 ? -7.465 -32.281 -11.078 1 96.88 78 ILE B O 1
ATOM 3045 N N . ASP B 1 79 ? -7.215 -33.625 -12.828 1 97.12 79 ASP B N 1
ATOM 3046 C CA . ASP B 1 79 ? -7.805 -34.781 -12.156 1 97.12 79 ASP B CA 1
ATOM 3047 C C . ASP B 1 79 ? -6.758 -35.531 -11.328 1 97.12 79 ASP B C 1
ATOM 3049 O O . ASP B 1 79 ? -6.348 -36.625 -11.688 1 97.12 79 ASP B O 1
ATOM 3053 N N . ALA B 1 80 ? -6.477 -34.969 -10.219 1 96.62 80 ALA B N 1
ATOM 3054 C CA . ALA B 1 80 ? -5.379 -35.438 -9.383 1 96.62 80 ALA B CA 1
ATOM 3055 C C . ALA B 1 80 ? -5.664 -36.844 -8.859 1 96.62 80 ALA B C 1
ATOM 3057 O O . ALA B 1 80 ? -4.758 -37.688 -8.773 1 96.62 80 ALA B O 1
ATOM 3058 N N . ALA B 1 81 ? -6.879 -37.125 -8.469 1 96.44 81 ALA B N 1
ATOM 3059 C CA . ALA B 1 81 ? -7.25 -38.438 -7.965 1 96.44 81 ALA B CA 1
ATOM 3060 C C . ALA B 1 81 ? -7.012 -39.5 -9.016 1 96.44 81 ALA B C 1
ATOM 3062 O O . ALA B 1 81 ? -6.422 -40.562 -8.727 1 96.44 81 ALA B O 1
ATOM 3063 N N . TYR B 1 82 ? -7.5 -39.281 -10.188 1 97.31 82 TYR B N 1
ATOM 3064 C CA . TYR B 1 82 ? -7.312 -40.219 -11.281 1 97.31 82 TYR B CA 1
ATOM 3065 C C . TYR B 1 82 ? -5.832 -40.406 -11.586 1 97.31 82 TYR B C 1
ATOM 3067 O O . TYR B 1 82 ? -5.383 -41.531 -11.836 1 97.31 82 TYR B O 1
ATOM 3075 N N . ALA B 1 83 ? -5.078 -39.344 -11.609 1 97.88 83 ALA B N 1
ATOM 3076 C CA . ALA B 1 83 ? -3.637 -39.406 -11.836 1 97.88 83 ALA B CA 1
ATOM 3077 C C . ALA B 1 83 ? -2.969 -40.344 -10.836 1 97.88 83 ALA B C 1
ATOM 3079 O O . ALA B 1 83 ? -2.221 -41.25 -11.219 1 97.88 83 ALA B O 1
ATOM 3080 N N . HIS B 1 84 ? -3.246 -40.188 -9.625 1 96.56 84 HIS B N 1
ATOM 3081 C CA . HIS B 1 84 ? -2.664 -40.969 -8.555 1 96.56 84 HIS B CA 1
ATOM 3082 C C . HIS B 1 84 ? -3.012 -42.469 -8.727 1 96.56 84 HIS B C 1
ATOM 3084 O O . HIS B 1 84 ? -2.148 -43.312 -8.57 1 96.56 84 HIS B O 1
ATOM 3090 N N . GLU B 1 85 ? -4.242 -42.688 -9.039 1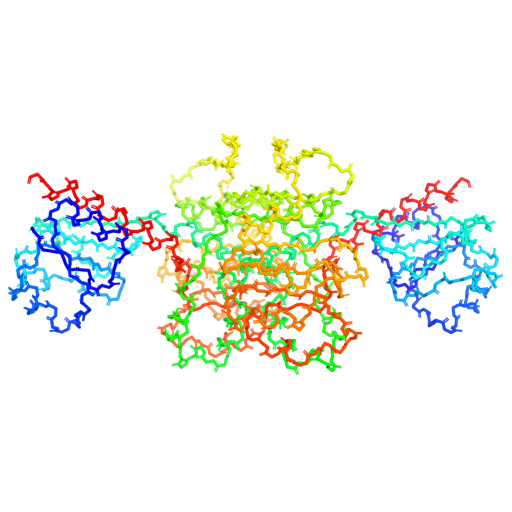 97.06 85 GLU B N 1
ATOM 3091 C CA . GLU B 1 85 ? -4.715 -44.062 -9.219 1 97.06 85 GLU B CA 1
ATOM 3092 C C . GLU B 1 85 ? -4.004 -44.719 -10.383 1 97.06 85 GLU B C 1
ATOM 3094 O O . GLU B 1 85 ? -3.914 -45.969 -10.43 1 97.06 85 GLU B O 1
ATOM 3099 N N . ASN B 1 86 ? -3.527 -44 -11.281 1 96.56 86 ASN B N 1
ATOM 3100 C CA . ASN B 1 86 ? -2.885 -44.562 -12.469 1 96.56 86 ASN B CA 1
ATOM 3101 C C . ASN B 1 86 ? -1.368 -44.406 -12.406 1 96.56 86 ASN B C 1
ATOM 3103 O O . ASN B 1 86 ? -0.69 -44.469 -13.43 1 96.56 86 ASN B O 1
ATOM 3107 N N . GLY B 1 87 ? -0.874 -44.094 -11.203 1 96.5 87 GLY B N 1
ATOM 3108 C CA . GLY B 1 87 ? 0.562 -44.094 -10.961 1 96.5 87 GLY B CA 1
ATOM 3109 C C . GLY B 1 87 ? 1.241 -42.812 -11.43 1 96.5 87 GLY B C 1
ATOM 3110 O O . GLY B 1 87 ? 2.463 -42.781 -11.586 1 96.5 87 GLY B O 1
ATOM 3111 N N . VAL B 1 88 ? 0.542 -41.781 -11.75 1 98 88 VAL B N 1
ATOM 3112 C CA . VAL B 1 88 ? 1.089 -40.469 -12.156 1 98 88 VAL B CA 1
ATOM 3113 C C . VAL B 1 88 ? 1.232 -39.562 -10.938 1 98 88 VAL B C 1
ATOM 3115 O O . VAL B 1 88 ? 0.274 -39.375 -10.188 1 98 88 VAL B O 1
ATOM 3118 N N . LEU B 1 89 ? 2.414 -38.969 -10.734 1 97.88 89 LEU B N 1
ATOM 3119 C CA . LEU B 1 89 ? 2.662 -38.062 -9.617 1 97.88 89 LEU B CA 1
ATOM 3120 C C . LEU B 1 89 ? 2.078 -36.688 -9.906 1 97.88 89 LEU B C 1
ATOM 3122 O O . LEU B 1 89 ? 2.131 -36.219 -11.039 1 97.88 89 LEU B O 1
ATOM 3126 N N . VAL B 1 90 ? 1.473 -36.125 -8.906 1 97.94 90 VAL B N 1
ATOM 3127 C CA . VAL B 1 90 ? 0.965 -34.781 -9.023 1 97.94 90 VAL B CA 1
ATOM 3128 C C . VAL B 1 90 ? 1.59 -33.875 -7.941 1 97.94 90 VAL B C 1
ATOM 3130 O O . VAL B 1 90 ? 1.54 -34.219 -6.754 1 97.94 90 VAL B O 1
ATOM 3133 N N . ILE B 1 91 ? 2.23 -32.781 -8.367 1 97.19 91 ILE B N 1
ATOM 3134 C CA . ILE B 1 91 ? 2.871 -31.875 -7.422 1 97.19 91 ILE B CA 1
ATOM 3135 C C . ILE B 1 91 ? 2.404 -30.453 -7.691 1 97.19 91 ILE B C 1
ATOM 3137 O O . ILE B 1 91 ? 1.926 -30.141 -8.781 1 97.19 91 ILE B O 1
ATOM 3141 N N . ASN B 1 92 ? 2.449 -29.609 -6.703 1 96.62 92 ASN B N 1
ATOM 3142 C CA . ASN B 1 92 ? 2.129 -28.188 -6.828 1 96.62 92 ASN B CA 1
ATOM 3143 C C . ASN B 1 92 ? 3.016 -27.328 -5.934 1 96.62 92 ASN B C 1
ATOM 3145 O O . ASN B 1 92 ? 4.031 -27.812 -5.422 1 96.62 92 ASN B O 1
ATOM 3149 N N . THR B 1 93 ? 2.826 -26.094 -5.922 1 95.25 93 THR B N 1
ATOM 3150 C CA . THR B 1 93 ? 3.592 -25.141 -5.125 1 95.25 93 THR B CA 1
ATOM 3151 C C . THR B 1 93 ? 2.668 -24.297 -4.25 1 95.25 93 THR B C 1
ATOM 3153 O O . THR B 1 93 ? 2.469 -23.109 -4.508 1 95.25 93 THR B O 1
ATOM 3156 N N . PRO B 1 94 ? 2.162 -24.828 -3.162 1 91.19 94 PRO B N 1
ATOM 3157 C CA . PRO B 1 94 ? 1.041 -24.25 -2.416 1 91.19 94 PRO B CA 1
ATOM 3158 C C . PRO B 1 94 ? 1.411 -22.953 -1.708 1 91.19 94 PRO B C 1
ATOM 3160 O O . PRO B 1 94 ? 0.532 -22.156 -1.382 1 91.19 94 PRO B O 1
ATOM 3163 N N . THR B 1 95 ? 2.723 -22.672 -1.434 1 93.81 95 THR B N 1
ATOM 3164 C CA . THR B 1 95 ? 3.061 -21.5 -0.634 1 93.81 95 THR B CA 1
ATOM 3165 C C . THR B 1 95 ? 3.822 -20.484 -1.472 1 93.81 95 THR B C 1
ATOM 3167 O O . THR B 1 95 ? 4.129 -19.391 -0.995 1 93.81 95 THR B O 1
ATOM 3170 N N . ALA B 1 96 ? 4.051 -20.812 -2.703 1 95.19 96 ALA B N 1
ATOM 3171 C CA . ALA B 1 96 ? 4.98 -20.031 -3.518 1 95.19 96 ALA B CA 1
ATOM 3172 C C . ALA B 1 96 ? 4.406 -18.656 -3.828 1 95.19 96 ALA B C 1
ATOM 3174 O O . ALA B 1 96 ? 5.152 -17.703 -4.09 1 95.19 96 ALA B O 1
ATOM 3175 N N . THR B 1 97 ? 3.09 -18.516 -3.754 1 96.12 97 THR B N 1
ATOM 3176 C CA . THR B 1 97 ? 2.463 -17.266 -4.184 1 96.12 97 THR B CA 1
ATOM 3177 C C . THR B 1 97 ? 1.929 -16.484 -2.982 1 96.12 97 THR B C 1
ATOM 3179 O O . THR B 1 97 ? 1.395 -15.391 -3.135 1 96.12 97 THR B O 1
ATOM 3182 N N . SER B 1 98 ? 2.111 -17 -1.765 1 97 98 SER B N 1
ATOM 3183 C CA . SER B 1 98 ? 1.466 -16.469 -0.568 1 97 98 SER B CA 1
ATOM 3184 C C . SER B 1 98 ? 1.867 -15.023 -0.317 1 97 98 SER B C 1
ATOM 3186 O O . SER B 1 98 ? 1.013 -14.172 -0.068 1 97 98 SER B O 1
ATOM 3188 N N . ASN B 1 99 ? 3.154 -14.75 -0.429 1 97.88 99 ASN B N 1
ATOM 3189 C CA . ASN B 1 99 ? 3.627 -13.398 -0.16 1 97.88 99 ASN B CA 1
ATOM 3190 C C . ASN B 1 99 ? 3.131 -12.414 -1.213 1 97.88 99 ASN B C 1
ATOM 3192 O O . ASN B 1 99 ? 2.832 -11.258 -0.897 1 97.88 99 ASN B O 1
ATOM 3196 N N . ALA B 1 100 ? 3.09 -12.852 -2.471 1 98.06 100 ALA B N 1
ATOM 3197 C CA . ALA B 1 100 ? 2.592 -11.992 -3.547 1 98.06 100 ALA B CA 1
ATOM 3198 C C . ALA B 1 100 ? 1.154 -11.562 -3.279 1 98.06 100 ALA B C 1
ATOM 3200 O O . ALA B 1 100 ? 0.831 -10.375 -3.375 1 98.06 100 ALA B O 1
ATOM 3201 N N . VAL B 1 101 ? 0.338 -12.484 -2.91 1 98.12 101 VAL B N 1
ATOM 3202 C CA . VAL B 1 101 ? -1.064 -12.195 -2.631 1 98.12 101 VAL B CA 1
ATOM 3203 C C . VAL B 1 101 ? -1.172 -11.266 -1.425 1 98.12 101 VAL B C 1
ATOM 3205 O O . VAL B 1 101 ? -1.946 -10.305 -1.439 1 98.12 101 VAL B O 1
ATOM 3208 N N . ALA B 1 102 ? -0.382 -11.516 -0.416 1 98.69 102 ALA B N 1
ATOM 3209 C CA . ALA B 1 102 ? -0.408 -10.711 0.8 1 98.69 102 ALA B CA 1
ATOM 3210 C C . ALA B 1 102 ? -0.063 -9.258 0.498 1 98.69 102 ALA B C 1
ATOM 3212 O O . ALA B 1 102 ? -0.748 -8.336 0.96 1 98.69 102 ALA B O 1
ATOM 3213 N N . GLU B 1 103 ? 0.954 -9.055 -0.285 1 98.81 103 GLU B N 1
ATOM 3214 C CA . GLU B 1 103 ? 1.364 -7.691 -0.599 1 98.81 103 GLU B CA 1
ATOM 3215 C C . GLU B 1 103 ? 0.307 -6.973 -1.435 1 98.81 103 GLU B C 1
ATOM 3217 O O . GLU B 1 103 ? 0.116 -5.766 -1.301 1 98.81 103 GLU B O 1
ATOM 3222 N N . LEU B 1 104 ? -0.399 -7.75 -2.268 1 98.81 104 LEU B N 1
ATOM 3223 C CA . LEU B 1 104 ? -1.468 -7.125 -3.037 1 98.81 104 LEU B CA 1
ATOM 3224 C C . LEU B 1 104 ? -2.598 -6.664 -2.121 1 98.81 104 LEU B C 1
ATOM 3226 O O . LEU B 1 104 ? -3.193 -5.609 -2.346 1 98.81 104 LEU B O 1
ATOM 3230 N N . VAL B 1 105 ? -2.898 -7.473 -1.118 1 98.81 105 VAL B N 1
ATOM 3231 C CA . VAL B 1 105 ? -3.91 -7.082 -0.142 1 98.81 105 VAL B CA 1
ATOM 3232 C C . VAL B 1 105 ? -3.574 -5.703 0.426 1 98.81 105 VAL B C 1
ATOM 3234 O O . VAL B 1 105 ? -4.434 -4.82 0.474 1 98.81 105 VAL B O 1
ATOM 3237 N N . PHE B 1 106 ? -2.346 -5.449 0.725 1 98.81 106 PHE B N 1
ATOM 3238 C CA . PHE B 1 106 ? -1.97 -4.195 1.363 1 98.81 106 PHE B CA 1
ATOM 3239 C C . PHE B 1 106 ? -1.826 -3.084 0.33 1 98.81 106 PHE B C 1
ATOM 3241 O O . PHE B 1 106 ? -2.018 -1.907 0.644 1 98.81 106 PHE B O 1
ATOM 3248 N N . ALA B 1 107 ? -1.487 -3.451 -0.941 1 98.81 107 ALA B N 1
ATOM 3249 C CA . ALA B 1 107 ? -1.566 -2.449 -2.002 1 98.81 107 ALA B CA 1
ATOM 3250 C C . ALA B 1 107 ? -2.965 -1.846 -2.082 1 98.81 107 ALA B C 1
ATOM 3252 O O . ALA B 1 107 ? -3.119 -0.623 -2.131 1 98.81 107 ALA B O 1
ATOM 3253 N N . HIS B 1 108 ? -3.914 -2.719 -1.976 1 98.81 108 HIS B N 1
ATOM 3254 C CA . HIS B 1 108 ? -5.297 -2.264 -2.039 1 98.81 108 HIS B CA 1
ATOM 3255 C C . HIS B 1 108 ? -5.703 -1.545 -0.756 1 98.81 108 HIS B C 1
ATOM 3257 O O . HIS B 1 108 ? -6.336 -0.488 -0.804 1 98.81 108 HIS B O 1
ATOM 3263 N N . LEU B 1 109 ? -5.324 -2.061 0.401 1 98.5 109 LEU B N 1
ATOM 3264 C CA . LEU B 1 109 ? -5.719 -1.49 1.685 1 98.5 109 LEU B CA 1
ATOM 3265 C C . LEU B 1 109 ? -5.188 -0.068 1.832 1 98.5 109 LEU B C 1
ATOM 3267 O O . LEU B 1 109 ? -5.961 0.867 2.055 1 98.5 109 LEU B O 1
ATOM 3271 N N . PHE B 1 110 ? -3.891 0.102 1.632 1 98.62 110 PHE B N 1
ATOM 3272 C CA . PHE B 1 110 ? -3.291 1.429 1.717 1 98.62 110 PHE B CA 1
ATOM 3273 C C . PHE B 1 110 ? -3.875 2.355 0.656 1 98.62 110 PHE B C 1
ATOM 3275 O O . PHE B 1 110 ? -4.137 3.529 0.926 1 98.62 110 PHE B O 1
ATOM 3282 N N . GLY B 1 111 ? -4.031 1.81 -0.544 1 98.25 111 GLY B N 1
ATOM 3283 C CA . GLY B 1 111 ? -4.566 2.619 -1.629 1 98.25 111 GLY B CA 1
ATOM 3284 C C . GLY B 1 111 ? -5.957 3.148 -1.349 1 98.25 111 GLY B C 1
ATOM 3285 O O . GLY B 1 111 ? -6.234 4.328 -1.57 1 98.25 111 GLY B O 1
ATOM 3286 N N . MET B 1 112 ? -6.746 2.309 -0.783 1 97.31 112 MET B N 1
ATOM 3287 C CA . MET B 1 112 ? -8.141 2.682 -0.567 1 97.31 112 MET B CA 1
ATOM 3288 C C . MET B 1 112 ? -8.266 3.713 0.549 1 97.31 112 MET B C 1
ATOM 3290 O O . MET B 1 112 ? -8.977 4.711 0.403 1 97.31 112 MET B O 1
ATOM 3294 N N . VAL B 1 113 ? -7.512 3.545 1.619 1 97.94 113 VAL B N 1
ATOM 3295 C CA . VAL B 1 113 ? -7.695 4.398 2.789 1 97.94 113 VAL B CA 1
ATOM 3296 C C . VAL B 1 113 ? -7.129 5.789 2.51 1 97.94 113 VAL B C 1
ATOM 3298 O O . VAL B 1 113 ? -7.414 6.738 3.242 1 97.94 113 VAL B O 1
ATOM 3301 N N . ARG B 1 114 ? -6.359 5.848 1.408 1 98.38 114 ARG B N 1
ATOM 3302 C CA . ARG B 1 114 ? -5.797 7.137 1.024 1 98.38 114 ARG B CA 1
ATOM 3303 C C . ARG B 1 114 ? -6.348 7.594 -0.323 1 98.38 114 ARG B C 1
ATOM 3305 O O . ARG B 1 114 ? -5.797 8.508 -0.946 1 98.38 114 ARG B O 1
ATOM 3312 N N . PHE B 1 115 ? -7.332 6.91 -0.868 1 97.88 115 PHE B N 1
ATOM 3313 C CA . PHE B 1 115 ? -8.094 7.262 -2.061 1 97.88 115 PHE B CA 1
ATOM 3314 C C . PHE B 1 115 ? -7.207 7.234 -3.299 1 97.88 115 PHE B C 1
ATOM 3316 O O . PHE B 1 115 ? -7.422 7.996 -4.242 1 97.88 115 PHE B O 1
ATOM 3323 N N . LEU B 1 116 ? -6.238 6.422 -3.289 1 97.94 116 LEU B N 1
ATOM 3324 C CA . LEU B 1 116 ? -5.305 6.367 -4.406 1 97.94 116 LEU B CA 1
ATOM 3325 C C . LEU B 1 116 ? -5.996 5.875 -5.672 1 97.94 116 LEU B C 1
ATOM 3327 O O . LEU B 1 116 ? -5.66 6.309 -6.777 1 97.94 116 LEU B O 1
ATOM 3331 N N . HIS B 1 117 ? -6.934 4.879 -5.5 1 97.25 117 HIS B N 1
ATOM 3332 C CA . HIS B 1 117 ? -7.652 4.34 -6.648 1 97.25 117 HIS B CA 1
ATOM 3333 C C . HIS B 1 117 ? -8.445 5.43 -7.359 1 97.25 117 HIS B C 1
ATOM 3335 O O . HIS B 1 117 ? -8.492 5.465 -8.594 1 97.25 117 HIS B O 1
ATOM 3341 N N . GLN B 1 118 ? -8.984 6.367 -6.648 1 96.94 118 GLN B N 1
ATOM 3342 C CA . GLN B 1 118 ? -9.719 7.488 -7.234 1 96.94 118 GLN B CA 1
ATOM 3343 C C . GLN B 1 118 ? -8.766 8.57 -7.73 1 96.94 118 GLN B C 1
ATOM 3345 O O . GLN B 1 118 ? -8.961 9.125 -8.812 1 96.94 118 GLN B O 1
ATOM 3350 N N . SER B 1 119 ? -7.789 8.852 -6.914 1 97.88 119 SER B N 1
ATOM 3351 C CA . SER B 1 119 ? -6.844 9.906 -7.258 1 97.88 119 SER B CA 1
ATOM 3352 C C . SER B 1 119 ? -6.152 9.625 -8.586 1 97.88 119 SER B C 1
ATOM 3354 O O . SER B 1 119 ? -6.008 10.516 -9.422 1 97.88 119 SER B O 1
ATOM 3356 N N . ASN B 1 120 ? -5.762 8.352 -8.805 1 96.94 120 ASN B N 1
ATOM 3357 C CA . ASN B 1 120 ? -5.066 7.977 -10.031 1 96.94 120 ASN B CA 1
ATOM 3358 C C . ASN B 1 120 ? -6.008 7.977 -11.234 1 96.94 120 ASN B C 1
ATOM 3360 O O . ASN B 1 120 ? -5.555 7.996 -12.375 1 96.94 120 ASN B O 1
ATOM 3364 N N . ARG B 1 121 ? -7.281 7.973 -10.984 1 95.06 121 ARG B N 1
ATOM 3365 C CA . ARG B 1 121 ? -8.258 8.141 -12.055 1 95.06 121 ARG B CA 1
ATOM 3366 C C . ARG B 1 121 ? -8.461 9.609 -12.391 1 95.06 121 ARG B C 1
ATOM 3368 O O . ARG B 1 121 ? -8.516 9.984 -13.57 1 95.06 121 ARG B O 1
ATOM 3375 N N . GLU B 1 122 ? -8.5 10.461 -11.406 1 96.44 122 GLU B N 1
ATOM 3376 C CA . GLU B 1 122 ? -8.984 11.828 -11.57 1 96.44 122 GLU B CA 1
ATOM 3377 C C . GLU B 1 122 ? -7.832 12.789 -11.867 1 96.44 122 GLU B C 1
ATOM 3379 O O . GLU B 1 122 ? -7.992 13.742 -12.633 1 96.44 122 GLU B O 1
ATOM 3384 N N . MET B 1 123 ? -6.645 12.602 -11.289 1 97.31 123 MET B N 1
ATOM 3385 C CA . MET B 1 123 ? -5.508 13.5 -11.453 1 97.31 123 MET B CA 1
ATOM 3386 C C . MET B 1 123 ? -5.129 13.633 -12.922 1 97.31 123 MET B C 1
ATOM 3388 O O . MET B 1 123 ? -4.891 14.742 -13.414 1 97.31 123 MET B O 1
ATOM 3392 N N . PRO B 1 124 ? -5.07 12.5 -13.656 1 96 124 PRO B N 1
ATOM 3393 C CA . PRO B 1 124 ? -4.746 12.633 -15.078 1 96 124 PRO B CA 1
ATOM 3394 C C . PRO B 1 124 ? -5.773 13.469 -15.836 1 96 124 PRO B C 1
ATOM 3396 O O . PRO B 1 124 ? -5.418 14.164 -16.797 1 96 124 PRO B O 1
ATOM 3399 N N . LEU B 1 125 ? -6.977 13.453 -15.43 1 94.56 125 LEU B N 1
ATOM 3400 C CA . LEU B 1 125 ? -8.062 14.094 -16.172 1 94.56 125 LEU B CA 1
ATOM 3401 C C . LEU B 1 125 ? -8.258 15.531 -15.703 1 94.56 125 LEU B C 1
ATOM 3403 O O . LEU B 1 125 ? -8.492 16.422 -16.516 1 94.56 125 LEU B O 1
ATOM 3407 N N . GLU B 1 126 ? -8.062 15.758 -14.391 1 96.5 126 GLU B N 1
ATOM 3408 C CA . GLU B 1 126 ? -8.516 17.031 -13.836 1 96.5 126 GLU B CA 1
ATOM 3409 C C . GLU B 1 126 ? -7.445 17.672 -12.961 1 96.5 126 GLU B C 1
ATOM 3411 O O . GLU B 1 126 ? -7.645 18.75 -12.414 1 96.5 126 GLU B O 1
ATOM 3416 N N . GLY B 1 127 ? -6.336 17.109 -12.867 1 96.06 127 GLY B N 1
ATOM 3417 C CA . GLY B 1 127 ? -5.32 17.562 -11.93 1 96.06 127 GLY B CA 1
ATOM 3418 C C . GLY B 1 127 ? -4.793 18.953 -12.242 1 96.06 127 GLY B C 1
ATOM 3419 O O . GLY B 1 127 ? -4.379 19.672 -11.344 1 96.06 127 GLY B O 1
ATOM 3420 N N . GLU B 1 128 ? -4.809 19.344 -13.477 1 96.5 128 GLU B N 1
ATOM 3421 C CA . GLU B 1 128 ? -4.281 20.641 -13.891 1 96.5 128 GLU B CA 1
ATOM 3422 C C . GLU B 1 128 ? -5.254 21.766 -13.555 1 96.5 128 GLU B C 1
ATOM 3424 O O . GLU B 1 128 ? -4.836 22.875 -13.219 1 96.5 128 GLU B O 1
ATOM 3429 N N . THR B 1 129 ? -6.559 21.484 -13.539 1 96.75 129 THR B N 1
ATOM 3430 C CA . THR B 1 129 ? -7.566 22.531 -13.406 1 96.75 129 THR B CA 1
ATOM 3431 C C . THR B 1 129 ? -8.25 22.453 -12.047 1 96.75 129 THR B C 1
ATOM 3433 O O . THR B 1 129 ? -8.758 23.453 -11.539 1 96.75 129 THR B O 1
ATOM 3436 N N . ARG B 1 130 ? -8.188 21.297 -11.438 1 97.19 130 ARG B N 1
ATOM 3437 C CA . ARG B 1 130 ? -8.961 21.109 -10.211 1 97.19 130 ARG B CA 1
ATOM 3438 C C . ARG B 1 130 ? -8.086 20.547 -9.102 1 97.19 130 ARG B C 1
ATOM 3440 O O . ARG B 1 130 ? -8.547 19.75 -8.281 1 97.19 130 ARG B O 1
ATOM 3447 N N . PHE B 1 131 ? -6.898 20.922 -9.125 1 97.5 131 PHE B N 1
ATOM 3448 C CA . PHE B 1 131 ? -5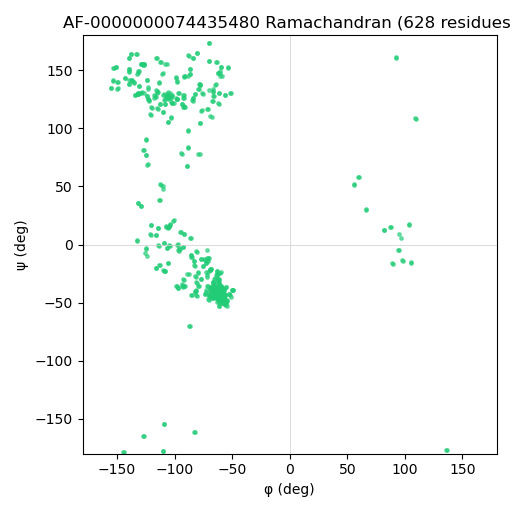.93 20.375 -8.188 1 97.5 131 PHE B CA 1
ATOM 3449 C C . PHE B 1 131 ? -6.395 20.562 -6.746 1 97.5 131 PHE B C 1
ATOM 3451 O O . PHE B 1 131 ? -6.453 19.609 -5.973 1 97.5 131 PHE B O 1
ATOM 3458 N N . ASN B 1 132 ? -6.77 21.719 -6.336 1 95.06 132 ASN B N 1
ATOM 3459 C CA . ASN B 1 132 ? -7.172 22.047 -4.969 1 95.06 132 ASN B CA 1
ATOM 3460 C C . ASN B 1 132 ? -8.469 21.344 -4.59 1 95.06 132 ASN B C 1
ATOM 3462 O O . ASN B 1 132 ? -8.648 20.938 -3.441 1 95.06 132 ASN B O 1
ATOM 3466 N N . SER B 1 133 ? -9.344 21.25 -5.496 1 97 133 SER B N 1
ATOM 3467 C CA . SER B 1 133 ? -10.586 20.531 -5.242 1 97 133 SER B CA 1
ATOM 3468 C C . SER B 1 133 ? -10.336 19.047 -4.992 1 97 133 SER B C 1
ATOM 3470 O O . SER B 1 133 ? -10.922 18.469 -4.082 1 97 133 SER B O 1
ATOM 3472 N N . LEU B 1 134 ? -9.477 18.5 -5.832 1 97.88 134 LEU B N 1
ATOM 3473 C CA . LEU B 1 134 ? -9.117 17.094 -5.652 1 97.88 134 LEU B CA 1
ATOM 3474 C C . LEU B 1 134 ? -8.414 16.875 -4.32 1 97.88 134 LEU B C 1
ATOM 3476 O O . LEU B 1 134 ? -8.68 15.891 -3.625 1 97.88 134 LEU B O 1
ATOM 3480 N N . ARG B 1 135 ? -7.559 17.797 -4.008 1 96.56 135 ARG B N 1
ATOM 3481 C CA . ARG B 1 135 ? -6.898 17.75 -2.709 1 96.56 135 ARG B CA 1
ATOM 3482 C C . ARG B 1 135 ? -7.918 17.703 -1.578 1 96.56 135 ARG B C 1
ATOM 3484 O O . ARG B 1 135 ? -7.82 16.859 -0.682 1 96.56 135 ARG B O 1
ATOM 3491 N N . LYS B 1 136 ? -8.852 18.547 -1.606 1 94.12 136 LYS B N 1
ATOM 3492 C CA . LYS B 1 136 ? -9.883 18.594 -0.58 1 94.12 136 LYS B CA 1
ATOM 3493 C C . LYS B 1 136 ? -10.672 17.281 -0.535 1 94.12 136 LYS B C 1
ATOM 3495 O O . LYS B 1 136 ? -10.953 16.766 0.545 1 94.12 136 LYS B O 1
ATOM 3500 N N . GLU B 1 137 ? -10.953 16.766 -1.649 1 96.06 137 GLU B N 1
ATOM 3501 C CA . GLU B 1 137 ? -11.758 15.555 -1.767 1 96.06 137 GLU B CA 1
ATOM 3502 C C . GLU B 1 137 ? -11.031 14.352 -1.168 1 96.06 137 GLU B C 1
ATOM 3504 O O . GLU B 1 137 ? -11.664 13.484 -0.562 1 96.06 137 GLU B O 1
ATOM 3509 N N . PHE B 1 138 ? -9.758 14.305 -1.307 1 97.06 138 PHE B N 1
ATOM 3510 C CA . PHE B 1 138 ? -9 13.125 -0.917 1 97.06 138 PHE B CA 1
ATOM 3511 C C . PHE B 1 138 ? -8.266 13.359 0.394 1 97.06 138 PHE B C 1
ATOM 3513 O O . PHE B 1 138 ? -7.34 12.617 0.738 1 97.06 138 PHE B O 1
ATOM 3520 N N . SER B 1 139 ? -8.68 14.422 1.186 1 95.56 139 SER B N 1
ATOM 3521 C CA . SER B 1 139 ? -7.965 14.797 2.402 1 95.56 139 SER B CA 1
ATOM 3522 C C . SER B 1 139 ? -8.594 14.148 3.633 1 95.56 139 SER B C 1
ATOM 3524 O O . SER B 1 139 ? -8.266 14.516 4.766 1 95.56 139 SER B O 1
ATOM 3526 N N . LYS B 1 140 ? -9.461 13.242 3.496 1 95.31 140 LYS B N 1
ATOM 3527 C CA . LYS B 1 140 ? -10.117 12.562 4.613 1 95.31 140 LYS B CA 1
ATOM 3528 C C . LYS B 1 140 ? -9.719 11.094 4.676 1 95.31 140 LYS B C 1
ATOM 3530 O O . LYS B 1 140 ? -10.57 10.227 4.883 1 95.31 140 LYS B O 1
ATOM 3535 N N . GLY B 1 141 ? -8.438 10.836 4.379 1 97.62 141 GLY B N 1
ATOM 3536 C CA . GLY B 1 141 ? -7.93 9.484 4.516 1 97.62 141 GLY B CA 1
ATOM 3537 C C . GLY B 1 141 ? -7.812 9.031 5.961 1 97.62 141 GLY B C 1
ATOM 3538 O O . GLY B 1 141 ? -8.062 9.805 6.883 1 97.62 141 GLY B O 1
ATOM 3539 N N . ILE B 1 142 ? -7.48 7.77 6.168 1 98.06 142 ILE B N 1
ATOM 3540 C CA . ILE B 1 142 ? -7.254 7.254 7.512 1 98.06 142 ILE B CA 1
ATOM 3541 C C . ILE B 1 142 ? -5.965 6.438 7.539 1 98.06 142 ILE B C 1
ATOM 3543 O O . ILE B 1 142 ? -5.418 6.094 6.488 1 98.06 142 ILE B O 1
ATOM 3547 N N . GLU B 1 143 ? -5.445 6.18 8.695 1 98.56 143 GLU B N 1
ATOM 3548 C CA . GLU B 1 143 ? -4.23 5.398 8.898 1 98.56 143 GLU B CA 1
ATOM 3549 C C . GLU B 1 143 ? -4.559 3.953 9.266 1 98.56 143 GLU B C 1
ATOM 3551 O O . GLU B 1 143 ? -5.547 3.693 9.961 1 98.56 143 GLU B O 1
ATOM 3556 N N . LEU B 1 144 ? -3.752 3.004 8.789 1 98.56 144 LEU B N 1
ATOM 3557 C CA . LEU B 1 144 ? -3.957 1.589 9.078 1 98.56 144 LEU B CA 1
ATOM 3558 C C . LEU B 1 144 ? -3.43 1.237 10.469 1 98.56 144 LEU B C 1
ATOM 3560 O O . LEU B 1 144 ? -3.979 0.365 11.141 1 98.56 144 LEU B O 1
ATOM 3564 N N . ARG B 1 145 ? -2.303 1.904 10.859 1 97.88 145 ARG B N 1
ATOM 3565 C CA . ARG B 1 145 ? -1.749 1.633 12.188 1 97.88 145 ARG B CA 1
ATOM 3566 C C . ARG B 1 145 ? -2.82 1.757 13.266 1 97.88 145 ARG B C 1
ATOM 3568 O O . ARG B 1 145 ? -3.588 2.721 13.273 1 97.88 145 ARG B O 1
ATOM 3575 N N . GLY B 1 146 ? -2.887 0.756 14.094 1 97.44 146 GLY B N 1
ATOM 3576 C CA . GLY B 1 146 ? -3.811 0.783 15.211 1 97.44 146 GLY B CA 1
ATOM 3577 C C . GLY B 1 146 ? -5.18 0.228 14.875 1 97.44 146 GLY B C 1
ATOM 3578 O O . GLY B 1 146 ? -5.98 -0.059 15.766 1 97.44 146 GLY B O 1
ATOM 3579 N N . LYS B 1 147 ? -5.523 0.09 13.609 1 98.38 147 LYS B N 1
ATOM 3580 C CA . LYS B 1 147 ? -6.801 -0.486 13.195 1 98.38 147 LYS B CA 1
ATOM 3581 C C . LYS B 1 147 ? -6.758 -2.01 13.25 1 98.38 147 LYS B C 1
ATOM 3583 O O . LYS B 1 147 ? -5.676 -2.605 13.297 1 98.38 147 LYS B O 1
ATOM 3588 N N . THR B 1 148 ? -7.883 -2.645 13.211 1 98.5 148 THR B N 1
ATOM 3589 C CA . THR B 1 148 ? -7.984 -4.094 13.305 1 98.5 148 THR B CA 1
ATOM 3590 C C . THR B 1 148 ? -8.289 -4.707 11.938 1 98.5 148 THR B C 1
ATOM 3592 O O . THR B 1 148 ? -9.266 -4.328 11.289 1 98.5 148 THR B O 1
ATOM 3595 N N . LEU B 1 149 ? -7.477 -5.641 11.539 1 98.69 149 LEU B N 1
ATOM 3596 C CA . LEU B 1 149 ? -7.711 -6.414 10.32 1 98.69 149 LEU B CA 1
ATOM 3597 C C . LEU B 1 149 ? -8.273 -7.793 10.656 1 98.69 149 LEU B C 1
ATOM 3599 O O . LEU B 1 149 ? -7.691 -8.531 11.445 1 98.69 149 LEU B O 1
ATOM 3603 N N . GLY B 1 150 ? -9.445 -8.078 10.117 1 98.69 150 GLY B N 1
ATOM 3604 C CA . GLY B 1 150 ? -10.008 -9.422 10.164 1 98.69 150 GLY B CA 1
ATOM 3605 C C . GLY B 1 150 ? -9.656 -10.258 8.945 1 98.69 150 GLY B C 1
ATOM 3606 O O . GLY B 1 150 ? -9.914 -9.852 7.812 1 98.69 150 GLY B O 1
ATOM 3607 N N . ILE B 1 151 ? -9.086 -11.445 9.188 1 98.62 151 ILE B N 1
ATOM 3608 C CA . ILE B 1 151 ? -8.672 -12.328 8.102 1 98.62 151 ILE B CA 1
ATOM 3609 C C . ILE B 1 151 ? -9.578 -13.547 8.055 1 98.62 151 ILE B C 1
ATOM 3611 O O . ILE B 1 151 ? -9.617 -14.336 9 1 98.62 151 ILE B O 1
ATOM 3615 N N . LEU B 1 152 ? -10.344 -13.664 6.961 1 97.81 152 LEU B N 1
ATOM 3616 C CA . LEU B 1 152 ? -11.141 -14.867 6.734 1 97.81 152 LEU B CA 1
ATOM 3617 C C . LEU B 1 152 ? -10.328 -15.914 5.98 1 97.81 152 LEU B C 1
ATOM 3619 O O . LEU B 1 152 ? -10.297 -15.914 4.75 1 97.81 152 LEU B O 1
ATOM 3623 N N . GLY B 1 153 ? -9.773 -16.859 6.711 1 94.44 153 GLY B N 1
ATOM 3624 C CA . GLY B 1 153 ? -8.891 -17.875 6.148 1 94.44 153 GLY B CA 1
ATOM 3625 C C . GLY B 1 153 ? -7.438 -17.688 6.547 1 94.44 153 GLY B C 1
ATOM 3626 O O . GLY B 1 153 ? -6.734 -16.844 5.984 1 94.44 153 GLY B O 1
ATOM 3627 N N . LEU B 1 154 ? -6.965 -18.562 7.395 1 93.69 154 LEU B N 1
ATOM 3628 C CA . LEU B 1 154 ? -5.617 -18.422 7.945 1 93.69 154 LEU B CA 1
ATOM 3629 C C . LEU B 1 154 ? -4.715 -19.547 7.441 1 93.69 154 LEU B C 1
ATOM 3631 O O . LEU B 1 154 ? -4.062 -20.234 8.234 1 93.69 154 LEU B O 1
ATOM 3635 N N . ASP B 1 155 ? -4.707 -19.703 6.18 1 91.62 155 ASP B N 1
ATOM 3636 C CA . ASP B 1 155 ? -3.742 -20.594 5.531 1 91.62 155 ASP B CA 1
ATOM 3637 C C . ASP B 1 155 ? -2.406 -19.875 5.324 1 91.62 155 ASP B C 1
ATOM 3639 O O . ASP B 1 155 ? -2.109 -18.891 6 1 91.62 155 ASP B O 1
ATOM 3643 N N . ALA B 1 156 ? -1.559 -20.375 4.43 1 93.56 156 ALA B N 1
ATOM 3644 C CA . ALA B 1 156 ? -0.242 -19.797 4.195 1 93.56 156 ALA B CA 1
ATOM 3645 C C . ALA B 1 156 ? -0.359 -18.328 3.801 1 93.56 156 ALA B C 1
ATOM 3647 O O . ALA B 1 156 ? 0.4 -17.484 4.285 1 93.56 156 ALA B O 1
ATOM 3648 N N . THR B 1 157 ? -1.317 -18.047 2.896 1 96.19 157 THR B N 1
ATOM 3649 C CA . THR B 1 157 ? -1.535 -16.656 2.471 1 96.19 157 THR B CA 1
ATOM 3650 C C . THR B 1 157 ? -2.027 -15.805 3.635 1 96.19 157 THR B C 1
ATOM 3652 O O . THR B 1 157 ? -1.555 -14.688 3.83 1 96.19 157 THR B O 1
ATOM 3655 N N . GLY B 1 158 ? -2.982 -16.344 4.375 1 96.88 158 GLY B N 1
ATOM 3656 C CA . GLY B 1 158 ? -3.484 -15.633 5.539 1 96.88 158 GLY B CA 1
ATOM 3657 C C . GLY B 1 158 ? -2.398 -15.289 6.539 1 96.88 158 GLY B C 1
ATOM 3658 O O . GLY B 1 158 ? -2.404 -14.195 7.117 1 96.88 158 GLY B O 1
ATOM 3659 N N . LYS B 1 159 ? -1.494 -16.188 6.73 1 96.88 159 LYS B N 1
ATOM 3660 C CA . LYS B 1 159 ? -0.395 -15.945 7.66 1 96.88 159 LYS B CA 1
ATOM 3661 C C . LYS B 1 159 ? 0.531 -14.844 7.152 1 96.88 159 LYS B C 1
ATOM 3663 O O . LYS B 1 159 ? 1.035 -14.039 7.938 1 96.88 159 LYS B O 1
ATOM 3668 N N . GLU B 1 160 ? 0.787 -14.852 5.844 1 98 160 GLU B N 1
ATOM 3669 C CA . GLU B 1 160 ? 1.602 -13.781 5.273 1 98 160 GLU B CA 1
ATOM 3670 C C . GLU B 1 160 ? 0.916 -12.422 5.418 1 98 160 GLU B C 1
ATOM 3672 O O . GLU B 1 160 ? 1.572 -11.414 5.68 1 98 160 GLU B O 1
ATOM 3677 N N . VAL B 1 161 ? -0.407 -12.398 5.27 1 98.69 161 VAL B N 1
ATOM 3678 C CA . VAL B 1 161 ? -1.174 -11.164 5.449 1 98.69 161 VAL B CA 1
ATOM 3679 C C . VAL B 1 161 ? -1.07 -10.703 6.898 1 98.69 161 VAL B C 1
ATOM 3681 O O . VAL B 1 161 ? -0.83 -9.523 7.16 1 98.69 161 VAL B O 1
ATOM 3684 N N . ALA B 1 162 ? -1.233 -11.641 7.797 1 98.5 162 ALA B N 1
ATOM 3685 C CA . ALA B 1 162 ? -1.111 -11.32 9.211 1 98.5 162 ALA B CA 1
ATOM 3686 C C . ALA B 1 162 ? 0.268 -10.742 9.531 1 98.5 162 ALA B C 1
ATOM 3688 O O . ALA B 1 162 ? 0.387 -9.773 10.281 1 98.5 162 ALA B O 1
ATOM 3689 N N . LYS B 1 163 ? 1.251 -11.375 8.984 1 98.31 163 LYS B N 1
ATOM 3690 C CA . LYS B 1 163 ? 2.635 -10.961 9.18 1 98.31 163 LYS B CA 1
ATOM 3691 C C . LYS B 1 163 ? 2.828 -9.492 8.797 1 98.31 163 LYS B C 1
ATOM 3693 O O . LYS B 1 163 ? 3.377 -8.711 9.578 1 98.31 163 LYS B O 1
ATOM 3698 N N . ILE B 1 164 ? 2.348 -9.094 7.66 1 98.62 164 ILE B N 1
ATOM 3699 C CA . ILE B 1 164 ? 2.498 -7.723 7.18 1 98.62 164 ILE B CA 1
ATOM 3700 C C . ILE B 1 164 ? 1.675 -6.773 8.047 1 98.62 164 ILE B C 1
ATOM 3702 O O . ILE B 1 164 ? 2.158 -5.715 8.453 1 98.62 164 ILE B O 1
ATOM 3706 N N . ALA B 1 165 ? 0.447 -7.141 8.367 1 98.69 165 ALA B N 1
ATOM 3707 C CA . ALA B 1 165 ? -0.433 -6.312 9.188 1 98.69 165 ALA B CA 1
ATOM 3708 C C . ALA B 1 165 ? 0.216 -5.98 10.531 1 98.69 165 ALA B C 1
ATOM 3710 O O . ALA B 1 165 ? 0.233 -4.82 10.945 1 98.69 165 ALA B O 1
ATOM 3711 N N . LEU B 1 166 ? 0.73 -7 11.148 1 98.31 166 LEU B N 1
ATOM 3712 C CA . LEU B 1 166 ? 1.388 -6.82 12.445 1 98.31 166 LEU B CA 1
ATOM 3713 C C . LEU B 1 166 ? 2.625 -5.941 12.305 1 98.31 166 LEU B C 1
ATOM 3715 O O . LEU B 1 166 ? 2.879 -5.082 13.148 1 98.31 166 LEU B O 1
ATOM 3719 N N . GLY B 1 167 ? 3.342 -6.117 11.266 1 97.44 167 GLY B N 1
ATOM 3720 C CA . GLY B 1 167 ? 4.555 -5.355 11.023 1 97.44 167 GLY B CA 1
ATOM 3721 C C . GLY B 1 167 ? 4.305 -3.869 10.867 1 97.44 167 GLY B C 1
ATOM 3722 O O . GLY B 1 167 ? 5.156 -3.049 11.219 1 97.44 167 GLY B O 1
ATOM 3723 N N . ILE B 1 168 ? 3.121 -3.502 10.359 1 97.38 168 ILE B N 1
ATOM 3724 C CA . ILE B 1 168 ? 2.865 -2.082 10.133 1 97.38 168 ILE B CA 1
ATOM 3725 C C . ILE B 1 168 ? 2.119 -1.501 11.336 1 97.38 168 ILE B C 1
ATOM 3727 O O . ILE B 1 168 ? 1.813 -0.306 11.359 1 97.38 168 ILE B O 1
ATOM 3731 N N . GLY B 1 169 ? 1.788 -2.373 12.289 1 97.25 169 GLY B N 1
ATOM 3732 C CA . GLY B 1 169 ? 1.248 -1.881 13.547 1 97.25 169 GLY B CA 1
ATOM 3733 C C . GLY B 1 169 ? -0.254 -2.059 13.664 1 97.25 169 GLY B C 1
ATOM 3734 O O . GLY B 1 169 ? -0.901 -1.406 14.484 1 97.25 169 GLY B O 1
ATOM 3735 N N . MET B 1 170 ? -0.855 -2.893 12.875 1 98.12 170 MET B N 1
ATOM 3736 C CA . MET B 1 170 ? -2.277 -3.201 12.977 1 98.12 170 MET B CA 1
ATOM 3737 C C . MET B 1 170 ? -2.523 -4.289 14.023 1 98.12 170 MET B C 1
ATOM 3739 O O . MET B 1 170 ? -1.602 -5.016 14.398 1 98.12 170 MET B O 1
ATOM 3743 N N . ASN B 1 171 ? -3.766 -4.355 14.477 1 97.44 171 ASN B N 1
ATOM 3744 C CA . ASN B 1 171 ? -4.266 -5.535 15.164 1 97.44 171 ASN B CA 1
ATOM 3745 C C . ASN B 1 171 ? -4.812 -6.57 14.188 1 97.44 171 ASN B C 1
ATOM 3747 O O . ASN B 1 171 ? -5.293 -6.215 13.109 1 97.44 171 ASN B O 1
ATOM 3751 N N . VAL B 1 172 ? -4.723 -7.883 14.617 1 98.06 172 VAL B N 1
ATOM 3752 C CA . VAL B 1 172 ? -5.172 -8.922 13.695 1 98.06 172 VAL B CA 1
ATOM 3753 C C . VAL B 1 172 ? -6.09 -9.898 14.43 1 98.06 172 VAL B C 1
ATOM 3755 O O . VAL B 1 172 ? -5.777 -10.344 15.539 1 98.06 172 VAL B O 1
ATOM 3758 N N . ILE B 1 173 ? -7.219 -10.172 13.891 1 97.38 173 ILE B N 1
ATOM 3759 C CA . ILE B 1 173 ? -8.094 -11.281 14.273 1 97.38 173 ILE B CA 1
ATOM 3760 C C . ILE B 1 173 ? -8.383 -12.156 13.047 1 97.38 173 ILE B C 1
ATOM 3762 O O . ILE B 1 173 ? -8.484 -11.648 11.93 1 97.38 173 ILE B O 1
ATOM 3766 N N . ALA B 1 174 ? -8.438 -13.438 13.227 1 97.81 174 ALA B N 1
ATOM 3767 C CA . ALA B 1 174 ? -8.602 -14.32 12.07 1 97.81 174 ALA B CA 1
ATOM 3768 C C . ALA B 1 174 ? -9.562 -15.461 12.398 1 97.81 174 ALA B C 1
ATOM 3770 O O . ALA B 1 174 ? -9.867 -15.719 13.562 1 97.81 174 ALA B O 1
ATOM 3771 N N . THR B 1 175 ? -10.062 -16.031 11.328 1 96.62 175 THR B N 1
ATOM 3772 C CA . THR B 1 175 ? -10.836 -17.25 11.461 1 96.62 175 THR B CA 1
ATOM 3773 C C . THR B 1 175 ? -10.07 -18.438 10.875 1 96.62 175 THR B C 1
ATOM 3775 O O . THR B 1 175 ? -9.25 -18.266 9.977 1 96.62 175 THR B O 1
ATOM 3778 N N . SER B 1 176 ? -10.289 -19.547 11.484 1 92.56 176 SER B N 1
ATOM 3779 C CA . SER B 1 176 ? -9.742 -20.797 10.977 1 92.56 176 SER B CA 1
ATOM 3780 C C . SER B 1 176 ? -10.641 -21.984 11.32 1 92.56 176 SER B C 1
ATOM 3782 O O . SER B 1 176 ? -11.234 -22.016 12.406 1 92.56 176 SER B O 1
ATOM 3784 N N . ASP B 1 177 ? -10.742 -22.812 10.375 1 85.81 177 ASP B N 1
ATOM 3785 C CA . ASP B 1 177 ? -11.539 -24 10.633 1 85.81 177 ASP B CA 1
ATOM 3786 C C . ASP B 1 177 ? -10.727 -25.062 11.367 1 85.81 177 ASP B C 1
ATOM 3788 O O . ASP B 1 177 ? -11.289 -25.969 11.992 1 85.81 177 ASP B O 1
ATOM 3792 N N . ASN B 1 178 ? -9.461 -24.969 11.336 1 85.06 178 ASN B N 1
ATOM 3793 C CA . ASN B 1 178 ? -8.641 -26.078 11.773 1 85.06 178 ASN B CA 1
ATOM 3794 C C . ASN B 1 178 ? -7.672 -25.672 12.883 1 85.06 178 ASN B C 1
ATOM 3796 O O . ASN B 1 178 ? -6.945 -26.5 13.422 1 85.06 178 ASN B O 1
ATOM 3800 N N . LEU B 1 179 ? -7.621 -24.375 13.094 1 85.19 179 LEU B N 1
ATOM 3801 C CA . LEU B 1 179 ? -6.652 -23.906 14.078 1 85.19 179 LEU B CA 1
ATOM 3802 C C . LEU B 1 179 ? -7.359 -23.312 15.297 1 85.19 179 LEU B C 1
ATOM 3804 O O . LEU B 1 179 ? -8.375 -22.625 15.156 1 85.19 179 LEU B O 1
ATOM 3808 N N . GLU B 1 180 ? -6.832 -23.609 16.438 1 85 180 GLU B N 1
ATOM 3809 C CA . GLU B 1 180 ? -7.332 -23 17.672 1 85 180 GLU B CA 1
ATOM 3810 C C . GLU B 1 180 ? -6.477 -21.797 18.078 1 85 180 GLU B C 1
ATOM 3812 O O . GLU B 1 180 ? -6.965 -20.875 18.719 1 85 180 GLU B O 1
ATOM 3817 N N . LYS B 1 181 ? -5.242 -22.031 17.828 1 88.19 181 LYS B N 1
ATOM 3818 C CA . LYS B 1 181 ? -4.281 -20.969 18.078 1 88.19 181 LYS B CA 1
ATOM 3819 C C . LYS B 1 181 ? -3.234 -20.891 16.984 1 88.19 181 LYS B C 1
ATOM 3821 O O . LYS B 1 181 ? -3.023 -21.844 16.25 1 88.19 181 LYS B O 1
ATOM 3826 N N . THR B 1 182 ? -2.773 -19.672 16.766 1 92.75 182 THR B N 1
ATOM 3827 C CA . THR B 1 182 ? -1.717 -19.531 15.773 1 92.75 182 THR B CA 1
ATOM 3828 C C . THR B 1 182 ? -0.702 -18.469 16.203 1 92.75 182 THR B C 1
ATOM 3830 O O . THR B 1 182 ? -1.037 -17.547 16.953 1 92.75 182 THR B O 1
ATOM 3833 N N . THR B 1 183 ? 0.505 -18.781 15.883 1 96.5 183 THR B N 1
ATOM 3834 C CA . THR B 1 183 ? 1.595 -17.828 16.109 1 96.5 183 THR B CA 1
ATOM 3835 C C . THR B 1 183 ? 2.195 -17.375 14.781 1 96.5 183 THR B C 1
ATOM 3837 O O . THR B 1 183 ? 2.479 -18.188 13.906 1 96.5 183 THR B O 1
ATOM 3840 N N . ILE B 1 184 ? 2.314 -16.078 14.695 1 97.56 184 ILE B N 1
ATOM 3841 C CA . ILE B 1 184 ? 2.92 -15.5 13.5 1 97.56 184 ILE B CA 1
ATOM 3842 C C . ILE B 1 184 ? 4.348 -15.062 13.812 1 97.56 184 ILE B C 1
ATOM 3844 O O . ILE B 1 184 ? 4.586 -14.32 14.766 1 97.56 184 ILE B O 1
ATOM 3848 N N . THR B 1 185 ? 5.242 -15.531 13 1 97.38 185 THR B N 1
ATOM 3849 C CA . THR B 1 185 ? 6.633 -15.102 13.109 1 97.38 185 THR B CA 1
ATOM 3850 C C . THR B 1 185 ? 6.941 -14 12.102 1 97.38 185 THR B C 1
ATOM 3852 O O . THR B 1 185 ? 6.711 -14.172 10.898 1 97.38 185 THR B O 1
ATOM 3855 N N . ILE B 1 186 ? 7.43 -12.891 12.523 1 97.44 186 ILE B N 1
ATOM 3856 C CA . ILE B 1 186 ? 7.852 -11.773 11.68 1 97.44 186 ILE B CA 1
ATOM 3857 C C . ILE B 1 186 ? 9.375 -11.703 11.633 1 97.44 186 ILE B C 1
ATOM 3859 O O . ILE B 1 186 ? 10.016 -11.281 12.594 1 97.44 186 ILE B O 1
ATOM 3863 N N . PRO B 1 187 ? 9.938 -12.109 10.516 1 97.12 187 PRO B N 1
ATOM 3864 C CA . PRO B 1 187 ? 11.391 -12.055 10.383 1 97.12 187 PRO B CA 1
ATOM 3865 C C . PRO B 1 187 ? 11.891 -10.703 9.875 1 97.12 187 PRO B C 1
ATOM 3867 O O . PRO B 1 187 ? 11.242 -10.078 9.031 1 97.12 187 PRO B O 1
ATOM 3870 N N . PHE B 1 188 ? 13.047 -10.242 10.297 1 95.81 188 PHE B N 1
ATOM 3871 C CA . PHE B 1 188 ? 13.695 -9.023 9.844 1 95.81 188 PHE B CA 1
ATOM 3872 C C . PHE B 1 188 ? 15.008 -9.336 9.133 1 95.81 188 PHE B C 1
ATOM 3874 O O . PHE B 1 188 ? 15.57 -10.422 9.312 1 95.81 188 PHE B O 1
ATOM 3881 N N . TYR B 1 189 ? 15.461 -8.461 8.391 1 90.75 189 TYR B N 1
ATOM 3882 C CA . TYR B 1 189 ? 16.578 -8.703 7.488 1 90.75 189 TYR B CA 1
ATOM 3883 C C . TYR B 1 189 ? 17.875 -8.914 8.273 1 90.75 189 TYR B C 1
ATOM 3885 O O . TYR B 1 189 ? 18.812 -9.523 7.766 1 90.75 189 TYR B O 1
ATOM 3893 N N . ASN B 1 190 ? 17.906 -8.445 9.484 1 91.69 190 ASN B N 1
ATOM 3894 C CA . ASN B 1 190 ? 19.141 -8.555 10.266 1 91.69 190 ASN B CA 1
ATOM 3895 C C . ASN B 1 190 ? 19.156 -9.836 11.094 1 91.69 190 ASN B C 1
ATOM 3897 O O . ASN B 1 190 ? 19.953 -9.953 12.031 1 91.69 190 ASN B O 1
ATOM 3901 N N . GLY B 1 191 ? 18.203 -10.75 10.883 1 93.81 191 GLY B N 1
ATOM 3902 C CA . GLY B 1 191 ? 18.188 -12.047 11.539 1 93.81 191 GLY B CA 1
ATOM 3903 C C . GLY B 1 191 ? 17.281 -12.094 12.75 1 93.81 191 GLY B C 1
ATOM 3904 O O . GLY B 1 191 ? 16.969 -13.172 13.266 1 93.81 191 GLY B O 1
ATOM 3905 N N . GLN B 1 192 ? 16.859 -10.906 13.219 1 95.38 192 GLN B N 1
ATOM 3906 C CA . GLN B 1 192 ? 15.891 -10.859 14.312 1 95.38 192 GLN B CA 1
ATOM 3907 C C . GLN B 1 192 ? 14.516 -11.336 13.859 1 95.38 192 GLN B C 1
ATOM 3909 O O . GLN B 1 192 ? 14.227 -11.367 12.664 1 95.38 192 GLN B O 1
ATOM 3914 N N . SER B 1 193 ? 13.719 -11.766 14.836 1 96.75 193 SER B N 1
ATOM 3915 C CA . SER B 1 193 ? 12.328 -12.117 14.578 1 96.75 193 SER B CA 1
ATOM 3916 C C . SER B 1 193 ? 11.461 -11.883 15.812 1 96.75 193 SER B C 1
ATOM 3918 O O . SER B 1 193 ? 11.969 -11.797 16.938 1 96.75 193 SER B O 1
ATOM 3920 N N . VAL B 1 194 ? 10.273 -11.641 15.633 1 96.75 194 VAL B N 1
ATOM 3921 C CA . VAL B 1 194 ? 9.289 -11.492 16.688 1 96.75 194 VAL B CA 1
ATOM 3922 C C . VAL B 1 194 ? 8.148 -12.484 16.484 1 96.75 194 VAL B C 1
ATOM 3924 O O . VAL B 1 194 ? 7.699 -12.695 15.352 1 96.75 194 VAL B O 1
ATOM 3927 N N . MET B 1 195 ? 7.766 -13.133 17.484 1 97.5 195 MET B N 1
ATOM 3928 C CA . MET B 1 195 ? 6.621 -14.047 17.438 1 97.5 195 MET B CA 1
ATOM 3929 C C . MET B 1 195 ? 5.41 -13.43 18.125 1 97.5 195 MET B C 1
ATOM 3931 O O . MET B 1 195 ? 5.496 -12.984 19.266 1 97.5 195 MET B O 1
ATOM 3935 N N . ILE B 1 196 ? 4.332 -13.406 17.453 1 97.25 196 ILE B N 1
ATOM 3936 C CA . ILE B 1 196 ? 3.115 -12.812 17.984 1 97.25 196 ILE B CA 1
ATOM 3937 C C . ILE B 1 196 ? 1.951 -13.789 17.828 1 97.25 196 ILE B C 1
ATOM 3939 O O . ILE B 1 196 ? 1.716 -14.305 16.734 1 97.25 196 ILE B O 1
ATOM 3943 N N . ASN B 1 197 ? 1.225 -14 18.891 1 95.88 197 ASN B N 1
ATOM 3944 C CA . ASN B 1 197 ? 0.01 -14.805 18.828 1 95.88 197 ASN B CA 1
ATOM 3945 C C . ASN B 1 197 ? -1.182 -13.984 18.344 1 95.88 197 ASN B C 1
ATOM 3947 O O . ASN B 1 197 ? -1.396 -12.859 18.797 1 95.88 197 ASN B O 1
ATOM 3951 N N . ILE B 1 198 ? -1.871 -14.5 17.359 1 94.5 198 ILE B N 1
ATOM 3952 C CA . ILE B 1 198 ? -3.07 -13.797 16.922 1 94.5 198 ILE B CA 1
ATOM 3953 C C . ILE B 1 198 ? -4.312 -14.555 17.375 1 94.5 198 ILE B C 1
ATOM 3955 O O . ILE B 1 198 ? -4.266 -15.773 17.578 1 94.5 198 ILE B O 1
ATOM 3959 N N . ASP B 1 199 ? -5.418 -13.852 17.516 1 92.38 199 ASP B N 1
ATOM 3960 C CA . ASP B 1 199 ? -6.668 -14.414 18.031 1 92.38 199 ASP B CA 1
ATOM 3961 C C . ASP B 1 199 ? -7.457 -15.094 16.906 1 92.38 199 ASP B C 1
ATOM 3963 O O . ASP B 1 199 ? -7.723 -14.477 15.867 1 92.38 199 ASP B O 1
ATOM 3967 N N . ILE B 1 200 ? -7.742 -16.281 17.094 1 95.81 200 ILE B N 1
ATOM 3968 C CA . ILE B 1 200 ? -8.688 -16.969 16.234 1 95.81 200 ILE B CA 1
ATOM 3969 C C . ILE B 1 200 ? -10.102 -16.844 16.797 1 95.81 200 ILE B C 1
ATOM 3971 O O . ILE B 1 200 ? -10.344 -17.203 17.953 1 95.81 200 ILE B O 1
ATOM 3975 N N . LYS B 1 201 ? -10.969 -16.234 16.047 1 93.94 201 LYS B N 1
ATOM 3976 C CA . LYS B 1 201 ? -12.328 -15.945 16.484 1 93.94 201 LYS B CA 1
ATOM 3977 C C . LYS B 1 201 ? -13.359 -16.469 15.484 1 93.94 201 LYS B C 1
ATOM 3979 O O . LYS B 1 201 ? -13.047 -16.672 14.305 1 93.94 201 LYS B O 1
ATOM 3984 N N . PRO B 1 202 ? -14.594 -16.734 16.062 1 94.69 202 PRO B N 1
ATOM 3985 C CA . PRO B 1 202 ? -15.664 -17 15.094 1 94.69 202 PRO B CA 1
ATOM 3986 C C . PRO B 1 202 ? -15.906 -15.836 14.148 1 94.69 202 PRO B C 1
ATOM 3988 O O . PRO B 1 202 ? -15.695 -14.68 14.523 1 94.69 202 PRO B O 1
ATOM 3991 N N . ALA B 1 203 ? -16.391 -16.125 12.984 1 95.69 203 ALA B N 1
ATOM 3992 C CA . ALA B 1 203 ? -16.609 -15.117 11.953 1 95.69 203 ALA B CA 1
ATOM 3993 C C . ALA B 1 203 ? -17.484 -13.984 12.469 1 95.69 203 ALA B C 1
ATOM 3995 O O . ALA B 1 203 ? -17.234 -12.812 12.164 1 95.69 203 ALA B O 1
ATOM 3996 N N . GLU B 1 204 ? -18.453 -14.305 13.297 1 96.06 204 GLU B N 1
ATOM 3997 C CA . GLU B 1 204 ? -19.375 -13.312 13.828 1 96.06 204 GLU B CA 1
ATOM 3998 C C . GLU B 1 204 ? -18.641 -12.266 14.664 1 96.06 204 GLU B C 1
ATOM 4000 O O . GLU B 1 204 ? -18.922 -11.07 14.555 1 96.06 204 GLU B O 1
ATOM 4005 N N . GLU B 1 205 ? -17.781 -12.711 15.469 1 96.56 205 GLU B N 1
ATOM 4006 C CA . GLU B 1 205 ? -17 -11.797 16.281 1 96.56 205 GLU B CA 1
ATOM 4007 C C . GLU B 1 205 ? -16.031 -10.977 15.438 1 96.56 205 GLU B C 1
ATOM 4009 O O . GLU B 1 205 ? -15.836 -9.781 15.688 1 96.56 205 GLU B O 1
ATOM 4014 N N . LEU B 1 206 ? -15.469 -11.602 14.492 1 97.69 206 LEU B N 1
ATOM 4015 C CA . LEU B 1 206 ? -14.578 -10.906 13.57 1 97.69 206 LEU B CA 1
ATOM 4016 C C . LEU B 1 206 ? -15.305 -9.766 12.867 1 97.69 206 LEU B C 1
ATOM 4018 O O . LEU B 1 206 ? -14.789 -8.641 12.805 1 97.69 206 LEU B O 1
ATOM 4022 N N . PHE B 1 207 ? -16.531 -10 12.391 1 98.38 207 PHE B N 1
ATOM 4023 C CA . PHE B 1 207 ? -17.328 -9 11.695 1 98.38 207 PHE B CA 1
ATOM 4024 C C . PHE B 1 207 ? -17.609 -7.805 12.594 1 98.38 207 PHE B C 1
ATOM 4026 O O . PHE B 1 207 ? -17.578 -6.656 12.141 1 98.38 207 PHE B O 1
ATOM 4033 N N . GLN B 1 208 ? -17.75 -8.008 13.867 1 97.5 208 GLN B N 1
ATOM 4034 C CA . GLN B 1 208 ? -18.156 -6.969 14.812 1 97.5 208 GLN B CA 1
ATOM 4035 C C . GLN B 1 208 ? -16.984 -6.07 15.18 1 97.5 208 GLN B C 1
ATOM 4037 O O . GLN B 1 208 ? -17.172 -4.895 15.5 1 97.5 208 GLN B O 1
ATOM 4042 N N . HIS B 1 209 ? -15.797 -6.594 15.047 1 97.31 209 HIS B N 1
ATOM 4043 C CA . HIS B 1 209 ? -14.688 -5.883 15.672 1 97.31 209 HIS B CA 1
ATOM 4044 C C . HIS B 1 209 ? -13.695 -5.371 14.625 1 97.31 209 HIS B C 1
ATOM 4046 O O . HIS B 1 209 ? -12.906 -4.469 14.906 1 97.31 209 HIS B O 1
ATOM 4052 N N . ALA B 1 210 ? -13.719 -5.926 13.469 1 98.62 210 ALA B N 1
ATOM 4053 C CA . ALA B 1 210 ? -12.719 -5.598 12.453 1 98.62 210 ALA B CA 1
ATOM 4054 C C . ALA B 1 210 ? -13.039 -4.266 11.781 1 98.62 210 ALA B C 1
ATOM 4056 O O . ALA B 1 210 ? -14.203 -3.955 11.516 1 98.62 210 ALA B O 1
ATOM 4057 N N . ASP B 1 211 ? -12.023 -3.443 11.578 1 98.75 211 ASP B N 1
ATOM 4058 C CA . ASP B 1 211 ? -12.148 -2.246 10.75 1 98.75 211 ASP B CA 1
ATOM 4059 C C . ASP B 1 211 ? -12.047 -2.588 9.266 1 98.75 211 ASP B C 1
ATOM 4061 O O . ASP B 1 211 ? -12.633 -1.91 8.422 1 98.75 211 ASP B O 1
ATOM 4065 N N . PHE B 1 212 ? -11.266 -3.584 8.969 1 98.88 212 PHE B N 1
ATOM 4066 C CA . PHE B 1 212 ? -11.055 -4.125 7.629 1 98.88 212 PHE B CA 1
ATOM 4067 C C . PHE B 1 212 ? -11.172 -5.645 7.641 1 98.88 212 PHE B C 1
ATOM 4069 O O . PHE B 1 212 ? -10.797 -6.297 8.617 1 98.88 212 PHE B O 1
ATOM 4076 N N . ILE B 1 213 ? -11.672 -6.207 6.531 1 98.88 213 ILE B N 1
ATOM 4077 C CA . ILE B 1 213 ? -11.812 -7.652 6.41 1 98.88 213 ILE B CA 1
ATOM 4078 C C . ILE B 1 213 ? -11.289 -8.109 5.051 1 98.88 213 ILE B C 1
ATOM 4080 O O . ILE B 1 213 ? -11.625 -7.527 4.02 1 98.88 213 ILE B O 1
ATOM 4084 N N . THR B 1 214 ? -10.445 -9.07 5.055 1 98.81 214 THR B N 1
ATOM 4085 C CA . THR B 1 214 ? -9.969 -9.664 3.812 1 98.81 214 THR B CA 1
ATOM 4086 C C . THR B 1 214 ? -10.398 -11.125 3.709 1 98.81 214 THR B C 1
ATOM 4088 O O . THR B 1 214 ? -10.336 -11.867 4.691 1 98.81 214 THR B O 1
ATOM 4091 N N . ILE B 1 215 ? -10.914 -11.477 2.57 1 98.19 215 ILE B N 1
ATOM 4092 C CA . ILE B 1 215 ? -11.32 -12.844 2.277 1 98.19 215 ILE B CA 1
ATOM 4093 C C . ILE B 1 215 ? -10.172 -13.586 1.593 1 98.19 215 ILE B C 1
ATOM 4095 O O . ILE B 1 215 ? -9.75 -13.211 0.495 1 98.19 215 ILE B O 1
ATOM 4099 N N . LEU B 1 216 ? -9.703 -14.633 2.236 1 96.5 216 LEU B N 1
ATOM 4100 C CA . LEU B 1 216 ? -8.602 -15.406 1.681 1 96.5 216 LEU B CA 1
ATOM 4101 C C . LEU B 1 216 ? -8.984 -16.875 1.563 1 96.5 216 LEU B C 1
ATOM 4103 O O . LEU B 1 216 ? -8.234 -17.672 0.992 1 96.5 216 LEU B O 1
ATOM 4107 N N . LYS B 1 217 ? -10.148 -17.172 2.031 1 92 217 LYS B N 1
ATOM 4108 C CA . LYS B 1 217 ? -10.672 -18.531 1.946 1 92 217 LYS B CA 1
ATOM 4109 C C . LYS B 1 217 ? -11.328 -18.781 0.593 1 92 217 LYS B C 1
ATOM 4111 O O . LYS B 1 217 ? -12.227 -18.031 0.184 1 92 217 LYS B O 1
ATOM 4116 N N . TYR B 1 218 ? -10.852 -19.828 -0.012 1 88.12 218 TYR B N 1
ATOM 4117 C CA . TYR B 1 218 ? -11.484 -20.203 -1.269 1 88.12 218 TYR B CA 1
ATOM 4118 C C . TYR B 1 218 ? -12.828 -20.875 -1.018 1 88.12 218 TYR B C 1
ATOM 4120 O O . TYR B 1 218 ? -12.945 -21.719 -0.125 1 88.12 218 TYR B O 1
ATOM 4128 N N . SER B 1 219 ? -13.797 -20.391 -1.723 1 90.06 219 SER B N 1
ATOM 4129 C CA . SER B 1 219 ? -15.133 -20.953 -1.565 1 90.06 219 SER B CA 1
ATOM 4130 C C . SER B 1 219 ? -15.961 -20.766 -2.834 1 90.06 219 SER B C 1
ATOM 4132 O O . SER B 1 219 ? -15.883 -19.719 -3.486 1 90.06 219 SER B O 1
ATOM 4134 N N . SER B 1 220 ? -16.734 -21.797 -3.111 1 85.94 220 SER B N 1
ATOM 4135 C CA . SER B 1 220 ? -17.656 -21.703 -4.234 1 85.94 220 SER B CA 1
ATOM 4136 C C . SER B 1 220 ? -18.969 -21.047 -3.82 1 85.94 220 SER B C 1
ATOM 4138 O O . SER B 1 220 ? -19.812 -20.75 -4.668 1 85.94 220 SER B O 1
ATOM 4140 N N . GLU B 1 221 ? -19.078 -20.922 -2.551 1 93.31 221 GLU B N 1
ATOM 4141 C CA . GLU B 1 221 ? -20.266 -20.25 -2.014 1 93.31 221 GLU B CA 1
ATOM 4142 C C . GLU B 1 221 ? -19.906 -18.922 -1.373 1 93.31 221 GLU B C 1
ATOM 4144 O O . GLU B 1 221 ? -18.766 -18.703 -0.957 1 93.31 221 GLU B O 1
ATOM 4149 N N . TYR B 1 222 ? -20.953 -18.094 -1.327 1 96 222 TYR B N 1
ATOM 4150 C CA . TYR B 1 222 ? -20.75 -16.797 -0.708 1 96 222 TYR B CA 1
ATOM 4151 C C . TYR B 1 222 ? -20.359 -16.938 0.757 1 96 222 TYR B C 1
ATOM 4153 O O . TYR B 1 222 ? -21.062 -17.578 1.535 1 96 222 TYR B O 1
ATOM 4161 N N . ILE B 1 223 ? -19.234 -16.438 1.123 1 96.25 223 ILE B N 1
ATOM 4162 C CA . ILE B 1 223 ? -18.828 -16.312 2.518 1 96.25 223 ILE B CA 1
ATOM 4163 C C . ILE B 1 223 ? -19.469 -15.055 3.119 1 96.25 223 ILE B C 1
ATOM 4165 O O . ILE B 1 223 ? -19.891 -15.062 4.277 1 96.25 223 ILE B O 1
ATOM 4169 N N . ILE B 1 224 ? -19.5 -13.992 2.277 1 97.88 224 ILE B N 1
ATOM 4170 C CA . ILE B 1 224 ? -20.078 -12.727 2.699 1 97.88 224 ILE B CA 1
ATOM 4171 C C . ILE B 1 224 ? -21.25 -12.359 1.775 1 97.88 224 ILE B C 1
ATOM 4173 O O . ILE B 1 224 ? -21.062 -12.242 0.56 1 97.88 224 ILE B O 1
ATOM 4177 N N . LYS B 1 225 ? -22.375 -12.258 2.303 1 97.12 225 LYS B N 1
ATOM 4178 C CA . LYS B 1 225 ? -23.578 -11.758 1.647 1 97.12 225 LYS B CA 1
ATOM 4179 C C . LYS B 1 225 ? -24.219 -10.641 2.469 1 97.12 225 LYS B C 1
ATOM 4181 O O . LYS B 1 225 ? -23.562 -10.023 3.309 1 97.12 225 LYS B O 1
ATOM 4186 N N . GLU B 1 226 ? -25.406 -10.297 2.219 1 97.56 226 GLU B N 1
ATOM 4187 C CA . GLU B 1 226 ? -26.078 -9.172 2.867 1 97.56 226 GLU B CA 1
ATOM 4188 C C . GLU B 1 226 ? -26.078 -9.328 4.383 1 97.56 226 GLU B C 1
ATOM 4190 O O . GLU B 1 226 ? -25.812 -8.367 5.109 1 97.56 226 GLU B O 1
ATOM 4195 N N . GLU B 1 227 ? -26.359 -10.484 4.871 1 97.75 227 GLU B N 1
ATOM 4196 C CA . GLU B 1 227 ? -26.469 -10.742 6.305 1 97.75 227 GLU B CA 1
ATOM 4197 C C . GLU B 1 227 ? -25.141 -10.469 7.012 1 97.75 227 GLU B C 1
ATOM 4199 O O . GLU B 1 227 ? -25.125 -9.883 8.094 1 97.75 227 GLU B O 1
ATOM 4204 N N . GLU B 1 228 ? -24.078 -10.898 6.465 1 98.31 228 GLU B N 1
ATOM 4205 C CA . GLU B 1 228 ? -22.781 -10.68 7.066 1 98.31 228 GLU B CA 1
ATOM 4206 C C . GLU B 1 228 ? -22.422 -9.195 7.094 1 98.31 228 GLU B C 1
ATOM 4208 O O . GLU B 1 228 ? -21.875 -8.703 8.078 1 98.31 228 GLU B O 1
ATOM 4213 N N . PHE B 1 229 ? -22.719 -8.414 6.027 1 98.38 229 PHE B N 1
ATOM 4214 C CA . PHE B 1 229 ? -22.453 -6.98 5.988 1 98.38 229 PHE B CA 1
ATOM 4215 C C . PHE B 1 229 ? -23.156 -6.27 7.137 1 98.38 229 PHE B C 1
ATOM 4217 O O . PHE B 1 229 ? -22.594 -5.348 7.738 1 98.38 229 PHE B O 1
ATOM 4224 N N . ARG B 1 230 ? -24.344 -6.703 7.438 1 97.69 230 ARG B N 1
ATOM 4225 C CA . ARG B 1 230 ? -25.125 -6.07 8.492 1 97.69 230 ARG B CA 1
ATOM 4226 C C . ARG B 1 230 ? -24.438 -6.207 9.844 1 97.69 230 ARG B C 1
ATOM 4228 O O . ARG B 1 230 ? -24.609 -5.367 10.727 1 97.69 230 ARG B O 1
ATOM 4235 N N . LYS B 1 231 ? -23.656 -7.227 9.977 1 98.12 231 LYS B N 1
ATOM 4236 C CA . LYS B 1 231 ? -23 -7.52 11.25 1 98.12 231 LYS B CA 1
ATOM 4237 C C . LYS B 1 231 ? -21.688 -6.742 11.391 1 98.12 231 LYS B C 1
ATOM 4239 O O . LYS B 1 231 ? -21.109 -6.688 12.477 1 98.12 231 LYS B O 1
ATOM 4244 N N . MET B 1 232 ? -21.25 -6.109 10.367 1 98.5 232 MET B N 1
ATOM 4245 C CA . MET B 1 232 ? -19.953 -5.438 10.359 1 98.5 232 MET B CA 1
ATOM 4246 C C . MET B 1 232 ? -20.078 -4.012 10.891 1 98.5 232 MET B C 1
ATOM 4248 O O . MET B 1 232 ? -21.188 -3.494 11.039 1 98.5 232 MET B O 1
ATOM 4252 N N . LYS B 1 233 ? -18.969 -3.414 11.281 1 97.88 233 LYS B N 1
ATOM 4253 C CA . LYS B 1 233 ? -18.922 -2.004 11.656 1 97.88 233 LYS B CA 1
ATOM 4254 C C . LYS B 1 233 ? -19.375 -1.115 10.5 1 97.88 233 LYS B C 1
ATOM 4256 O O . LYS B 1 233 ? -19.109 -1.43 9.336 1 97.88 233 LYS B O 1
ATOM 4261 N N . ASP B 1 234 ? -20.031 -0.05 10.828 1 97.69 234 ASP B N 1
ATOM 4262 C CA . ASP B 1 234 ? -20.266 0.955 9.797 1 97.69 234 ASP B CA 1
ATOM 4263 C C . ASP B 1 234 ? -18.953 1.52 9.266 1 97.69 234 ASP B C 1
ATOM 4265 O O . ASP B 1 234 ? -18.047 1.839 10.039 1 97.69 234 ASP B O 1
ATOM 4269 N N . GLY B 1 235 ? -18.844 1.545 7.941 1 97.44 235 GLY B N 1
ATOM 4270 C CA . GLY B 1 235 ? -17.641 2.082 7.328 1 97.44 235 GLY B CA 1
ATOM 4271 C C . GLY B 1 235 ? -16.547 1.048 7.156 1 97.44 235 GLY B C 1
ATOM 4272 O O . GLY B 1 235 ? -15.391 1.396 6.906 1 97.44 235 GLY B O 1
ATOM 4273 N N . VAL B 1 236 ? -16.859 -0.217 7.262 1 98.56 236 VAL B N 1
ATOM 4274 C CA . VAL B 1 236 ? -15.875 -1.295 7.172 1 98.56 236 VAL B CA 1
ATOM 4275 C C . VAL B 1 236 ? -15.227 -1.29 5.789 1 98.56 236 VAL B C 1
ATOM 4277 O O . VAL B 1 236 ? -15.828 -0.832 4.816 1 98.56 236 VAL B O 1
ATOM 4280 N N . GLY B 1 237 ? -13.953 -1.692 5.746 1 98.38 237 GLY B N 1
ATOM 4281 C CA . GLY B 1 237 ? -13.289 -1.999 4.492 1 98.38 237 GLY B CA 1
ATOM 4282 C C . GLY B 1 237 ? -13.266 -3.482 4.176 1 98.38 237 GLY B C 1
ATOM 4283 O O . GLY B 1 237 ? -13.078 -4.309 5.07 1 98.38 237 GLY B O 1
ATOM 4284 N N . ILE B 1 238 ? -13.477 -3.852 2.869 1 98.56 238 ILE B N 1
ATOM 4285 C CA . ILE B 1 238 ? -13.523 -5.254 2.48 1 98.56 238 ILE B CA 1
ATOM 4286 C C . ILE B 1 238 ? -12.617 -5.488 1.272 1 98.56 238 ILE B C 1
ATOM 4288 O O . ILE B 1 238 ? -12.617 -4.695 0.33 1 98.56 238 ILE B O 1
ATOM 4292 N N . ILE B 1 239 ? -11.867 -6.566 1.309 1 98.62 239 ILE B N 1
ATOM 4293 C CA . ILE B 1 239 ? -10.992 -6.945 0.204 1 98.62 239 ILE B CA 1
ATOM 4294 C C . ILE B 1 239 ? -11.203 -8.422 -0.138 1 98.62 239 ILE B C 1
ATOM 4296 O O . ILE B 1 239 ? -11.18 -9.281 0.747 1 98.62 239 ILE B O 1
ATOM 4300 N N . ASN B 1 240 ? -11.391 -8.703 -1.396 1 98.38 240 ASN B N 1
ATOM 4301 C CA . ASN B 1 240 ? -11.477 -10.086 -1.857 1 98.38 240 ASN B CA 1
ATOM 4302 C C . ASN B 1 240 ? -10.398 -10.391 -2.898 1 98.38 240 ASN B C 1
ATOM 4304 O O . ASN B 1 240 ? -10.445 -9.875 -4.016 1 98.38 240 ASN B O 1
ATOM 4308 N N . THR B 1 241 ? -9.484 -11.211 -2.521 1 97.31 241 THR B N 1
ATOM 4309 C CA . THR B 1 241 ? -8.453 -11.672 -3.438 1 97.31 241 T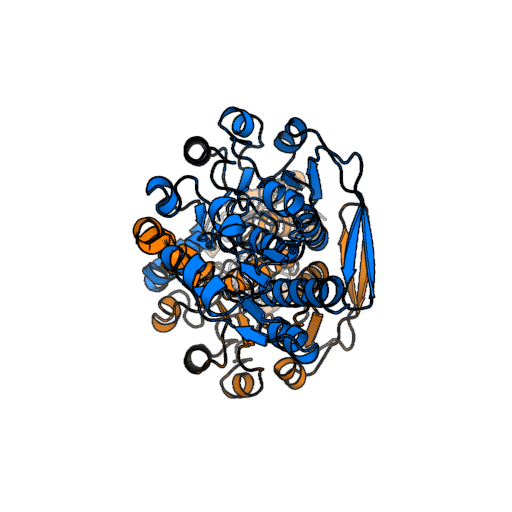HR B CA 1
ATOM 4310 C C . THR B 1 241 ? -8.484 -13.195 -3.566 1 97.31 241 THR B C 1
ATOM 4312 O O . THR B 1 241 ? -7.535 -13.797 -4.07 1 97.31 241 THR B O 1
ATOM 4315 N N . ALA B 1 242 ? -9.492 -13.828 -3.01 1 94.88 242 ALA B N 1
ATOM 4316 C CA . ALA B 1 242 ? -9.547 -15.281 -2.939 1 94.88 242 ALA B CA 1
ATOM 4317 C C . ALA B 1 242 ? -10.172 -15.867 -4.199 1 94.88 242 ALA B C 1
ATOM 4319 O O . ALA B 1 242 ? -9.484 -16.469 -5.027 1 94.88 242 ALA B O 1
ATOM 4320 N N . GLN B 1 243 ? -11.484 -15.617 -4.293 1 93.69 243 GLN B N 1
ATOM 4321 C CA . GLN B 1 243 ? -12.234 -16.219 -5.391 1 93.69 243 GLN B CA 1
ATOM 4322 C C . GLN B 1 243 ? -13.477 -15.391 -5.715 1 93.69 243 GLN B C 1
ATOM 4324 O O . GLN B 1 243 ? -14.164 -14.914 -4.812 1 93.69 243 GLN B O 1
ATOM 4329 N N . GLY B 1 244 ? -13.641 -15.203 -7.055 1 94.81 244 GLY B N 1
ATOM 4330 C CA . GLY B 1 244 ? -14.945 -14.672 -7.426 1 94.81 244 GLY B CA 1
ATOM 4331 C C . GLY B 1 244 ? -16.094 -15.523 -6.938 1 94.81 244 GLY B C 1
ATOM 4332 O O . GLY B 1 244 ? -16.078 -16.75 -7.094 1 94.81 244 GLY B O 1
ATOM 4333 N N . GLY B 1 245 ? -17.047 -14.984 -6.281 1 94.88 245 GLY B N 1
ATOM 4334 C CA . GLY B 1 245 ? -18.156 -15.766 -5.758 1 94.88 245 GLY B CA 1
ATOM 4335 C C . GLY B 1 245 ? -18.094 -15.977 -4.258 1 94.88 245 GLY B C 1
ATOM 4336 O O . GLY B 1 245 ? -19.078 -16.344 -3.625 1 94.88 245 GLY B O 1
ATOM 4337 N N . ALA B 1 246 ? -16.953 -15.734 -3.688 1 96.5 246 ALA B N 1
ATOM 4338 C CA . ALA B 1 246 ? -16.844 -15.797 -2.232 1 96.5 246 ALA B CA 1
ATOM 4339 C C . ALA B 1 246 ? -17.547 -14.617 -1.579 1 96.5 246 ALA B C 1
ATOM 4341 O O . ALA B 1 246 ? -17.984 -14.703 -0.427 1 96.5 246 ALA B O 1
ATOM 4342 N N . LEU B 1 247 ? -17.656 -13.562 -2.271 1 97.75 247 LEU B N 1
ATOM 4343 C CA . LEU B 1 247 ? -18.328 -12.328 -1.891 1 97.75 247 LEU B CA 1
ATOM 4344 C C . LEU B 1 247 ? -19.5 -12.039 -2.832 1 97.75 247 LEU B C 1
ATOM 4346 O O . LEU B 1 247 ? -19.344 -12.094 -4.055 1 97.75 247 LEU B O 1
ATOM 4350 N N . ASP B 1 248 ? -20.688 -11.844 -2.281 1 98.31 248 ASP B N 1
ATOM 4351 C CA . ASP B 1 248 ? -21.844 -11.422 -3.078 1 98.31 248 ASP B CA 1
ATOM 4352 C C . ASP B 1 248 ? -21.656 -9.992 -3.596 1 98.31 248 ASP B C 1
ATOM 4354 O O . ASP B 1 248 ? -21.781 -9.031 -2.838 1 98.31 248 ASP B O 1
ATOM 4358 N N . GLU B 1 249 ? -21.453 -9.898 -4.871 1 98 249 GLU B N 1
ATOM 4359 C CA . GLU B 1 249 ? -21.078 -8.617 -5.465 1 98 249 GLU B CA 1
ATOM 4360 C C . GLU B 1 249 ? -22.25 -7.641 -5.453 1 98 249 GLU B C 1
ATOM 4362 O O . GLU B 1 249 ? -22.062 -6.434 -5.309 1 98 249 GLU B O 1
ATOM 4367 N N . VAL B 1 250 ? -23.453 -8.141 -5.652 1 97.94 250 VAL B N 1
ATOM 4368 C CA . VAL B 1 250 ? -24.641 -7.281 -5.578 1 97.94 250 VAL B CA 1
ATOM 4369 C C . VAL B 1 250 ? -24.781 -6.723 -4.164 1 97.94 250 VAL B C 1
ATOM 4371 O O . VAL B 1 250 ? -25.031 -5.527 -3.984 1 97.94 250 VAL B O 1
ATOM 4374 N N . ALA B 1 251 ? -24.625 -7.562 -3.207 1 98.31 251 ALA B N 1
ATOM 4375 C CA . ALA B 1 251 ? -24.688 -7.129 -1.813 1 98.31 251 ALA B CA 1
ATOM 4376 C C . ALA B 1 251 ? -23.594 -6.102 -1.518 1 98.31 251 ALA B C 1
ATOM 4378 O O . ALA B 1 251 ? -23.812 -5.156 -0.76 1 98.31 251 ALA B O 1
ATOM 4379 N N . LEU B 1 252 ? -22.438 -6.312 -2.037 1 98.5 252 LEU B N 1
ATOM 4380 C CA . LEU B 1 252 ? -21.328 -5.375 -1.854 1 98.5 252 LEU B CA 1
ATOM 4381 C C . LEU B 1 252 ? -21.703 -3.988 -2.369 1 98.5 252 LEU B C 1
ATOM 4383 O O . LEU B 1 252 ? -21.516 -2.99 -1.672 1 98.5 25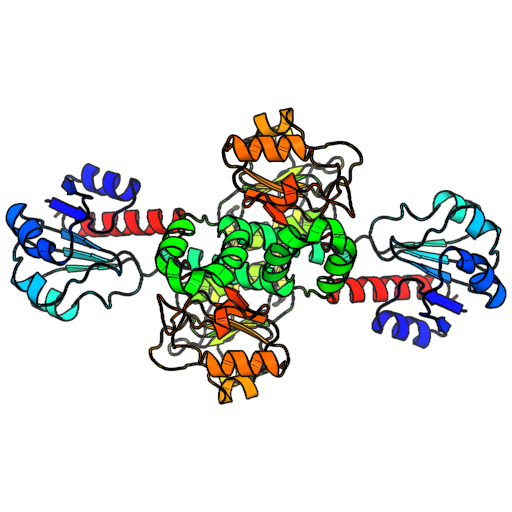2 LEU B O 1
ATOM 4387 N N . VAL B 1 253 ? -22.219 -3.945 -3.596 1 98.06 253 VAL B N 1
ATOM 4388 C CA . VAL B 1 253 ? -22.594 -2.672 -4.199 1 98.06 253 VAL B CA 1
ATOM 4389 C C . VAL B 1 253 ? -23.625 -1.966 -3.328 1 98.06 253 VAL B C 1
ATOM 4391 O O . VAL B 1 253 ? -23.516 -0.765 -3.072 1 98.06 253 VAL B O 1
ATOM 4394 N N . ASN B 1 254 ? -24.594 -2.748 -2.889 1 98.12 254 ASN B N 1
ATOM 4395 C CA . ASN B 1 254 ? -25.609 -2.189 -2.006 1 98.12 254 ASN B CA 1
ATOM 4396 C C . ASN B 1 254 ? -25 -1.661 -0.71 1 98.12 254 ASN B C 1
ATOM 4398 O O . ASN B 1 254 ? -25.391 -0.597 -0.226 1 98.12 254 ASN B O 1
ATOM 4402 N N . ALA B 1 255 ? -24.094 -2.389 -0.103 1 98.38 255 ALA B N 1
ATOM 4403 C CA . ALA B 1 255 ? -23.453 -2.004 1.146 1 98.38 255 ALA B CA 1
ATOM 4404 C C . ALA B 1 255 ? -22.625 -0.732 0.966 1 98.38 255 ALA B C 1
ATOM 4406 O O . ALA B 1 255 ? -22.516 0.083 1.886 1 98.38 255 ALA B O 1
ATOM 4407 N N . ILE B 1 256 ? -22.031 -0.542 -0.169 1 98.06 256 ILE B N 1
ATOM 4408 C CA . ILE B 1 256 ? -21.281 0.673 -0.476 1 98.06 256 ILE B CA 1
ATOM 4409 C C . ILE B 1 256 ? -22.234 1.857 -0.57 1 98.06 256 ILE B C 1
ATOM 4411 O O . ILE B 1 256 ? -21.984 2.918 0.005 1 98.06 256 ILE B O 1
ATOM 4415 N N . GLU B 1 257 ? -23.297 1.658 -1.25 1 96.88 257 GLU B N 1
ATOM 4416 C CA . GLU B 1 257 ? -24.281 2.717 -1.468 1 96.88 257 GLU B CA 1
ATOM 4417 C C . GLU B 1 257 ? -24.859 3.211 -0.147 1 96.88 257 GLU B C 1
ATOM 4419 O O . GLU B 1 257 ? -25.125 4.402 0.014 1 96.88 257 GLU B O 1
ATOM 4424 N N . THR B 1 258 ? -25.062 2.318 0.8 1 96.88 258 THR B N 1
ATOM 4425 C CA . THR B 1 258 ? -25.672 2.672 2.074 1 96.88 258 THR B CA 1
ATOM 4426 C C . THR B 1 258 ? -24.625 3.238 3.037 1 96.88 258 THR B C 1
ATOM 4428 O O . THR B 1 258 ? -24.984 3.75 4.102 1 96.88 258 THR B O 1
ATOM 4431 N N . GLY B 1 259 ? -23.375 3.051 2.699 1 96.44 259 GLY B N 1
ATOM 4432 C CA . GLY B 1 259 ? -22.312 3.557 3.557 1 96.44 259 GLY B CA 1
ATOM 4433 C C . GLY B 1 259 ? -21.797 2.523 4.535 1 96.44 259 GLY B C 1
ATOM 4434 O O . GLY B 1 259 ? -20.844 2.787 5.285 1 96.44 259 GLY B O 1
ATOM 4435 N N . LYS B 1 260 ? -22.422 1.363 4.543 1 98.12 260 LYS B N 1
ATOM 4436 C CA . LYS B 1 260 ? -21.938 0.279 5.387 1 98.12 260 LYS B CA 1
ATOM 4437 C C . LYS B 1 260 ? -20.484 -0.059 5.059 1 98.12 260 LYS B C 1
ATOM 4439 O O . LYS B 1 260 ? -19.656 -0.2 5.961 1 98.12 260 LYS B O 1
ATOM 4444 N N . VAL B 1 261 ? -20.25 -0.168 3.799 1 98.31 261 VAL B N 1
ATOM 4445 C CA . VAL B 1 261 ? -18.891 -0.393 3.312 1 98.31 261 VAL B CA 1
ATOM 4446 C C . VAL B 1 261 ? -18.312 0.912 2.768 1 98.31 261 VAL B C 1
ATOM 4448 O O . VAL B 1 261 ? -18.875 1.506 1.842 1 98.31 261 VAL B O 1
ATOM 4451 N N . ARG B 1 262 ? -17.203 1.319 3.33 1 96.69 262 ARG B N 1
ATOM 4452 C CA . ARG B 1 262 ? -16.578 2.562 2.891 1 96.69 262 ARG B CA 1
ATOM 4453 C C . ARG B 1 262 ? -15.445 2.291 1.911 1 96.69 262 ARG B C 1
ATOM 4455 O O . ARG B 1 262 ? -15.18 3.098 1.016 1 96.69 262 ARG B O 1
ATOM 4462 N N . TYR B 1 263 ? -14.719 1.197 2.129 1 93.75 263 TYR B N 1
ATOM 4463 C CA . TYR B 1 263 ? -13.562 0.81 1.325 1 93.75 263 TYR B CA 1
ATOM 4464 C C . TYR B 1 263 ? -13.75 -0.585 0.74 1 93.75 263 TYR B C 1
ATOM 4466 O O . TYR B 1 263 ? -14.047 -1.535 1.468 1 93.75 263 TYR B O 1
ATOM 4474 N N . ALA B 1 264 ? -13.648 -0.761 -0.548 1 98.19 264 ALA B N 1
ATOM 4475 C CA . ALA B 1 264 ? -13.789 -2.068 -1.183 1 98.19 264 ALA B CA 1
ATOM 4476 C C . ALA B 1 264 ? -12.703 -2.295 -2.229 1 98.19 264 ALA B C 1
ATOM 4478 O O . ALA B 1 264 ? -12.336 -1.374 -2.965 1 98.19 264 ALA B O 1
ATOM 4479 N N . ALA B 1 265 ? -12.188 -3.51 -2.244 1 98.69 265 ALA B N 1
ATOM 4480 C CA . ALA B 1 265 ? -11.195 -3.895 -3.25 1 98.69 265 ALA B CA 1
ATOM 4481 C C . ALA B 1 265 ? -11.453 -5.309 -3.758 1 98.69 265 ALA B C 1
ATOM 4483 O O . ALA B 1 265 ? -11.789 -6.203 -2.979 1 98.69 265 ALA B O 1
ATOM 4484 N N . LEU B 1 266 ? -11.32 -5.465 -5.062 1 98.62 266 LEU B N 1
ATOM 4485 C CA . LEU B 1 266 ? -11.531 -6.762 -5.699 1 98.62 266 LEU B CA 1
ATOM 4486 C C . LEU B 1 266 ? -10.383 -7.094 -6.645 1 98.62 266 LEU B C 1
ATOM 4488 O O . LEU B 1 266 ? -10.016 -6.281 -7.496 1 98.62 266 LEU B O 1
ATOM 4492 N N . ASP B 1 267 ? -9.844 -8.242 -6.504 1 98.44 267 ASP B N 1
ATOM 4493 C CA . ASP B 1 267 ? -8.914 -8.805 -7.48 1 98.44 267 ASP B CA 1
ATOM 4494 C C . ASP B 1 267 ? -9.578 -9.906 -8.297 1 98.44 267 ASP B C 1
ATOM 4496 O O . ASP B 1 267 ? -9.039 -10.336 -9.328 1 98.44 267 ASP B O 1
ATOM 4500 N N . VAL B 1 268 ? -10.656 -10.359 -7.82 1 97.56 268 VAL B N 1
ATOM 4501 C CA . VAL B 1 268 ? -11.414 -11.438 -8.453 1 97.56 268 VAL B CA 1
ATOM 4502 C C . VAL B 1 268 ? -12.875 -11.031 -8.602 1 97.56 268 VAL B C 1
ATOM 4504 O O . VAL B 1 268 ? -13.375 -10.195 -7.84 1 97.56 268 VAL B O 1
ATOM 4507 N N . PHE B 1 269 ? -13.492 -11.625 -9.523 1 97.62 269 PHE B N 1
ATOM 4508 C CA . PHE B 1 269 ? -14.859 -11.258 -9.867 1 97.62 269 PHE B CA 1
ATOM 4509 C C . PHE B 1 269 ? -15.695 -12.5 -10.164 1 97.62 269 PHE B C 1
ATOM 4511 O O . PHE B 1 269 ? -15.18 -13.5 -10.656 1 97.62 269 PHE B O 1
ATOM 4518 N N . GLU B 1 270 ? -16.953 -12.453 -9.93 1 96.5 270 GLU B N 1
ATOM 4519 C CA . GLU B 1 270 ? -17.859 -13.57 -10.148 1 96.5 270 GLU B CA 1
ATOM 4520 C C . GLU B 1 270 ? -17.922 -13.953 -11.625 1 96.5 270 GLU B C 1
ATOM 4522 O O . GLU B 1 270 ? -17.906 -15.133 -11.969 1 96.5 270 GLU B O 1
ATOM 4527 N N . ASN B 1 271 ? -17.938 -12.914 -12.469 1 96 271 ASN B N 1
ATOM 4528 C CA . ASN B 1 271 ? -18.125 -13.172 -13.891 1 96 271 ASN B CA 1
ATOM 4529 C C . ASN B 1 271 ? -16.844 -12.898 -14.688 1 96 271 ASN B C 1
ATOM 4531 O O . ASN B 1 271 ? -16.875 -12.188 -15.695 1 96 271 ASN B O 1
ATOM 4535 N N . GLU B 1 272 ? -15.789 -13.422 -14.281 1 94.19 272 GLU B N 1
ATOM 4536 C CA . GLU B 1 272 ? -14.57 -13.344 -15.078 1 94.19 272 GLU B CA 1
ATOM 4537 C C . GLU B 1 272 ? -14.68 -14.203 -16.344 1 94.19 272 GLU B C 1
ATOM 4539 O O . GLU B 1 272 ? -15.258 -15.289 -16.312 1 94.19 272 GLU B O 1
ATOM 4544 N N . PRO B 1 273 ? -14.32 -13.68 -17.453 1 95.38 273 PRO B N 1
ATOM 4545 C CA . PRO B 1 273 ? -13.492 -12.5 -17.688 1 95.38 273 PRO B CA 1
ATOM 4546 C C . PRO B 1 273 ? -14.32 -11.266 -18.047 1 95.38 273 PRO B C 1
ATOM 4548 O O . PRO B 1 273 ? -13.82 -10.359 -18.719 1 95.38 273 PRO B O 1
ATOM 4551 N N . THR B 1 274 ? -15.609 -11.25 -17.719 1 97.56 274 THR B N 1
ATOM 4552 C CA . THR B 1 274 ? -16.469 -10.109 -18.016 1 97.56 274 THR B CA 1
ATOM 4553 C C . THR B 1 274 ? -17.109 -9.57 -16.734 1 97.56 274 THR B C 1
ATOM 4555 O O . THR B 1 274 ? -18.328 -9.641 -16.578 1 97.56 274 THR B O 1
ATOM 4558 N N . PRO B 1 275 ? -16.344 -8.977 -15.875 1 97.88 275 PRO B N 1
ATOM 4559 C CA . PRO B 1 275 ? -16.922 -8.43 -14.648 1 97.88 275 PRO B CA 1
ATOM 4560 C C . PRO B 1 275 ? -18.094 -7.477 -14.914 1 97.88 275 PRO B C 1
ATOM 4562 O O . PRO B 1 275 ? -18.141 -6.844 -15.977 1 97.88 275 PRO B O 1
ATOM 4565 N N . GLU B 1 276 ? -18.969 -7.391 -13.984 1 97.25 276 GLU B N 1
ATOM 4566 C CA . GLU B 1 276 ? -20.156 -6.551 -14.133 1 97.25 276 GLU B CA 1
ATOM 4567 C C . GLU B 1 276 ? -19.781 -5.074 -14.227 1 97.25 276 GLU B C 1
ATOM 4569 O O . GLU B 1 276 ? -18.953 -4.59 -13.453 1 97.25 276 GLU B O 1
ATOM 4574 N N . ILE B 1 277 ? -20.406 -4.41 -15.094 1 96.56 277 ILE B N 1
ATOM 4575 C CA . ILE B 1 277 ? -20.125 -3.006 -15.367 1 96.56 277 ILE B CA 1
ATOM 4576 C C . ILE B 1 277 ? -20.375 -2.178 -14.102 1 96.56 277 ILE B C 1
ATOM 4578 O O . ILE B 1 277 ? -19.672 -1.206 -13.844 1 96.56 277 ILE B O 1
ATOM 4582 N N . GLN B 1 278 ? -21.375 -2.568 -13.375 1 96.25 278 GLN B N 1
ATOM 4583 C CA . GLN B 1 278 ? -21.719 -1.834 -12.164 1 96.25 278 GLN B CA 1
ATOM 4584 C C . GLN B 1 278 ? -20.547 -1.823 -11.18 1 96.25 278 GLN B C 1
ATOM 4586 O O . GLN B 1 278 ? -20.344 -0.845 -10.461 1 96.25 278 GLN B O 1
ATOM 4591 N N . LEU B 1 279 ? -19.797 -2.887 -11.094 1 97.5 279 LEU B N 1
ATOM 4592 C CA . LEU B 1 279 ? -18.609 -2.939 -10.266 1 97.5 279 LEU B CA 1
ATOM 4593 C C . LEU B 1 279 ? -17.5 -2.076 -10.859 1 97.5 279 LEU B C 1
ATOM 4595 O O . LEU B 1 279 ? -16.875 -1.276 -10.156 1 97.5 279 LEU B O 1
ATOM 4599 N N . LEU B 1 280 ? -17.297 -2.234 -12.156 1 97.25 280 LEU B N 1
ATOM 4600 C CA . LEU B 1 280 ? -16.188 -1.595 -12.859 1 97.25 280 LEU B CA 1
ATOM 4601 C C . LEU B 1 280 ? -16.312 -0.076 -12.797 1 97.25 280 LEU B C 1
ATOM 4603 O O . LEU B 1 280 ? -15.305 0.629 -12.695 1 97.25 280 LEU B O 1
ATOM 4607 N N . MET B 1 281 ? -17.5 0.447 -12.766 1 94.75 281 MET B N 1
ATOM 4608 C CA . MET B 1 281 ? -17.703 1.89 -12.828 1 94.75 281 MET B CA 1
ATOM 4609 C C . MET B 1 281 ? -17.875 2.48 -11.43 1 94.75 281 MET B C 1
ATOM 4611 O O . MET B 1 281 ? -18 3.695 -11.273 1 94.75 281 MET B O 1
ATOM 4615 N N . ASN B 1 282 ? -17.906 1.644 -10.438 1 95.88 282 ASN B N 1
ATOM 4616 C CA . ASN B 1 282 ? -18.047 2.137 -9.07 1 95.88 282 ASN B CA 1
ATOM 4617 C C . ASN B 1 282 ? -16.766 2.824 -8.586 1 95.88 282 ASN B C 1
ATOM 4619 O O . ASN B 1 282 ? -15.734 2.174 -8.406 1 95.88 282 ASN B O 1
ATOM 4623 N N . PRO B 1 283 ? -16.781 4.051 -8.305 1 93.19 283 PRO B N 1
ATOM 4624 C CA . PRO B 1 283 ? -15.57 4.785 -7.949 1 93.19 283 PRO B CA 1
ATOM 4625 C C . PRO B 1 283 ? -15.016 4.387 -6.582 1 93.19 283 PRO B C 1
ATOM 4627 O O . PRO B 1 283 ? -13.867 4.703 -6.262 1 93.19 283 PRO B O 1
ATOM 4630 N N . GLU B 1 284 ? -15.789 3.654 -5.836 1 95.19 284 GLU B N 1
ATOM 4631 C CA . GLU B 1 284 ? -15.375 3.318 -4.477 1 95.19 284 GLU B CA 1
ATOM 4632 C C . GLU B 1 284 ? -14.633 1.984 -4.438 1 95.19 284 GLU B C 1
ATOM 4634 O O . GLU B 1 284 ? -14.164 1.56 -3.379 1 95.19 284 GLU B O 1
ATOM 4639 N N . ILE B 1 285 ? -14.531 1.358 -5.562 1 98 285 ILE B N 1
ATOM 4640 C CA . ILE B 1 285 ? -13.922 0.033 -5.582 1 98 285 ILE B CA 1
ATOM 4641 C C . ILE B 1 285 ? -12.547 0.107 -6.242 1 98 285 ILE B C 1
ATOM 4643 O O . ILE B 1 285 ? -12.414 0.621 -7.355 1 98 285 ILE B O 1
ATOM 4647 N N . SER B 1 286 ? -11.484 -0.281 -5.535 1 98.56 286 SER B N 1
ATOM 4648 C CA . SER B 1 286 ? -10.164 -0.532 -6.109 1 98.56 286 SER B CA 1
ATOM 4649 C C . SER B 1 286 ? -10.109 -1.903 -6.773 1 98.56 286 SER B C 1
ATOM 4651 O O . SER B 1 286 ? -10.555 -2.898 -6.199 1 98.56 286 SER B O 1
ATOM 4653 N N . MET B 1 287 ? -9.547 -2.002 -8.023 1 98.25 287 MET B N 1
ATOM 4654 C CA . MET B 1 287 ? -9.703 -3.254 -8.758 1 98.25 287 MET B CA 1
ATOM 4655 C C . MET B 1 287 ? -8.391 -3.658 -9.422 1 98.25 287 MET B C 1
ATOM 4657 O O . MET B 1 287 ? -7.645 -2.803 -9.906 1 98.25 287 MET B O 1
ATOM 4661 N N . THR B 1 288 ? -8.109 -4.871 -9.422 1 98.56 288 THR B N 1
ATOM 4662 C CA . THR B 1 288 ? -7.082 -5.516 -10.234 1 98.56 288 THR B CA 1
ATOM 4663 C C . THR B 1 288 ? -7.637 -6.754 -10.922 1 98.56 288 THR B C 1
ATOM 4665 O O . THR B 1 288 ? -8.609 -7.352 -10.453 1 98.56 288 THR B O 1
ATOM 4668 N N . PRO B 1 289 ? -7.141 -7.078 -12.078 1 98.19 289 PRO B N 1
ATOM 4669 C CA . PRO B 1 289 ? -7.688 -8.188 -12.859 1 98.19 289 PRO B CA 1
ATOM 4670 C C . PRO B 1 289 ? -7.027 -9.523 -12.531 1 98.19 289 PRO B C 1
ATOM 4672 O O . PRO B 1 289 ? -6.379 -10.125 -13.398 1 98.19 289 PRO B O 1
ATOM 4675 N N . HIS B 1 290 ? -7.262 -9.992 -11.352 1 96.75 290 HIS B N 1
ATOM 4676 C CA . HIS B 1 290 ? -6.871 -11.336 -10.93 1 96.75 290 HIS B CA 1
ATOM 4677 C C . HIS B 1 290 ? -5.367 -11.531 -11.047 1 96.75 290 HIS B C 1
ATOM 4679 O O . HIS B 1 290 ? -4.91 -12.492 -11.672 1 96.75 290 HIS B O 1
ATOM 4685 N N . ILE B 1 291 ? -4.613 -10.68 -10.344 1 97.44 291 ILE B N 1
ATOM 4686 C CA . ILE B 1 291 ? -3.16 -10.719 -10.453 1 97.44 291 ILE B CA 1
ATOM 4687 C C . ILE B 1 291 ? -2.545 -11 -9.086 1 97.44 291 ILE B C 1
ATOM 4689 O O . ILE B 1 291 ? -1.375 -10.688 -8.844 1 97.44 291 ILE B O 1
ATOM 4693 N N . GLY B 1 292 ? -3.295 -11.477 -8.148 1 96.44 292 GLY B N 1
ATOM 4694 C CA . GLY B 1 292 ? -2.854 -11.688 -6.777 1 96.44 292 GLY B CA 1
ATOM 4695 C C . GLY B 1 292 ? -1.537 -12.438 -6.684 1 96.44 292 GLY B C 1
ATOM 4696 O O . GLY B 1 292 ? -0.648 -12.047 -5.926 1 96.44 292 GLY B O 1
ATOM 4697 N N . SER B 1 293 ? -1.387 -13.406 -7.543 1 94.62 293 SER B N 1
ATOM 4698 C CA . SER B 1 293 ? -0.22 -14.281 -7.473 1 94.62 293 SER B CA 1
ATOM 4699 C C . SER B 1 293 ? 0.859 -13.844 -8.453 1 94.62 293 SER B C 1
ATOM 4701 O O . SER B 1 293 ? 1.925 -14.461 -8.531 1 94.62 293 SER B O 1
ATOM 4703 N N . ALA B 1 294 ? 0.611 -12.828 -9.172 1 94.31 294 ALA B N 1
ATOM 4704 C CA . ALA B 1 294 ? 1.406 -12.547 -10.359 1 94.31 294 ALA B CA 1
ATOM 4705 C C . ALA B 1 294 ? 2.551 -11.586 -10.047 1 94.31 294 ALA B C 1
ATOM 4707 O O . ALA B 1 294 ? 2.482 -10.398 -10.367 1 94.31 294 ALA B O 1
ATOM 4708 N N . THR B 1 295 ? 3.627 -12.055 -9.453 1 97 295 THR B N 1
ATOM 4709 C CA . THR B 1 295 ? 4.875 -11.32 -9.289 1 97 295 THR B CA 1
ATOM 4710 C C . THR B 1 295 ? 6.055 -12.117 -9.836 1 97 295 THR B C 1
ATOM 4712 O O . THR B 1 295 ? 5.988 -13.344 -9.922 1 97 295 THR B O 1
ATOM 4715 N N . MET B 1 296 ? 7.062 -11.406 -10.188 1 96.25 296 MET B N 1
ATOM 4716 C CA . MET B 1 296 ? 8.266 -12.07 -10.688 1 96.25 296 MET B CA 1
ATOM 4717 C C . MET B 1 296 ? 8.859 -12.992 -9.625 1 96.25 296 MET B C 1
ATOM 4719 O O . MET B 1 296 ? 9.32 -14.086 -9.945 1 96.25 296 MET B O 1
ATOM 4723 N N . GLU B 1 297 ? 8.891 -12.578 -8.406 1 97.62 297 GLU B N 1
ATOM 4724 C CA . GLU B 1 297 ? 9.398 -13.391 -7.305 1 97.62 297 GLU B CA 1
ATOM 4725 C C . GLU B 1 297 ? 8.586 -14.672 -7.141 1 97.62 297 GLU B C 1
ATOM 4727 O O . GLU B 1 297 ? 9.148 -15.758 -6.957 1 97.62 297 GLU B O 1
ATOM 4732 N N . ALA B 1 298 ? 7.25 -14.547 -7.188 1 96.69 298 ALA B N 1
ATOM 4733 C CA . ALA B 1 298 ? 6.379 -15.711 -7.055 1 96.69 298 ALA B CA 1
ATOM 4734 C C . ALA B 1 298 ? 6.613 -16.703 -8.188 1 96.69 298 ALA B C 1
ATOM 4736 O O . ALA B 1 298 ? 6.664 -17.922 -7.957 1 96.69 298 ALA B O 1
ATOM 4737 N N . GLU B 1 299 ? 6.695 -16.188 -9.391 1 95.19 299 GLU B N 1
ATOM 4738 C CA . GLU B 1 299 ? 6.969 -17.047 -10.539 1 95.19 299 GLU B CA 1
ATOM 4739 C C . GLU B 1 299 ? 8.273 -17.812 -10.359 1 95.19 299 GLU B C 1
ATOM 4741 O O . GLU B 1 299 ? 8.328 -19.016 -10.633 1 95.19 299 GLU B O 1
ATOM 4746 N N . ASN B 1 300 ? 9.281 -17.125 -9.922 1 96.38 300 ASN B N 1
ATOM 4747 C CA . ASN B 1 300 ? 10.578 -17.75 -9.688 1 96.38 300 ASN B CA 1
ATOM 4748 C C . ASN B 1 300 ? 10.492 -18.812 -8.594 1 96.38 300 ASN B C 1
ATOM 4750 O O . ASN B 1 300 ? 11.078 -19.891 -8.719 1 96.38 300 ASN B O 1
ATOM 4754 N N . ARG B 1 301 ? 9.797 -18.484 -7.543 1 96.88 301 ARG B N 1
ATOM 4755 C CA . ARG B 1 301 ? 9.625 -19.453 -6.465 1 96.88 301 ARG B CA 1
ATOM 4756 C C . ARG B 1 301 ? 8.883 -20.703 -6.961 1 96.88 301 ARG B C 1
ATOM 4758 O O . ARG B 1 301 ? 9.281 -21.828 -6.66 1 96.88 301 ARG B O 1
ATOM 4765 N N . MET B 1 302 ? 7.793 -20.484 -7.695 1 96.69 302 MET B N 1
ATOM 4766 C CA . MET B 1 302 ? 7.023 -21.609 -8.234 1 96.69 302 MET B CA 1
ATOM 4767 C C . MET B 1 302 ? 7.891 -22.484 -9.125 1 96.69 302 MET B C 1
ATOM 4769 O O . MET B 1 302 ? 7.902 -23.703 -8.969 1 96.69 302 MET B O 1
ATOM 4773 N N . GLY B 1 303 ? 8.633 -21.859 -10.016 1 96.44 303 GLY B N 1
ATOM 4774 C CA . GLY B 1 303 ? 9.484 -22.594 -10.938 1 96.44 303 GLY B CA 1
ATOM 4775 C C . GLY B 1 303 ? 10.562 -23.406 -10.227 1 96.44 303 GLY B C 1
ATOM 4776 O O . GLY B 1 303 ? 10.758 -24.578 -10.531 1 96.44 303 GLY B O 1
ATOM 4777 N N . THR B 1 304 ? 11.195 -22.797 -9.32 1 96.69 304 THR B N 1
ATOM 4778 C CA . THR B 1 304 ? 12.281 -23.453 -8.594 1 96.69 304 THR B CA 1
ATOM 4779 C C . THR B 1 304 ? 11.75 -24.594 -7.734 1 96.69 304 THR B C 1
ATOM 4781 O O . THR B 1 304 ? 12.352 -25.672 -7.684 1 96.69 304 THR B O 1
ATOM 4784 N N . GLU B 1 305 ? 10.656 -24.297 -7.066 1 97.12 305 GLU B N 1
ATOM 4785 C CA . GLU B 1 305 ? 10.07 -25.344 -6.219 1 97.12 305 GLU B CA 1
ATOM 4786 C C . GLU B 1 305 ? 9.625 -26.547 -7.043 1 97.12 305 GLU B C 1
ATOM 4788 O O . GLU B 1 305 ? 9.852 -27.688 -6.652 1 97.12 305 GLU B O 1
ATOM 4793 N N . LEU B 1 306 ? 8.953 -26.281 -8.156 1 97.31 306 LEU B N 1
ATOM 4794 C CA . LEU B 1 306 ? 8.539 -27.359 -9.031 1 97.31 306 LEU B CA 1
ATOM 4795 C C . LEU B 1 306 ? 9.742 -28.156 -9.531 1 97.31 306 LEU B C 1
ATOM 4797 O O . LEU B 1 306 ? 9.734 -29.391 -9.508 1 97.31 306 LEU B O 1
ATOM 4801 N N . ALA B 1 307 ? 10.742 -27.453 -9.93 1 97.81 307 ALA B N 1
ATOM 4802 C CA . ALA B 1 307 ? 11.945 -28.094 -10.453 1 97.81 307 ALA B CA 1
ATOM 4803 C C . ALA B 1 307 ? 12.594 -28.984 -9.406 1 97.81 307 ALA B C 1
ATOM 4805 O O . ALA B 1 307 ? 12.984 -30.125 -9.703 1 97.81 307 ALA B O 1
ATOM 4806 N N . GLN B 1 308 ? 12.672 -28.484 -8.227 1 97.5 308 GLN B N 1
ATOM 4807 C CA . GLN B 1 308 ? 13.289 -29.25 -7.145 1 97.5 308 GLN B CA 1
ATOM 4808 C C . GLN B 1 308 ? 12.492 -30.516 -6.836 1 97.5 308 GLN B C 1
ATOM 4810 O O . GLN B 1 308 ? 13.07 -31.562 -6.59 1 97.5 308 GLN B O 1
ATOM 4815 N N . GLN B 1 309 ? 11.188 -30.391 -6.848 1 97.69 309 GLN B N 1
ATOM 4816 C CA . GLN B 1 309 ? 10.336 -31.547 -6.613 1 97.69 309 GLN B CA 1
ATOM 4817 C C . GLN B 1 309 ? 10.508 -32.594 -7.715 1 97.69 309 GLN B C 1
ATOM 4819 O O . GLN B 1 309 ? 10.586 -33.781 -7.434 1 97.69 309 GLN B O 1
ATOM 4824 N N . ILE B 1 310 ? 10.609 -32.156 -8.898 1 97.81 310 ILE B N 1
ATOM 4825 C CA . ILE B 1 310 ? 10.75 -33.062 -10.047 1 97.81 310 ILE B CA 1
ATOM 4826 C C . ILE B 1 310 ? 12.086 -33.781 -9.969 1 97.81 310 ILE B C 1
ATOM 4828 O O . ILE B 1 310 ? 12.148 -35 -10.148 1 97.81 310 ILE B O 1
ATOM 4832 N N . VAL B 1 311 ? 13.102 -33.062 -9.68 1 97.56 311 VAL B N 1
ATOM 4833 C CA . VAL B 1 311 ? 14.43 -33.625 -9.555 1 97.56 311 VAL B CA 1
ATOM 4834 C C . VAL B 1 311 ? 14.422 -34.719 -8.469 1 97.56 311 VAL B C 1
ATOM 4836 O O . VAL B 1 311 ? 14.969 -35.812 -8.664 1 97.56 311 VAL B O 1
ATOM 4839 N N . LYS B 1 312 ? 13.797 -34.438 -7.453 1 97.19 312 LYS B N 1
ATOM 4840 C CA . LYS B 1 312 ? 13.734 -35.375 -6.336 1 97.19 312 LYS B CA 1
ATOM 4841 C C . LYS B 1 312 ? 12.922 -36.625 -6.703 1 97.19 312 LYS B C 1
ATOM 4843 O O . LYS B 1 312 ? 13.289 -37.719 -6.332 1 97.19 312 LYS B O 1
ATOM 4848 N N . LEU B 1 313 ? 11.883 -36.438 -7.473 1 97.25 313 LEU B N 1
ATOM 4849 C CA . LEU B 1 313 ? 10.906 -37.5 -7.684 1 97.25 313 LEU B CA 1
ATOM 4850 C C . LEU B 1 313 ? 11.266 -38.344 -8.922 1 97.25 313 LEU B C 1
ATOM 4852 O O . LEU B 1 313 ? 10.961 -39.531 -8.984 1 97.25 313 LEU B O 1
ATOM 4856 N N . LEU B 1 314 ? 11.906 -37.656 -9.891 1 95.5 314 LEU B N 1
ATOM 4857 C CA . LEU B 1 314 ? 12.102 -38.344 -11.164 1 95.5 314 LEU B CA 1
ATOM 4858 C C . LEU B 1 314 ? 13.586 -38.625 -11.414 1 95.5 314 LEU B C 1
ATOM 4860 O O . LEU B 1 314 ? 13.938 -39.344 -12.336 1 95.5 314 LEU B O 1
ATOM 4864 N N . SER B 1 315 ? 14.555 -37.906 -10.672 1 85.88 315 SER B N 1
ATOM 4865 C CA . SER B 1 315 ? 15.969 -38.156 -10.93 1 85.88 315 SER B CA 1
ATOM 4866 C C . SER B 1 315 ? 16.391 -39.5 -10.406 1 85.88 315 SER B C 1
ATOM 4868 O O . SER B 1 315 ? 17.359 -40.094 -10.891 1 85.88 315 SER B O 1
ATOM 4870 N N . GLU B 1 316 ? 15.734 -40.438 -9.539 1 62.12 316 GLU B N 1
ATOM 4871 C CA . GLU B 1 316 ? 16.281 -41.719 -9.156 1 62.12 316 GLU B CA 1
ATOM 4872 C C . GLU B 1 316 ? 16.312 -42.688 -10.352 1 62.12 316 GLU B C 1
ATOM 4874 O O . GLU B 1 316 ? 15.477 -42.594 -11.25 1 62.12 316 GLU B O 1
#

Sequence (632 aa):
MKILANDGISQSGIDTLEKNGFEVRTTKVAQRQLENYINEHQIDAILVKNSTQIHQELIEACPSIKLIGCAGLHMDNIDAAYAHENGVLVINTPTATSNAVAELVFAHLFGMVRFLHQSNREMPLEGETRFNSLRKEFSKGIELRGKTLGILGLDATGKEVAKIALGIGMNVIATSDNLEKTTITIPFYNGQSVMINIDIKPAEELFQHADFITILKYSSEYIIKEEEFRKMKDGVGIINTAQGGALDEVALVNAIETGKVRYAALDVFENEPTPEIQLLMNPEISMTPHIGSATMEAENRMGTELAQQIVKLLSEMKILANDGISQSGIDTLEKNGFEVRTTKVAQRQLENYINEHQIDAILVKNSTQIHQELIEACPSIKLIGCAGLHMDNIDAAYAHENGVLVINTPTATSNAVAELVFAHLFGMVRFLHQSNREMPLEGETRFNSLRKEFSKGIELRGKTLGILGLDATGKEVAKIALGIGMNVIATSDNLEKTTITIPFYNGQSVMINIDIKPAEELFQHADFITILKYSSEYIIKEEEFRKMKDGVGIINTAQGGALDEVALVNAIETGKVRYAALDVFENEPTPEIQLLMNPEISMTPHIGSATMEAENRMGTELAQQIVKLLSE

Secondary structure (DSSP, 8-state):
-EEEETT---HHHHHHHHHTT-EEE-----GGGHHHHHHHHT-SEEEE-TTS-B-HHHHHH-TT--EEEESSS--TTB-HHHHHHTT-EEEE-TTTTHHHHHHHHHHHHHHHHTTHHHHHHHHHHHTTTSHHHHHHHT--B---TT-EEEEE--SHHHHHHHHHHHHTT-EEEEE-SS-S-EEEEEE-TTS-EEEEEEEE--HHHHHHH-SEEEE-S--SS-SB-HHHHHHSPTTEEEEE-S-TTSB-HHHHHHHHHHTSEEEEEES--TTTTS--HHHHT-TTEEE-SS-TT-BHHHHHHHHHHHHHHHHHHH--/-EEEETT---HHHHHHHHHTT-EEE-----GGGHHHHHHHHT-SEEEE-TTS-B-HHHHHH-TT--EEEESSS--TTB-HHHHHHTT-EEEE-TTTTHHHHHHHHHHHHHHHHTTHHHHHHHHHHHTTTSHHHHHHHT--B---TT-EEEEE--SHHHHHHHHHHHHTT-EEEEE-SS-S-EEEEEE-TTS-EEEEEEEE--HHHHHHH-SEEEE-S--SS-SB-HHHHHHSPTTEEEEE-S-TTSB-HHHHHHHHHHTSEEEEEES--TTTTS--HHHHT-TTEEE-SS-TT-BHHHHHHHHHHHHHHHHHHH--

Nearest PDB structures (foldseek):
  2dbq-assembly1_A  TM=8.458E-01  e=7.392E-26  Pyrococcus horikoshii
  6rih-assembly1_B  TM=8.553E-01  e=1.152E-25  Homo sapiens
  8ati-assembly3_D  TM=7.887E-01  e=8.920E-23  Homo sapiens
  2d0i-assembly2_C  TM=7.733E-01  e=3.374E-22  Pyrococcus horikoshii OT3
  5v72-assembly1_A  TM=8.009E-01  e=1.931E-20  Sinorhizobium meliloti 1021

Radius of gyration: 27.34 Å; Cα contacts (8 Å, |Δi|>4): 1426; chains: 2; bounding box: 53×90×64 Å

Foldseek 3Di:
DEEEAQADADPLLVCLQVVLPYHYHDHHDDQVCVLVVCQVVLHQEYEYEPVHAAEPVSCVSRVSHQEYEYEEQDDPRHPQVNCVVSNHHYYYDHQLQLLLLLVVVVVQVVCLLQLVLLCVVPCVPPCVPCVVVVCVVRVRGDDQAAFEEEEEDCDSNNLSNVLVSVVSHYAYEYEDPPDQWDWHWHADPVGDIDIDIHHHDDLLVSQQRHQEYEYADADQAACDALVSLVSHAQQHAYEYLHEAHNHDVVSVLVCCVVRSHQAAEYQYHNDPPDHDVSQVPDSRYHYHPNCSRPDPSSSNSSSNVSSVVCCVPPSD/DEEEAQADADPLLVCLQVVLPYHYHDHHDDQVCVLVVCQVVLHQEYEYEPVHAAEPVSCVSRVSHQEYEYEEQDDPRHPQVNCVVSNHHYYYDHQLQLLLLLVVVVVQVVCQLQLVLLCVVPCVPPCVPCVVVVCVVRVRGDDQAAFEEEEEDCDSNNLSNVLVSVVSHYAYEYEDPPDQWDWHWHADPVGDIDIDIHHHDDLLVSQQRHQEYEYADADQAACDALVSLVSHAQQHAYEYLHEAHNHDVVSVLVCCVVRSHQAAEYQYHNDPPDHDVSQVPDSRYHYHPNCSRPDPSSSNSSSNVSSVVCCVPPSD

Solvent-accessible surface area (backbone atoms only — not comparable to full-atom values): 31332 Å² total; per-residue (Å²): 95,32,32,34,21,43,66,49,70,26,69,65,13,49,51,53,32,43,75,67,63,34,45,78,40,63,67,71,62,54,81,91,46,37,56,58,50,38,54,74,67,53,28,27,27,41,30,29,39,83,84,50,76,45,41,65,69,52,55,68,70,28,78,56,45,44,33,40,34,35,60,33,66,75,57,86,40,38,41,56,69,59,34,49,76,70,69,22,45,72,50,62,26,70,60,38,32,18,59,39,33,26,50,45,53,47,16,46,51,40,17,50,39,49,38,36,41,45,31,34,44,43,37,51,75,36,28,50,81,39,23,66,60,50,23,61,69,43,35,74,14,55,68,62,58,73,36,30,39,20,34,41,29,63,50,67,39,32,47,39,34,49,33,40,41,40,32,53,24,21,39,60,39,29,23,51,95,85,51,78,68,52,73,45,70,43,63,36,81,87,74,51,67,47,77,43,75,47,51,56,41,59,66,71,57,39,34,54,65,22,48,28,37,37,42,54,43,76,36,90,48,63,77,37,42,59,70,52,58,70,49,31,36,79,45,21,28,42,35,37,66,44,38,40,33,19,50,36,62,68,41,49,54,53,31,39,75,73,42,40,32,60,33,38,33,32,26,46,44,71,44,69,61,43,40,57,61,73,61,40,64,34,76,61,46,37,43,45,59,60,37,45,51,30,19,53,61,22,43,41,42,26,18,38,52,47,28,52,52,45,49,68,71,63,61,117,95,32,32,35,20,42,65,50,68,28,67,67,14,49,51,54,32,44,74,68,62,34,45,79,40,62,65,70,61,54,80,92,46,37,57,59,49,37,56,76,66,53,28,27,27,40,31,30,40,82,85,50,74,45,40,65,70,52,55,69,69,28,78,56,44,44,33,40,35,35,60,34,67,75,58,86,40,39,43,56,68,58,34,50,76,70,70,24,45,72,49,61,27,69,61,36,33,18,58,39,32,24,50,45,54,47,16,47,51,39,16,50,40,49,37,36,43,45,31,35,46,42,36,49,76,38,28,50,85,38,23,66,58,51,24,61,71,42,35,73,15,56,67,62,56,72,37,30,38,19,34,40,29,63,50,67,38,33,48,39,36,48,34,40,41,40,32,52,24,19,42,61,38,30,24,51,94,85,51,78,69,50,73,42,70,42,63,38,82,87,72,50,69,49,77,45,75,47,50,56,42,59,65,70,58,37,33,53,64,22,48,28,37,39,40,55,46,76,37,90,47,61,77,36,42,60,71,53,58,71,49,32,36,79,46,21,26,43,34,36,66,46,38,39,35,20,48,36,62,68,40,48,54,53,31,40,75,72,43,39,32,60,33,39,31,34,25,45,44,70,44,69,61,43,41,56,63,72,60,41,64,33,75,60,48,36,45,46,61,62,40,44,50,30,18,53,61,23,44,42,41,23,18,38,51,48,29,52,52,46,50,67,72,64,62,114

InterPro domains:
  IPR006139 D-isomer specific 2-hydroxyacid dehydrogenase, catalytic domain [PF00389] (6-315)
  IPR006140 D-isomer specific 2-hydroxyacid dehydrogenase, NAD-binding domain [PF02826] (107-292)
  IPR036291 NAD(P)-binding domain superfamily [SSF51735] (98-293)
  IPR050857 D-isomer specific 2-hydroxyacid dehydrogenases [PTHR42789] (2-314)

Organism: NCBI:txid1349785

pLDDT: mean 96.33, std 3.48, range [61.88, 98.88]